Protein AF-0000000072192484 (afdb_homodimer)

Sequence (710 aa):
MPENSPIAKDARSARRRCCCVLLAVLWCASLPLACLPGPVPVAVADVWQALGAVAGLCPPADGSVQLVVGQIRLARVLLGLLCGGALAVAGVALQGVLRNPLADPFTLGISAGAACGASMAIALGGTLGIWAGGLAVGLSAAATVSLSALLGSLLALGGALWLGSGQGSFRRETVILAGIAVAAFLGAVVALVKALNEESVTSIVFWIMGSLQGRGWDSVPLLLATLLPGLLVVLPGWRKLDMLALGDEQAAHLGLAVGRTRFWLLAGASCMTAGCVAVAGVIGFVGLVVPHVLRMLLGGAHGPLLYGAFLGGGILLVWADVLARCVLSGGQELPVGVVTALLGGPFFAFLVRRRMPENSPIAKDARSARRRCCCVLLAVLWCASLPLACLPGPVPVAVADVWQALGAVAGLCPPADGSVQLVVGQIRLARVLLGLLCGGALAVAGVALQGVLRNPLADPFTLGISAGAACGASMAIALGGTLGIWAGGLAVGLSAAATVSLSALLGSLLALGGALWLGSGQGSFRRETVILAGIAVAAFLGAVVALVKALNEESVTSIVFWIMGSLQGRGWDSVPLLLATLLPGLLVVLPGWRKLDMLALGDEQAAHLGLAVGRTRFWLLAGASCMTAGCVAVAGVIGFVGLVVPHVLRMLLGGAHGPLLYGAFLGGGILLVWADVLARCVLSGGQELPVGVVTALLGGPFFAFLVRRR

Foldseek 3Di:
DPCPDVVNVVVLVVLLVVLLVVLVVLLVVLLLVLLQDFLDHDDNVLSVQLVCVLVVNHPHDPPVSVCSRVWFSNFLLVLLLQLQLLQQLLLLLLCLLLVHLQDGLCLQQLQLQLLLQLLVLLLVCVVVVPPVPDVPPVDDSLLSSLVSSLVRSVVSNVQLVVQCCPPNDNHSVSSSVSSVVSSVVSVVSSVVSCVVRVPSVVVSVQLQLWASPPATPVLVVLLCVQRVQLCVQRQVCLVVSVLCNVDDVSSVVVVDPSRVNSVSSSSSSSSNNSSSCSRTHDQDQSNNVQLVVVCVSSNDRRNSSSSSSSSSRSSVRSVLNSCQRPVDPDRDGHGSSVSSCVVRVVVVVVVVVVD/DPCPDVVNVVVLVVLLVVLLVVLVVLLVVLLLVLLQDFLDHDDNVLSVQLVCVLVVNHPHDDPVSVCSRVWFSNFLLVLLLQLQLLQQLLLLLLCLLLVHLQDGLCLQQLQLQLLLQLLVLLLVCVVVVPPVPDVPPVDDSLLSSLVSSLVRSVVSNVQLVVQCCPVNDNHSVSSSVSSVVSSVVSVVSSVVSCVVRVPSVVVSVQLQLWASHPATPVLVVLLCVQRVQLCVQRQVCLVVSVLCNVDDVSSVVVVDPSRVNSVSSSVSSSSNNSSSCSRTHDQDQSNNVQLVVVCVSSNDRRNSSSSSSSSSRSSVRSVLNSCQRRVDPDRDGHGSSVSSCVVRVVVVVVVVVVD

Organism: NCBI:txid901

Solvent-accessible surface area (backbone atoms only — not comparable to full-atom values): 33692 Å² total; per-residue (Å²): 128,69,87,80,39,71,64,56,54,49,52,55,50,52,52,38,49,52,51,46,50,50,37,48,50,49,37,58,49,42,53,66,58,58,44,55,66,55,68,66,87,59,56,68,68,55,48,54,36,19,52,30,24,75,72,68,75,36,71,77,50,59,69,67,53,31,43,48,42,54,47,38,36,40,29,30,40,51,48,26,30,51,38,19,9,40,32,5,32,16,4,45,48,45,16,37,69,52,70,31,85,81,36,39,56,50,50,40,11,29,51,30,16,20,43,30,23,26,38,52,38,49,46,38,50,71,58,30,60,65,66,56,57,74,86,55,68,90,62,51,74,67,52,50,28,24,50,31,9,30,51,23,9,52,50,28,36,50,48,10,53,55,47,14,36,52,94,73,49,74,41,54,68,42,33,45,50,22,2,48,24,47,23,45,29,34,44,18,51,39,46,44,52,36,69,76,31,65,87,37,32,56,61,41,52,55,45,46,39,3,35,60,78,92,41,35,67,83,48,48,62,58,34,48,67,22,35,51,61,13,46,66,46,41,62,78,35,22,62,57,37,51,36,44,68,68,30,70,69,56,20,39,72,75,66,42,58,59,63,62,51,46,49,49,39,49,49,16,28,42,37,18,36,28,23,36,31,25,67,28,23,45,61,47,45,43,14,38,51,37,36,54,57,44,36,74,70,64,38,85,55,38,57,66,43,44,58,43,14,28,32,48,11,9,45,50,39,32,54,37,38,49,44,20,37,56,70,45,84,86,62,48,61,50,45,26,17,35,47,35,22,57,54,32,15,57,50,46,39,52,56,55,51,73,98,128,71,87,77,39,70,63,54,54,47,54,53,48,52,52,37,50,52,50,46,49,50,38,48,52,50,38,59,50,42,53,67,60,59,43,56,67,54,67,66,86,58,57,69,67,55,47,54,36,20,52,29,24,75,73,68,75,36,70,75,51,59,67,68,53,31,44,49,41,53,47,38,36,41,30,30,39,51,49,25,30,50,40,19,8,39,31,5,32,15,4,44,47,45,15,36,68,52,71,32,86,82,36,38,56,50,51,40,11,29,51,31,17,19,44,31,22,25,39,51,38,50,47,38,48,71,60,30,60,62,68,58,57,73,84,53,69,90,62,51,73,65,51,49,26,23,50,31,9,30,52,23,9,51,50,27,37,50,49,8,52,55,45,14,36,53,94,73,47,73,41,55,69,44,34,45,51,21,2,47,24,48,22,45,31,34,45,19,51,37,46,45,52,38,70,76,32,65,86,38,32,56,61,42,52,56,44,46,37,4,36,57,80,92,43,36,65,83,48,47,61,59,34,47,66,22,35,50,60,12,47,67,46,39,60,76,35,23,62,58,38,53,37,44,68,67,29,70,68,56,19,39,72,75,67,41,59,58,62,62,50,46,48,49,39,50,50,16,28,42,37,18,35,28,23,35,32,25,68,28,23,43,62,47,44,44,14,38,52,38,36,54,56,42,36,74,70,63,38,83,57,40,58,66,41,42,56,42,14,29,32,46,12,8,46,51,40,32,52,37,38,50,47,20,35,56,70,44,78,91,62,46,61,51,46,26,16,35,47,35,22,56,54,31,15,58,50,45,38,50,56,55,51,73,97

InterPro domains:
  IPR000522 ABC transporter, permease protein, BtuC-like [PF01032] (26-354)
  IPR000522 ABC transporter, permease protein, BtuC-like [PTHR30472] (13-354)
  IPR037294 ABC transporter, BtuC-like [G3DSA:1.10.3470.10] (13-355)
  IPR037294 ABC transporter, BtuC-like [SSF81345] (13-355)

Structure (mmCIF, N/CA/C/O backbone):
data_AF-0000000072192484-model_v1
#
loop_
_entity.id
_entity.type
_entity.pdbx_description
1 polymer 'Vitamin B12 ABC transporter, permease component BtuC'
#
loop_
_atom_site.group_PDB
_atom_site.id
_atom_site.type_symbol
_atom_site.label_atom_id
_atom_site.label_alt_id
_atom_site.label_comp_id
_atom_site.label_asym_id
_atom_site.label_entity_id
_atom_site.label_seq_id
_atom_site.pdbx_PDB_ins_code
_atom_site.Cartn_x
_atom_site.Cartn_y
_atom_site.Cartn_z
_atom_site.occupancy
_atom_site.B_iso_or_equiv
_atom_site.auth_seq_id
_atom_site.auth_comp_id
_atom_site.auth_asym_id
_atom_site.auth_atom_id
_atom_site.pdbx_PDB_model_num
ATOM 1 N N . MET A 1 1 ? 37.906 -29.453 0.463 1 37.88 1 MET A N 1
ATOM 2 C CA . MET A 1 1 ? 37.719 -29.953 -0.893 1 37.88 1 MET A CA 1
ATOM 3 C C . MET A 1 1 ? 37.188 -28.859 -1.815 1 37.88 1 MET A C 1
ATOM 5 O O . MET A 1 1 ? 36.25 -28.156 -1.471 1 37.88 1 MET A O 1
ATOM 9 N N . PRO A 1 2 ? 37.875 -28.5 -2.807 1 48.31 2 PRO A N 1
ATOM 10 C CA . PRO A 1 2 ? 37.594 -27.312 -3.602 1 48.31 2 PRO A CA 1
ATOM 11 C C . PRO A 1 2 ? 36.188 -27.344 -4.199 1 48.31 2 PRO A C 1
ATOM 13 O O . PRO A 1 2 ? 35.688 -28.406 -4.594 1 48.31 2 PRO A O 1
ATOM 16 N N . GLU A 1 3 ? 35.281 -26.516 -3.787 1 55.44 3 GLU A N 1
ATOM 17 C CA . GLU A 1 3 ? 33.906 -26.266 -4.238 1 55.44 3 GLU A CA 1
ATOM 18 C C . GLU A 1 3 ? 33.781 -26.406 -5.75 1 55.44 3 GLU A C 1
ATOM 20 O O . GLU A 1 3 ? 32.688 -26.469 -6.293 1 55.44 3 GLU A O 1
ATOM 25 N N . ASN A 1 4 ? 35.062 -26.391 -6.426 1 55.97 4 ASN A N 1
ATOM 26 C CA . ASN A 1 4 ? 35.156 -26.453 -7.883 1 55.97 4 ASN A CA 1
ATOM 27 C C . ASN A 1 4 ? 35.406 -27.891 -8.359 1 55.97 4 ASN A C 1
ATOM 29 O O . ASN A 1 4 ? 35.938 -28.094 -9.453 1 55.97 4 ASN A O 1
ATOM 33 N N . SER A 1 5 ? 35.281 -28.891 -7.641 1 57.28 5 SER A N 1
ATOM 34 C CA . SER A 1 5 ? 35.562 -30.234 -8.125 1 57.28 5 SER A CA 1
ATOM 35 C C . SER A 1 5 ? 34.406 -30.75 -8.977 1 57.28 5 SER A C 1
ATOM 37 O O . SER A 1 5 ? 33.25 -30.375 -8.766 1 57.28 5 SER A O 1
ATOM 39 N N . PRO A 1 6 ? 34.594 -31.375 -10.242 1 64.81 6 PRO A N 1
ATOM 40 C CA . PRO A 1 6 ? 33.594 -31.953 -11.156 1 64.81 6 PRO A CA 1
ATOM 41 C C . PRO A 1 6 ? 32.531 -32.781 -10.43 1 64.81 6 PRO A C 1
ATOM 43 O O . PRO A 1 6 ? 31.375 -32.812 -10.82 1 64.81 6 PRO A O 1
ATOM 46 N N . ILE A 1 7 ? 32.906 -33.438 -9.438 1 63.66 7 ILE A N 1
ATOM 47 C CA . ILE A 1 7 ? 32 -34.281 -8.688 1 63.66 7 ILE A CA 1
ATOM 48 C C . ILE A 1 7 ? 30.969 -33.406 -7.977 1 63.66 7 ILE A C 1
ATOM 50 O O . ILE A 1 7 ? 29.781 -33.75 -7.941 1 63.66 7 ILE A O 1
ATOM 54 N N . ALA A 1 8 ? 31.594 -32.281 -7.395 1 63.66 8 ALA A N 1
ATOM 55 C CA . ALA A 1 8 ? 30.703 -31.375 -6.695 1 63.66 8 ALA A CA 1
ATOM 56 C C . ALA A 1 8 ? 29.703 -30.75 -7.656 1 63.66 8 ALA A C 1
ATOM 58 O O . ALA A 1 8 ? 28.531 -30.562 -7.305 1 63.66 8 ALA A O 1
ATOM 59 N N . LYS A 1 9 ? 30.156 -30.531 -8.805 1 68.88 9 LYS A N 1
ATOM 60 C CA . LYS A 1 9 ? 29.312 -29.969 -9.859 1 68.88 9 LYS A CA 1
ATOM 61 C C . LYS A 1 9 ? 28.25 -30.984 -10.297 1 68.88 9 LYS A C 1
ATOM 63 O O . LYS A 1 9 ? 27.109 -30.609 -10.57 1 68.88 9 LYS A O 1
ATOM 68 N N . ASP A 1 10 ? 28.516 -32.188 -10.352 1 65.56 10 ASP A N 1
ATOM 69 C CA . ASP A 1 10 ? 27.594 -33.25 -10.734 1 65.56 10 ASP A CA 1
ATOM 70 C C . ASP A 1 10 ? 26.547 -33.5 -9.656 1 65.56 10 ASP A C 1
ATOM 72 O O . ASP A 1 10 ? 25.375 -33.719 -9.953 1 65.56 10 ASP A O 1
ATOM 76 N N . ALA A 1 11 ? 26.922 -33.531 -8.43 1 72.75 11 ALA A N 1
ATOM 77 C CA . ALA A 1 11 ? 26 -33.75 -7.32 1 72.75 11 ALA A CA 1
ATOM 78 C C . ALA A 1 11 ? 24.984 -32.625 -7.219 1 72.75 11 ALA A C 1
ATOM 80 O O . ALA A 1 11 ? 23.812 -32.844 -6.914 1 72.75 11 ALA A O 1
ATOM 81 N N . ARG A 1 12 ? 25.375 -31.391 -7.414 1 75.94 12 ARG A N 1
ATOM 82 C CA . ARG A 1 12 ? 24.469 -30.234 -7.398 1 75.94 12 ARG A CA 1
ATOM 83 C C . ARG A 1 12 ? 23.453 -30.328 -8.531 1 75.94 12 ARG A C 1
ATOM 85 O O . ARG A 1 12 ? 22.281 -29.969 -8.344 1 75.94 12 ARG A O 1
ATOM 92 N N . SER A 1 13 ? 23.984 -30.891 -9.602 1 82.31 13 SER A N 1
ATOM 93 C CA . SER A 1 13 ? 23.094 -31.031 -10.758 1 82.31 13 SER A CA 1
ATOM 94 C C . SER A 1 13 ? 22.062 -32.125 -10.523 1 82.31 13 SER A C 1
ATOM 96 O O . SER A 1 13 ? 20.891 -31.969 -10.906 1 82.31 13 SER A O 1
ATOM 98 N N . ALA A 1 14 ? 22.469 -33.219 -9.945 1 84.75 14 ALA A N 1
ATOM 99 C CA . ALA A 1 14 ? 21.547 -34.281 -9.641 1 84.75 14 ALA A CA 1
ATOM 100 C C . ALA A 1 14 ? 20.5 -33.844 -8.617 1 84.75 14 ALA A C 1
ATOM 102 O O . ALA A 1 14 ? 19.328 -34.188 -8.734 1 84.75 14 ALA A O 1
ATOM 103 N N . ARG A 1 15 ? 20.875 -33.156 -7.656 1 85.31 15 ARG A N 1
ATOM 104 C CA . ARG A 1 15 ? 19.969 -32.656 -6.629 1 85.31 15 ARG A CA 1
ATOM 105 C C . ARG A 1 15 ? 18.953 -31.688 -7.23 1 85.31 15 ARG A C 1
ATOM 107 O O . ARG A 1 15 ? 17.766 -31.719 -6.883 1 85.31 15 ARG A O 1
ATOM 114 N N . ARG A 1 16 ? 19.375 -30.922 -8.117 1 89.69 16 ARG A N 1
ATOM 115 C CA . ARG A 1 16 ? 18.5 -29.984 -8.789 1 89.69 16 ARG A CA 1
ATOM 116 C C . ARG A 1 16 ? 17.453 -30.703 -9.641 1 89.69 16 ARG A C 1
ATOM 118 O O . ARG A 1 16 ? 16.281 -30.344 -9.633 1 89.69 16 ARG A O 1
ATOM 125 N N . ARG A 1 17 ? 17.938 -31.703 -10.289 1 89.94 17 ARG A N 1
ATOM 126 C CA . ARG A 1 17 ? 17.031 -32.469 -11.125 1 89.94 17 ARG A CA 1
ATOM 127 C C . ARG A 1 17 ? 15.992 -33.219 -10.281 1 89.94 17 ARG A C 1
ATOM 129 O O . ARG A 1 17 ? 14.812 -33.25 -10.633 1 89.94 17 ARG A O 1
ATOM 136 N N . CYS A 1 18 ? 16.453 -33.781 -9.227 1 92.19 18 CYS A N 1
ATOM 137 C CA . CYS A 1 18 ? 15.555 -34.5 -8.328 1 92.19 18 CYS A CA 1
ATOM 138 C C . CYS A 1 18 ? 14.508 -33.531 -7.746 1 92.19 18 CYS A C 1
ATOM 140 O O . CYS A 1 18 ? 13.328 -33.906 -7.664 1 92.19 18 CYS A O 1
ATOM 142 N N . CYS A 1 19 ? 14.875 -32.375 -7.379 1 93.69 19 CYS A N 1
ATOM 143 C CA . CYS A 1 19 ? 13.961 -31.375 -6.816 1 93.69 19 CYS A CA 1
ATOM 144 C C . CYS A 1 19 ? 12.93 -30.938 -7.848 1 93.69 19 CYS A C 1
ATOM 146 O O . CYS A 1 19 ? 11.75 -30.797 -7.531 1 93.69 19 CYS A O 1
ATOM 148 N N . CYS A 1 20 ? 13.344 -30.812 -9.031 1 93.25 20 CYS A N 1
ATOM 149 C CA . CYS A 1 20 ? 12.438 -30.391 -10.094 1 93.25 20 CYS A CA 1
ATOM 150 C C . CYS A 1 20 ? 11.43 -31.484 -10.414 1 93.25 20 CYS A C 1
ATOM 152 O O . CYS A 1 20 ? 10.25 -31.203 -10.648 1 93.25 20 CYS A O 1
ATOM 154 N N . VAL A 1 21 ? 11.93 -32.688 -10.391 1 94.56 21 VAL A N 1
ATOM 155 C CA . VAL A 1 21 ? 11.039 -33.812 -10.656 1 94.56 21 VAL A CA 1
ATOM 156 C C . VAL A 1 21 ? 10.023 -33.969 -9.523 1 94.56 21 VAL A C 1
ATOM 158 O O . VAL A 1 21 ? 8.836 -34.188 -9.766 1 94.56 21 VAL A O 1
ATOM 161 N N . LEU A 1 22 ? 10.492 -33.812 -8.352 1 96.19 22 LEU A N 1
ATOM 162 C CA . LEU A 1 22 ? 9.594 -33.875 -7.203 1 96.19 22 LEU A CA 1
ATOM 163 C C . LEU A 1 22 ? 8.539 -32.781 -7.277 1 96.19 22 LEU A C 1
ATOM 165 O O . LEU A 1 22 ? 7.367 -33 -6.996 1 96.19 22 LEU A O 1
ATOM 169 N N . LEU A 1 23 ? 8.961 -31.578 -7.605 1 97.31 23 LEU A N 1
ATOM 170 C CA . LEU A 1 23 ? 8.031 -30.469 -7.738 1 97.31 23 LEU A CA 1
ATOM 171 C C . LEU A 1 23 ? 7.008 -30.734 -8.836 1 97.31 23 LEU A C 1
ATOM 173 O O . LEU A 1 23 ? 5.832 -30.406 -8.695 1 97.31 23 LEU A O 1
ATOM 177 N N . ALA A 1 24 ? 7.492 -31.328 -9.883 1 97.62 24 ALA A N 1
ATOM 178 C CA . ALA A 1 24 ? 6.598 -31.656 -10.992 1 97.62 24 ALA A CA 1
ATOM 179 C C . ALA A 1 24 ? 5.551 -32.688 -10.562 1 97.62 24 ALA A C 1
ATOM 181 O O . ALA A 1 24 ? 4.371 -32.531 -10.891 1 97.62 24 ALA A O 1
ATOM 182 N N . VAL A 1 25 ? 5.977 -33.656 -9.867 1 97.62 25 VAL A N 1
ATOM 183 C CA . VAL A 1 25 ? 5.078 -34.688 -9.383 1 97.62 25 VAL A CA 1
ATOM 184 C C . VAL A 1 25 ? 4.062 -34.062 -8.414 1 97.62 25 VAL A C 1
ATOM 186 O O . VAL A 1 25 ? 2.865 -34.375 -8.5 1 97.62 25 VAL A O 1
ATOM 189 N N . LEU A 1 26 ? 4.539 -33.25 -7.559 1 97.81 26 LEU A N 1
ATOM 190 C CA . LEU A 1 26 ? 3.666 -32.594 -6.586 1 97.81 26 LEU A CA 1
ATOM 191 C C . LEU A 1 26 ? 2.67 -31.672 -7.281 1 97.81 26 LEU A C 1
ATOM 193 O O . LEU A 1 26 ? 1.515 -31.562 -6.867 1 97.81 26 LEU A O 1
ATOM 197 N N . TRP A 1 27 ? 3.176 -30.969 -8.273 1 98.06 27 TRP A N 1
ATOM 198 C CA . TRP A 1 27 ? 2.318 -30.078 -9.055 1 98.06 27 TRP A CA 1
ATOM 199 C C . TRP A 1 27 ? 1.203 -30.859 -9.734 1 98.06 27 TRP A C 1
ATOM 201 O O . TRP A 1 27 ? 0.029 -30.5 -9.641 1 98.06 27 TRP A O 1
ATOM 211 N N . CYS A 1 28 ? 1.555 -32.031 -10.344 1 97.38 28 CYS A N 1
ATOM 212 C CA . CYS A 1 28 ? 0.57 -32.875 -11.008 1 97.38 28 CYS A CA 1
ATOM 213 C C . CYS A 1 28 ? -0.376 -33.5 -10 1 97.38 28 CYS A C 1
ATOM 215 O O . CYS A 1 28 ? -1.58 -33.594 -10.242 1 97.38 28 CYS A O 1
ATOM 217 N N . ALA A 1 29 ? 0.157 -33.906 -8.906 1 97.25 29 ALA A N 1
ATOM 218 C CA . ALA A 1 29 ? -0.644 -34.562 -7.863 1 97.25 29 ALA A CA 1
ATOM 219 C C . ALA A 1 29 ? -1.615 -33.562 -7.234 1 97.25 29 ALA A C 1
ATOM 221 O O . ALA A 1 29 ? -2.668 -33.938 -6.723 1 97.25 29 ALA A O 1
ATOM 222 N N . SER A 1 30 ? -1.254 -32.281 -7.227 1 97.75 30 SER A N 1
ATOM 223 C CA . SER A 1 30 ? -2.096 -31.25 -6.625 1 97.75 30 SER A CA 1
ATOM 224 C C . SER A 1 30 ? -3.4 -31.078 -7.395 1 97.75 30 SER A C 1
ATOM 226 O O . SER A 1 30 ? -4.418 -30.672 -6.828 1 97.75 30 SER A O 1
ATOM 228 N N . LEU A 1 31 ? -3.385 -31.391 -8.703 1 95.38 31 LEU A N 1
ATOM 229 C CA . LEU A 1 31 ? -4.57 -31.234 -9.539 1 95.38 31 LEU A CA 1
ATOM 230 C C . LEU A 1 31 ? -5.727 -32.094 -9.016 1 95.38 31 LEU A C 1
ATOM 232 O O . LEU A 1 31 ? -6.785 -31.547 -8.672 1 95.38 31 LEU A O 1
ATOM 236 N N . PRO A 1 32 ? -5.57 -33.406 -8.867 1 94.12 32 PRO A N 1
ATOM 237 C CA . PRO A 1 32 ? -6.68 -34.188 -8.336 1 94.12 32 PRO A CA 1
ATOM 238 C C . PRO A 1 32 ? -6.84 -34.062 -6.828 1 94.12 32 PRO A C 1
ATOM 240 O O . PRO A 1 32 ? -7.965 -34.062 -6.32 1 94.12 32 PRO A O 1
ATOM 243 N N . LEU A 1 33 ? -5.785 -33.875 -6.039 1 95.88 33 LEU A N 1
ATOM 244 C CA . LEU A 1 33 ? -5.852 -33.875 -4.582 1 95.88 33 LEU A CA 1
ATOM 245 C C . LEU A 1 33 ? -6.543 -32.594 -4.082 1 95.88 33 LEU A C 1
ATOM 247 O O . LEU A 1 33 ? -7.234 -32.625 -3.061 1 95.88 33 LEU A O 1
ATOM 251 N N . ALA A 1 34 ? -6.34 -31.5 -4.77 1 96.31 34 ALA A N 1
ATOM 252 C CA . ALA A 1 34 ? -6.93 -30.234 -4.34 1 96.31 34 ALA A CA 1
ATOM 253 C C . ALA A 1 34 ? -8.414 -30.172 -4.684 1 96.31 34 ALA A C 1
ATOM 255 O O . ALA A 1 34 ? -9.133 -29.281 -4.227 1 96.31 34 ALA A O 1
ATOM 256 N N . CYS A 1 35 ? -8.891 -31.125 -5.469 1 94.81 35 CYS A N 1
ATOM 257 C CA . CYS A 1 35 ? -10.305 -31.188 -5.809 1 94.81 35 CYS A CA 1
ATOM 258 C C . CYS A 1 35 ? -11.094 -31.922 -4.73 1 94.81 35 CYS A C 1
ATOM 260 O O . CYS A 1 35 ? -12.32 -31.891 -4.715 1 94.81 35 CYS A O 1
ATOM 262 N N . LEU A 1 36 ? -10.43 -32.531 -3.805 1 92.69 36 LEU A N 1
ATOM 263 C CA . LEU A 1 36 ? -11.086 -33.344 -2.785 1 92.69 36 LEU A CA 1
ATOM 264 C C . LEU A 1 36 ? -11.742 -32.469 -1.727 1 92.69 36 LEU A C 1
ATOM 266 O O . LEU A 1 36 ? -12.938 -32.594 -1.473 1 92.69 36 LEU A O 1
ATOM 270 N N . PRO A 1 37 ? -10.945 -31.5 -1.195 1 88.25 37 PRO A N 1
ATOM 271 C CA . PRO A 1 37 ? -11.594 -30.672 -0.185 1 88.25 37 PRO A CA 1
ATOM 272 C C . PRO A 1 37 ? -12.445 -29.562 -0.798 1 88.25 37 PRO A C 1
ATOM 274 O O . PRO A 1 37 ? -12.102 -29.031 -1.861 1 88.25 37 PRO A O 1
ATOM 277 N N . GLY A 1 38 ? -13.578 -29.234 -0.11 1 82.06 38 GLY A N 1
ATOM 278 C CA . GLY A 1 38 ? -14.438 -28.156 -0.529 1 82.06 38 GLY A CA 1
ATOM 279 C C . GLY A 1 38 ? -15.594 -27.906 0.423 1 82.06 38 GLY A C 1
ATOM 280 O O . GLY A 1 38 ? -15.812 -28.672 1.358 1 82.06 38 GLY A O 1
ATOM 281 N N . PRO A 1 39 ? -16.188 -26.828 0.199 1 79.5 39 PRO A N 1
ATOM 282 C CA . PRO A 1 39 ? -17.312 -26.5 1.083 1 79.5 39 PRO A CA 1
ATOM 283 C C . PRO A 1 39 ? -18.438 -27.516 1.005 1 79.5 39 PRO A C 1
ATOM 285 O O . PRO A 1 39 ? -19.109 -27.781 2.008 1 79.5 39 PRO A O 1
ATOM 288 N N . VAL A 1 40 ? -18.672 -28.094 -0.21 1 79.12 40 VAL A N 1
ATOM 289 C CA . VAL A 1 40 ? -19.672 -29.141 -0.38 1 79.12 40 VAL A CA 1
ATOM 290 C C . VAL A 1 40 ? -19.016 -30.516 -0.224 1 79.12 40 VAL A C 1
ATOM 292 O O . VAL A 1 40 ? -18.078 -30.844 -0.958 1 79.12 40 VAL A O 1
ATOM 295 N N . PRO A 1 41 ? -19.531 -31.156 0.691 1 84.06 41 PRO A N 1
ATOM 296 C CA . PRO A 1 41 ? -18.906 -32.469 0.912 1 84.06 41 PRO A CA 1
ATOM 297 C C . PRO A 1 41 ? -19.219 -33.469 -0.212 1 84.06 41 PRO A C 1
ATOM 299 O O . PRO A 1 41 ? -20.375 -33.625 -0.607 1 84.06 41 PRO A O 1
ATOM 302 N N . VAL A 1 42 ? -18.234 -33.938 -0.842 1 86.19 42 VAL A N 1
ATOM 303 C CA . VAL A 1 42 ? -18.312 -34.969 -1.859 1 86.19 42 VAL A CA 1
ATOM 304 C C . VAL A 1 42 ? -17.438 -36.156 -1.463 1 86.19 42 VAL A C 1
ATOM 306 O O . VAL A 1 42 ? -16.328 -35.969 -0.984 1 86.19 42 VAL A O 1
ATOM 309 N N . ALA A 1 43 ? -18 -37.312 -1.626 1 89.81 43 ALA A N 1
ATOM 310 C CA . ALA A 1 43 ? -17.25 -38.5 -1.291 1 89.81 43 ALA A CA 1
ATOM 311 C C . ALA A 1 43 ? -15.984 -38.594 -2.146 1 89.81 43 ALA A C 1
ATOM 313 O O . ALA A 1 43 ? -16 -38.25 -3.328 1 89.81 43 ALA A O 1
ATOM 314 N N . VAL A 1 44 ? -14.977 -39.125 -1.541 1 91.75 44 VAL A N 1
ATOM 315 C CA . VAL A 1 44 ? -13.672 -39.25 -2.182 1 91.75 44 VAL A CA 1
ATOM 316 C C . VAL A 1 44 ? -13.789 -40.062 -3.459 1 91.75 44 VAL A C 1
ATOM 318 O O . VAL A 1 44 ? -13.234 -39.719 -4.496 1 91.75 44 VAL A O 1
ATOM 321 N N . ALA A 1 45 ? -14.562 -41.062 -3.395 1 90.25 45 ALA A N 1
ATOM 322 C CA . ALA A 1 45 ? -14.734 -41.938 -4.543 1 90.25 45 ALA A CA 1
ATOM 323 C C . ALA A 1 45 ? -15.422 -41.219 -5.695 1 90.25 45 ALA A C 1
ATOM 325 O O . ALA A 1 45 ? -15.094 -41.438 -6.863 1 90.25 45 ALA A O 1
ATOM 326 N N . ASP A 1 46 ? -16.328 -40.406 -5.309 1 89.62 46 ASP A N 1
ATOM 327 C CA . ASP A 1 46 ? -17.062 -39.656 -6.324 1 89.62 46 ASP A CA 1
ATOM 328 C C . ASP A 1 46 ? -16.172 -38.625 -7.004 1 89.62 46 ASP A C 1
ATOM 330 O O . ASP A 1 46 ? -16.328 -38.344 -8.195 1 89.62 46 ASP A O 1
ATOM 334 N N . VAL A 1 47 ? -15.297 -38.062 -6.266 1 91 47 VAL A N 1
ATOM 335 C CA . VAL A 1 47 ? -14.367 -37.094 -6.832 1 91 47 VAL A CA 1
ATOM 336 C C . VAL A 1 47 ? -13.461 -37.781 -7.852 1 91 47 VAL A C 1
ATOM 338 O O . VAL A 1 47 ? -13.266 -37.25 -8.961 1 91 47 VAL A O 1
ATOM 341 N N . TRP A 1 48 ? -13 -38.969 -7.508 1 90.88 48 TRP A N 1
ATOM 342 C CA . TRP A 1 48 ? -12.125 -39.688 -8.414 1 90.88 48 TRP A CA 1
ATOM 343 C C . TRP A 1 48 ? -12.867 -40.125 -9.664 1 90.88 48 TRP A C 1
ATOM 345 O O . TRP A 1 48 ? -12.32 -40.094 -10.773 1 90.88 48 TRP A O 1
ATOM 355 N N . GLN A 1 49 ? -14.086 -40.5 -9.484 1 89.69 49 GLN A N 1
ATOM 356 C CA . GLN A 1 49 ? -14.898 -40.875 -10.625 1 89.69 49 GLN A CA 1
ATOM 357 C C . GLN A 1 49 ? -15.148 -39.688 -11.555 1 89.69 49 GLN A C 1
ATOM 359 O O . GLN A 1 49 ? -15.086 -39.812 -12.773 1 89.69 49 GLN A O 1
ATOM 364 N N . ALA A 1 50 ? -15.461 -38.625 -10.938 1 90 50 ALA A N 1
ATOM 365 C CA . ALA A 1 50 ? -15.727 -37.406 -11.727 1 90 50 ALA A CA 1
ATOM 366 C C . ALA A 1 50 ? -14.484 -37 -12.508 1 90 50 ALA A C 1
ATOM 368 O O . ALA A 1 50 ? -14.578 -36.625 -13.68 1 90 50 ALA A O 1
ATOM 369 N N . LEU A 1 51 ? -13.367 -37.031 -11.883 1 91.62 51 LEU A N 1
ATOM 370 C CA . LEU A 1 51 ? -12.117 -36.688 -12.547 1 91.62 51 LEU A CA 1
ATOM 371 C C . LEU A 1 51 ? -11.773 -37.656 -13.648 1 91.62 51 LEU A C 1
ATOM 373 O O . LEU A 1 51 ? -11.289 -37.281 -14.711 1 91.62 51 LEU A O 1
ATOM 377 N N . GLY A 1 52 ? -12.016 -38.906 -13.344 1 90.69 52 GLY A N 1
ATOM 378 C CA . GLY A 1 52 ? -11.82 -39.938 -14.359 1 90.69 52 GLY A CA 1
ATOM 379 C C . GLY A 1 52 ? -12.719 -39.75 -15.57 1 90.69 52 GLY A C 1
ATOM 380 O O . GLY A 1 52 ? -12.305 -40 -16.703 1 90.69 52 GLY A O 1
ATOM 381 N N . ALA A 1 53 ? -13.906 -39.312 -15.281 1 88.31 53 ALA A N 1
ATOM 382 C CA . ALA A 1 53 ? -14.852 -39.062 -16.359 1 88.31 53 ALA A CA 1
ATOM 383 C C . ALA A 1 53 ? -14.391 -37.906 -17.234 1 88.31 53 ALA A C 1
ATOM 385 O O . ALA A 1 53 ? -14.531 -37.938 -18.469 1 88.31 53 ALA A O 1
ATOM 386 N N . VAL A 1 54 ? -13.891 -36.906 -16.609 1 86.44 54 VAL A N 1
ATOM 387 C CA . VAL A 1 54 ? -13.391 -35.781 -17.359 1 86.44 54 VAL A CA 1
ATOM 388 C C . VAL A 1 54 ? -12.203 -36.188 -18.219 1 86.44 54 VAL A C 1
ATOM 390 O O . VAL A 1 54 ? -12.055 -35.719 -19.359 1 86.44 54 VAL A O 1
ATOM 393 N N . ALA A 1 55 ? -11.43 -37.125 -17.703 1 88.69 55 ALA A N 1
ATOM 394 C CA . ALA A 1 55 ? -10.266 -37.625 -18.422 1 88.69 55 ALA A CA 1
ATOM 395 C C . ALA A 1 55 ? -10.68 -38.656 -19.469 1 88.69 55 ALA A C 1
ATOM 397 O O . ALA A 1 55 ? -9.844 -39.125 -20.25 1 88.69 55 ALA A O 1
ATOM 398 N N . GLY A 1 56 ? -11.922 -39 -19.484 1 85.06 56 GLY A N 1
ATOM 399 C CA . GLY A 1 56 ? -12.438 -40 -20.422 1 85.06 56 GLY A CA 1
ATOM 400 C C . GLY A 1 56 ? -12.164 -41.438 -19.984 1 85.06 56 GLY A C 1
ATOM 401 O O . GLY A 1 56 ? -12.227 -42.344 -20.797 1 85.06 56 GLY A O 1
ATOM 402 N N . LEU A 1 57 ? -11.867 -41.625 -18.734 1 86.62 57 LEU A N 1
ATOM 403 C CA . LEU A 1 57 ? -11.445 -42.938 -18.266 1 86.62 57 LEU A CA 1
ATOM 404 C C . LEU A 1 57 ? -12.602 -43.688 -17.609 1 86.62 57 LEU A C 1
ATOM 406 O O . LEU A 1 57 ? -12.586 -44.906 -17.516 1 86.62 57 LEU A O 1
ATOM 410 N N . CYS A 1 58 ? -13.586 -42.844 -17.047 1 83.12 58 CYS A N 1
ATOM 411 C CA . CYS A 1 58 ? -14.727 -43.406 -16.344 1 83.12 58 CYS A CA 1
ATOM 412 C C . CYS A 1 58 ? -16.031 -42.844 -16.859 1 83.12 58 CYS A C 1
ATOM 414 O O . CYS A 1 58 ? -16.047 -41.75 -17.453 1 83.12 58 CYS A O 1
ATOM 416 N N . PRO A 1 59 ? -17.109 -43.594 -16.797 1 82.81 59 PRO A N 1
ATOM 417 C CA . PRO A 1 59 ? -18.406 -43 -17.125 1 82.81 59 PRO A CA 1
ATOM 418 C C . PRO A 1 59 ? -18.766 -41.812 -16.219 1 82.81 59 PRO A C 1
ATOM 420 O O . PRO A 1 59 ? -18.266 -41.75 -15.094 1 82.81 59 PRO A O 1
ATOM 423 N N . PRO A 1 60 ? -19.531 -40.969 -16.781 1 78.38 60 PRO A N 1
ATOM 424 C CA . PRO A 1 60 ? -19.875 -39.781 -15.992 1 78.38 60 PRO A CA 1
ATOM 425 C C . PRO A 1 60 ? -20.609 -40.125 -14.695 1 78.38 60 PRO A C 1
ATOM 427 O O . PRO A 1 60 ? -21.375 -41.094 -14.656 1 78.38 60 PRO A O 1
ATOM 430 N N . ALA A 1 61 ? -20.125 -39.469 -13.656 1 75.19 61 ALA A N 1
ATOM 431 C CA . ALA A 1 61 ? -20.797 -39.562 -12.359 1 75.19 61 ALA A CA 1
ATOM 432 C C . ALA A 1 61 ? -22.109 -38.812 -12.359 1 75.19 61 ALA A C 1
ATOM 434 O O . ALA A 1 61 ? -22.625 -38.438 -13.414 1 75.19 61 ALA A O 1
ATOM 435 N N . ASP A 1 62 ? -22.828 -38.812 -11.156 1 83.94 62 ASP A N 1
ATOM 436 C CA . ASP A 1 62 ? -24.016 -38 -10.961 1 83.94 62 ASP A CA 1
ATOM 437 C C . ASP A 1 62 ? -23.812 -36.562 -11.461 1 83.94 62 ASP A C 1
ATOM 439 O O . ASP A 1 62 ? -22.719 -36.031 -11.359 1 83.94 62 ASP A O 1
ATOM 443 N N . GLY A 1 63 ? -24.781 -36.031 -12.086 1 84.56 63 GLY A N 1
ATOM 444 C CA . GLY A 1 63 ? -24.734 -34.719 -12.711 1 84.56 63 GLY A CA 1
ATOM 445 C C . GLY A 1 63 ? -24.25 -33.625 -11.766 1 84.56 63 GLY A C 1
ATOM 446 O O . GLY A 1 63 ? -23.422 -32.812 -12.148 1 84.56 63 GLY A O 1
ATOM 447 N N . SER A 1 64 ? -24.719 -33.75 -10.547 1 86.75 64 SER A N 1
ATOM 448 C CA . SER A 1 64 ? -24.359 -32.719 -9.57 1 86.75 64 SER A CA 1
ATOM 449 C C . SER A 1 64 ? -22.891 -32.812 -9.195 1 86.75 64 SER A C 1
ATOM 451 O O . SER A 1 64 ? -22.219 -31.781 -9.055 1 86.75 64 SER A O 1
ATOM 453 N N . VAL A 1 65 ? -22.406 -34 -9.109 1 87.88 65 VAL A N 1
ATOM 454 C CA . VAL A 1 65 ? -21.016 -34.219 -8.742 1 87.88 65 VAL A CA 1
ATOM 455 C C . VAL A 1 65 ? -20.094 -33.781 -9.891 1 87.88 65 VAL A C 1
ATOM 457 O O . VAL A 1 65 ? -19.062 -33.156 -9.664 1 87.88 65 VAL A O 1
ATOM 460 N N . GLN A 1 66 ? -20.547 -34.094 -11.047 1 87.81 66 GLN A N 1
ATOM 461 C CA . GLN A 1 66 ? -19.766 -33.719 -12.219 1 87.81 66 GLN A CA 1
ATOM 462 C C . GLN A 1 66 ? -19.688 -32.219 -12.367 1 87.81 66 GLN A C 1
ATOM 464 O O . GLN A 1 66 ? -18.656 -31.688 -12.789 1 87.81 66 GLN A O 1
ATOM 469 N N . LEU A 1 67 ? -20.766 -31.656 -12.031 1 87.38 67 LEU A N 1
ATOM 470 C CA . LEU A 1 67 ? -20.781 -30.203 -12.094 1 87.38 67 LEU A CA 1
ATOM 471 C C . LEU A 1 67 ? -19.859 -29.609 -11.039 1 87.38 67 LEU A C 1
ATOM 473 O O . LEU A 1 67 ? -19.016 -28.75 -11.352 1 87.38 67 LEU A O 1
ATOM 477 N N . VAL A 1 68 ? -19.938 -30.047 -9.867 1 89.31 68 VAL A N 1
ATOM 478 C CA . VAL A 1 68 ? -19.172 -29.5 -8.75 1 89.31 68 VAL A CA 1
ATOM 479 C C . VAL A 1 68 ? -17.688 -29.797 -8.961 1 89.31 68 VAL A C 1
ATOM 481 O O . VAL A 1 68 ? -16.859 -28.875 -8.891 1 89.31 68 VAL A O 1
ATOM 484 N N . VAL A 1 69 ? -17.344 -31.016 -9.273 1 90.75 69 VAL A N 1
ATOM 485 C CA . VAL A 1 69 ? -15.938 -31.422 -9.336 1 90.75 69 VAL A CA 1
ATOM 486 C C . VAL A 1 69 ? -15.352 -31.047 -10.703 1 90.75 69 VAL A C 1
ATOM 488 O O . VAL A 1 69 ? -14.258 -30.484 -10.781 1 90.75 69 VAL A O 1
ATOM 491 N N . GLY A 1 70 ? -16.016 -31.328 -11.773 1 87.31 70 GLY A N 1
ATOM 492 C CA . GLY A 1 70 ? -15.516 -31.141 -13.125 1 87.31 70 GLY A CA 1
ATOM 493 C C . GLY A 1 70 ? -15.562 -29.688 -13.578 1 87.31 70 GLY A C 1
ATOM 494 O O . GLY A 1 70 ? -14.617 -29.203 -14.211 1 87.31 70 GLY A O 1
ATOM 495 N N . GLN A 1 71 ? -16.594 -29 -13.188 1 87.69 71 GLN A N 1
ATOM 496 C CA . GLN A 1 71 ? -16.797 -27.656 -13.734 1 87.69 71 GLN A CA 1
ATOM 497 C C . GLN A 1 71 ? -16.328 -26.594 -12.75 1 87.69 71 GLN A C 1
ATOM 499 O O . GLN A 1 71 ? -15.883 -25.516 -13.156 1 87.69 71 GLN A O 1
ATOM 504 N N . ILE A 1 72 ? -16.375 -26.859 -11.539 1 90.81 72 ILE A N 1
ATOM 505 C CA . ILE A 1 72 ? -16.094 -25.797 -10.562 1 90.81 72 ILE A CA 1
ATOM 506 C C . ILE A 1 72 ? -14.727 -26.047 -9.922 1 90.81 72 ILE A C 1
ATOM 508 O O . ILE A 1 72 ? -13.789 -25.281 -10.125 1 90.81 72 ILE A O 1
ATOM 512 N N . ARG A 1 73 ? -14.57 -27.219 -9.281 1 94.25 73 ARG A N 1
ATOM 513 C CA . ARG A 1 73 ? -13.359 -27.469 -8.5 1 94.25 73 ARG A CA 1
ATOM 514 C C . ARG A 1 73 ? -12.148 -27.625 -9.414 1 94.25 73 ARG A C 1
ATOM 516 O O . ARG A 1 73 ? -11.086 -27.047 -9.156 1 94.25 73 ARG A O 1
ATOM 523 N N . LEU A 1 74 ? -12.367 -28.391 -10.438 1 95 74 LEU A N 1
ATOM 524 C CA . LEU A 1 74 ? -11.234 -28.672 -11.328 1 95 74 LEU A CA 1
ATOM 525 C C . LEU A 1 74 ? -10.742 -27.391 -11.992 1 95 74 LEU A C 1
ATOM 527 O O . LEU A 1 74 ? -9.531 -27.141 -12.062 1 95 74 LEU A O 1
ATOM 531 N N . ALA A 1 75 ? -11.656 -26.594 -12.516 1 95.12 75 ALA A N 1
ATOM 532 C CA . ALA A 1 75 ? -11.289 -25.328 -13.156 1 95.12 75 ALA A CA 1
ATOM 533 C C . ALA A 1 75 ? -10.57 -24.422 -12.172 1 95.12 75 ALA A C 1
ATOM 535 O O . ALA A 1 75 ? -9.555 -23.812 -12.508 1 95.12 75 ALA A O 1
ATOM 536 N N . ARG A 1 76 ? -11.078 -24.328 -10.969 1 96.19 76 ARG A N 1
ATOM 537 C CA . ARG A 1 76 ? -10.508 -23.5 -9.922 1 96.19 76 ARG A CA 1
ATOM 538 C C . ARG A 1 76 ? -9.086 -23.938 -9.578 1 96.19 76 ARG A C 1
ATOM 540 O O . ARG A 1 76 ? -8.188 -23.109 -9.445 1 96.19 76 ARG A O 1
ATOM 547 N N . VAL A 1 77 ? -8.914 -25.219 -9.484 1 97.5 77 VAL A N 1
ATOM 548 C CA . VAL A 1 77 ? -7.598 -25.766 -9.148 1 97.5 77 VAL A CA 1
ATOM 549 C C . VAL A 1 77 ? -6.617 -25.484 -10.281 1 97.5 77 VAL A C 1
ATOM 551 O O . VAL A 1 77 ? -5.473 -25.094 -10.039 1 97.5 77 VAL A O 1
ATOM 554 N N . LEU A 1 78 ? -7.047 -25.719 -11.453 1 97.44 78 LEU A N 1
ATOM 555 C CA . LEU A 1 78 ? -6.191 -25.469 -12.602 1 97.44 78 LEU A CA 1
ATOM 556 C C . LEU A 1 78 ? -5.785 -24 -12.664 1 97.44 78 LEU A C 1
ATOM 558 O O . LEU A 1 78 ? -4.617 -23.672 -12.898 1 97.44 78 LEU A O 1
ATOM 562 N N . LEU A 1 79 ? -6.738 -23.141 -12.453 1 97.75 79 LEU A N 1
ATOM 563 C CA . LEU A 1 79 ? -6.457 -21.719 -12.445 1 97.75 79 LEU A CA 1
ATOM 564 C C . LEU A 1 79 ? -5.469 -21.359 -11.344 1 97.75 79 LEU A C 1
ATOM 566 O O . LEU A 1 79 ? -4.578 -20.531 -11.547 1 97.75 79 LEU A O 1
ATOM 570 N N . GLY A 1 80 ? -5.629 -21.938 -10.188 1 98.31 80 GLY A N 1
ATOM 571 C CA . GLY A 1 80 ? -4.695 -21.719 -9.094 1 98.31 80 GLY A CA 1
ATOM 572 C C . GLY A 1 80 ? -3.277 -22.141 -9.422 1 98.31 80 GLY A C 1
ATOM 573 O O . GLY A 1 80 ? -2.324 -21.422 -9.117 1 98.31 80 GLY A O 1
ATOM 574 N N . LEU A 1 81 ? -3.145 -23.281 -10.055 1 98.5 81 LEU A N 1
ATOM 575 C CA . LEU A 1 81 ? -1.834 -23.781 -10.445 1 98.5 81 LEU A CA 1
ATOM 576 C C . LEU A 1 81 ? -1.165 -22.859 -11.453 1 98.5 81 LEU A C 1
ATOM 578 O O . LEU A 1 81 ? 0.02 -22.547 -11.32 1 98.5 81 LEU A O 1
ATOM 582 N N . LEU A 1 82 ? -1.936 -22.406 -12.375 1 98.5 82 LEU A N 1
ATOM 583 C CA . LEU A 1 82 ? -1.392 -21.578 -13.445 1 98.5 82 LEU A CA 1
ATOM 584 C C . LEU A 1 82 ? -1.081 -20.172 -12.93 1 98.5 82 LEU A C 1
ATOM 586 O O . LEU A 1 82 ? -0.002 -19.641 -13.188 1 98.5 82 LEU A O 1
ATOM 590 N N . CYS A 1 83 ? -1.98 -19.578 -12.164 1 98.38 83 CYS A N 1
ATOM 591 C CA . CYS A 1 83 ? -1.769 -18.25 -11.609 1 98.38 83 CYS A CA 1
ATOM 592 C C . CYS A 1 83 ? -0.588 -18.234 -10.648 1 98.38 83 CYS A C 1
ATOM 594 O O . CYS A 1 83 ? 0.271 -17.359 -10.719 1 98.38 83 CYS A O 1
ATOM 596 N N . GLY A 1 84 ? -0.587 -19.234 -9.797 1 98.62 84 GLY A N 1
ATOM 597 C CA . GLY A 1 84 ? 0.532 -19.328 -8.867 1 98.62 84 GLY A CA 1
ATOM 598 C C . GLY A 1 84 ? 1.872 -19.453 -9.57 1 98.62 84 GLY A C 1
ATOM 599 O O . GLY A 1 84 ? 2.84 -18.781 -9.195 1 98.62 84 GLY A O 1
ATOM 600 N N . GLY A 1 85 ? 1.876 -20.312 -10.492 1 98.62 85 GLY A N 1
ATOM 601 C CA . GLY A 1 85 ? 3.09 -20.469 -11.281 1 98.62 85 GLY A CA 1
ATOM 602 C C . GLY A 1 85 ? 3.508 -19.188 -11.984 1 98.62 85 GLY A C 1
ATOM 603 O O . GLY A 1 85 ? 4.684 -18.812 -11.961 1 98.62 85 GLY A O 1
ATOM 604 N N . ALA A 1 86 ? 2.564 -18.562 -12.625 1 98.5 86 ALA A N 1
ATOM 605 C CA . ALA A 1 86 ? 2.83 -17.328 -13.352 1 98.5 86 ALA A CA 1
ATOM 606 C C . ALA A 1 86 ? 3.387 -16.266 -12.414 1 98.5 86 ALA A C 1
ATOM 608 O O . ALA A 1 86 ? 4.371 -15.594 -12.742 1 98.5 86 ALA A O 1
ATOM 609 N N . LEU A 1 87 ? 2.775 -16.109 -11.266 1 98.31 87 LEU A N 1
ATOM 610 C CA . LEU A 1 87 ? 3.199 -15.086 -10.312 1 98.31 87 LEU A CA 1
ATOM 611 C C . LEU A 1 87 ? 4.605 -15.383 -9.797 1 98.31 87 LEU A C 1
ATOM 613 O O . LEU A 1 87 ? 5.414 -14.461 -9.633 1 98.31 87 LEU A O 1
ATOM 617 N N . ALA A 1 88 ? 4.887 -16.609 -9.562 1 98.62 88 ALA A N 1
ATOM 618 C CA . ALA A 1 88 ? 6.211 -16.984 -9.07 1 98.62 88 ALA A CA 1
ATOM 619 C C . ALA A 1 88 ? 7.273 -16.766 -10.148 1 98.62 88 ALA A C 1
ATOM 621 O O . ALA A 1 88 ? 8.367 -16.266 -9.852 1 98.62 88 ALA A O 1
ATOM 622 N N . VAL A 1 89 ? 6.965 -17.156 -11.328 1 98.56 89 VAL A N 1
ATOM 623 C CA . VAL A 1 89 ? 7.891 -16.938 -12.43 1 98.56 89 VAL A CA 1
ATOM 624 C C . VAL A 1 89 ? 8.117 -15.43 -12.617 1 98.56 89 VAL A C 1
ATOM 626 O O . VAL A 1 89 ? 9.258 -14.992 -12.812 1 98.56 89 VAL A O 1
ATOM 629 N N . ALA A 1 90 ? 7.059 -14.664 -12.57 1 98.25 90 ALA A N 1
ATOM 630 C CA . ALA A 1 90 ? 7.18 -13.211 -12.664 1 98.25 90 ALA A CA 1
ATOM 631 C C . ALA A 1 90 ? 8.055 -12.664 -11.539 1 98.25 90 ALA A C 1
ATOM 633 O O . ALA A 1 90 ? 8.844 -11.742 -11.758 1 98.25 90 ALA A O 1
ATOM 634 N N . GLY A 1 91 ? 7.871 -13.219 -10.391 1 97.38 91 GLY A N 1
ATOM 635 C CA . GLY A 1 91 ? 8.703 -12.82 -9.266 1 97.38 91 GLY A CA 1
ATOM 636 C C . GLY A 1 91 ? 10.188 -13.039 -9.516 1 97.38 91 GLY A C 1
ATOM 637 O O . GLY A 1 91 ? 11 -12.148 -9.281 1 97.38 91 GLY A O 1
ATOM 638 N N . VAL A 1 92 ? 10.555 -14.195 -9.992 1 97.94 92 VAL A N 1
ATOM 639 C CA . VAL A 1 92 ? 11.945 -14.508 -10.297 1 97.94 92 VAL A CA 1
ATOM 640 C C . VAL A 1 92 ? 12.484 -13.523 -11.328 1 97.94 92 VAL A C 1
ATOM 642 O O . VAL A 1 92 ? 13.594 -13 -11.18 1 97.94 92 VAL A O 1
ATOM 645 N N . ALA A 1 93 ? 11.711 -13.32 -12.336 1 97.56 93 ALA A N 1
ATOM 646 C CA . ALA A 1 93 ? 12.141 -12.43 -13.414 1 97.56 93 ALA A CA 1
ATOM 647 C C . ALA A 1 93 ? 12.359 -11.008 -12.898 1 97.56 93 ALA A C 1
ATOM 649 O O . ALA A 1 93 ? 13.391 -10.391 -13.188 1 97.56 93 ALA A O 1
ATOM 650 N N . LEU A 1 94 ? 11.438 -10.555 -12.133 1 95.62 94 LEU A N 1
ATOM 651 C CA . LEU A 1 94 ? 11.539 -9.188 -11.633 1 95.62 94 LEU A CA 1
ATOM 652 C C . LEU A 1 94 ? 12.711 -9.055 -10.664 1 95.62 94 LEU A C 1
ATOM 654 O O . LEU A 1 94 ? 13.438 -8.055 -10.695 1 95.62 94 LEU A O 1
ATOM 658 N N . GLN A 1 95 ? 12.82 -9.984 -9.789 1 95.06 95 GLN A N 1
ATOM 659 C CA . GLN A 1 95 ? 13.945 -9.969 -8.859 1 95.06 95 GLN A CA 1
ATOM 660 C C . GLN A 1 95 ? 15.281 -9.969 -9.609 1 95.06 95 GLN A C 1
ATOM 662 O O . GLN A 1 95 ? 16.219 -9.281 -9.211 1 95.06 95 GLN A O 1
ATOM 667 N N . GLY A 1 96 ? 15.367 -10.742 -10.625 1 95.38 96 GLY A N 1
ATOM 668 C CA . GLY A 1 96 ? 16.578 -10.82 -11.422 1 95.38 96 GLY A CA 1
ATOM 669 C C . GLY A 1 96 ? 16.859 -9.547 -12.203 1 95.38 96 GLY A C 1
ATOM 670 O O . GLY A 1 96 ? 18 -9.055 -12.219 1 95.38 96 GLY A O 1
ATOM 671 N N . VAL A 1 97 ? 15.875 -9.031 -12.812 1 94.56 97 VAL A N 1
ATOM 672 C CA . VAL A 1 97 ? 16.016 -7.844 -13.641 1 94.56 97 VAL A CA 1
ATOM 673 C C . VAL A 1 97 ? 16.391 -6.645 -12.773 1 94.56 97 VAL A C 1
ATOM 675 O O . VAL A 1 97 ? 17.219 -5.82 -13.156 1 94.56 97 VAL A O 1
ATOM 678 N N . LEU A 1 98 ? 15.812 -6.562 -11.633 1 91.25 98 LEU A N 1
ATOM 679 C CA . LEU A 1 98 ? 16.016 -5.414 -10.758 1 91.25 98 LEU A CA 1
ATOM 680 C C . LEU A 1 98 ? 17.141 -5.684 -9.766 1 91.25 98 LEU A C 1
ATOM 682 O O . LEU A 1 98 ? 17.547 -4.785 -9.023 1 91.25 98 LEU A O 1
ATOM 686 N N . ARG A 1 99 ? 17.641 -6.844 -9.781 1 92.5 99 ARG A N 1
ATOM 687 C CA . ARG A 1 99 ? 18.672 -7.254 -8.844 1 92.5 99 ARG A CA 1
ATOM 688 C C . ARG A 1 99 ? 18.312 -6.887 -7.414 1 92.5 99 ARG A C 1
ATOM 690 O O . ARG A 1 99 ? 19.109 -6.289 -6.695 1 92.5 99 ARG A O 1
ATOM 697 N N . ASN A 1 100 ? 17.094 -7.215 -7.09 1 89.06 100 ASN A N 1
ATOM 698 C CA . ASN A 1 100 ? 16.484 -6.984 -5.785 1 89.06 100 ASN A CA 1
ATOM 699 C C . ASN A 1 100 ? 15.664 -8.188 -5.324 1 89.06 100 ASN A C 1
ATOM 701 O O . ASN A 1 100 ? 14.578 -8.445 -5.84 1 89.06 100 ASN A O 1
ATOM 705 N N . PRO A 1 101 ? 16.172 -8.875 -4.379 1 88.56 101 PRO A N 1
ATOM 706 C CA . PRO A 1 101 ? 15.484 -10.094 -3.955 1 88.56 101 PRO A CA 1
ATOM 707 C C . PRO A 1 101 ? 14.125 -9.82 -3.324 1 88.56 101 PRO A C 1
ATOM 709 O O . PRO A 1 101 ? 13.328 -10.742 -3.133 1 88.56 101 PRO A O 1
ATOM 712 N N . LEU A 1 102 ? 13.828 -8.562 -3.049 1 85.12 102 LEU A N 1
ATOM 713 C CA . LEU A 1 102 ? 12.57 -8.227 -2.402 1 85.12 102 LEU A CA 1
ATOM 714 C C . LEU A 1 102 ? 11.555 -7.723 -3.422 1 85.12 102 LEU A C 1
ATOM 716 O O . LEU A 1 102 ? 10.43 -7.363 -3.062 1 85.12 102 LEU A O 1
ATOM 720 N N . ALA A 1 103 ? 11.984 -7.723 -4.672 1 89.5 103 ALA A N 1
ATOM 721 C CA . ALA A 1 103 ? 11.055 -7.301 -5.715 1 89.5 103 ALA A CA 1
ATOM 722 C C . ALA A 1 103 ? 9.922 -8.305 -5.875 1 89.5 103 ALA A C 1
ATOM 724 O O . ALA A 1 103 ? 10.133 -9.516 -5.754 1 89.5 103 ALA A O 1
ATOM 725 N N . ASP A 1 104 ? 8.688 -7.785 -6.078 1 90.81 104 ASP A N 1
ATOM 726 C CA . ASP A 1 104 ? 7.527 -8.641 -6.309 1 90.81 104 ASP A CA 1
ATOM 727 C C . ASP A 1 104 ? 6.809 -8.258 -7.598 1 90.81 104 ASP A C 1
ATOM 729 O O . ASP A 1 104 ? 7.047 -7.184 -8.156 1 90.81 104 ASP A O 1
ATOM 733 N N . PRO A 1 105 ? 5.945 -9.125 -8.039 1 92.5 105 PRO A N 1
ATOM 734 C CA . PRO A 1 105 ? 5.301 -8.914 -9.336 1 92.5 105 PRO A CA 1
ATOM 735 C C . PRO A 1 105 ? 4.461 -7.645 -9.375 1 92.5 105 PRO A C 1
ATOM 737 O O . PRO A 1 105 ? 4.109 -7.168 -10.461 1 92.5 105 PRO A O 1
ATOM 740 N N . PHE A 1 106 ? 4.211 -7.078 -8.266 1 90.31 106 PHE A N 1
ATOM 741 C CA . PHE A 1 106 ? 3.289 -5.945 -8.227 1 90.31 106 PHE A CA 1
ATOM 742 C C . PHE A 1 106 ? 4.047 -4.641 -8.023 1 90.31 106 PHE A C 1
ATOM 744 O O . PHE A 1 106 ? 3.438 -3.58 -7.871 1 90.31 106 PHE A O 1
ATOM 751 N N . THR A 1 107 ? 5.352 -4.684 -8.07 1 82.31 107 THR A N 1
ATOM 752 C CA . THR A 1 107 ? 6.219 -3.557 -7.758 1 82.31 107 THR A CA 1
ATOM 753 C C . THR A 1 107 ? 6.02 -2.422 -8.758 1 82.31 107 THR A C 1
ATOM 755 O O . THR A 1 107 ? 6.184 -1.249 -8.414 1 82.31 107 THR A O 1
ATOM 758 N N . LEU A 1 108 ? 5.613 -2.678 -9.945 1 87.81 108 LEU A N 1
ATOM 759 C CA . LEU A 1 108 ? 5.574 -1.672 -11 1 87.81 108 LEU A CA 1
ATOM 760 C C . LEU A 1 108 ? 4.176 -1.078 -11.141 1 87.81 108 LEU A C 1
ATOM 762 O O . LEU A 1 108 ? 3.83 -0.525 -12.188 1 87.81 108 LEU A O 1
ATOM 766 N N . GLY A 1 109 ? 3.346 -1.263 -10.102 1 91.25 109 GLY A N 1
ATOM 767 C CA . GLY A 1 109 ? 2.045 -0.612 -10.078 1 91.25 109 GLY A CA 1
ATOM 768 C C . GLY A 1 109 ? 0.962 -1.417 -10.773 1 91.25 109 GLY A C 1
ATOM 769 O O . GLY A 1 109 ? -0.145 -0.92 -10.992 1 91.25 109 GLY A O 1
ATOM 770 N N . ILE A 1 110 ? 1.232 -2.582 -11.117 1 93.31 110 ILE A N 1
ATOM 771 C CA . ILE A 1 110 ? 0.307 -3.443 -11.844 1 93.31 110 ILE A CA 1
ATOM 772 C C . ILE A 1 110 ? -0.955 -3.664 -11.008 1 93.31 110 ILE A C 1
ATOM 774 O O . ILE A 1 110 ? -2.07 -3.553 -11.523 1 93.31 110 ILE A O 1
ATOM 778 N N . SER A 1 111 ? -0.757 -3.934 -9.75 1 93.88 111 SER A N 1
ATOM 779 C CA . SER A 1 111 ? -1.905 -4.188 -8.891 1 93.88 111 SER A CA 1
ATOM 780 C C . SER A 1 111 ? -2.775 -2.945 -8.742 1 93.88 111 SER A C 1
ATOM 782 O O . SER A 1 111 ? -4.004 -3.039 -8.734 1 93.88 111 SER A O 1
ATOM 784 N N . ALA A 1 112 ? -2.123 -1.785 -8.617 1 95.94 112 ALA A N 1
ATOM 785 C CA . ALA A 1 112 ? -2.875 -0.538 -8.508 1 95.94 112 ALA A CA 1
ATOM 786 C C . ALA A 1 112 ? -3.652 -0.253 -9.789 1 95.94 112 ALA A C 1
ATOM 788 O O . ALA A 1 112 ? -4.793 0.215 -9.742 1 95.94 112 ALA A O 1
ATOM 789 N N . GLY A 1 113 ? -3.027 -0.499 -10.898 1 96.88 113 GLY A N 1
ATOM 790 C CA . GLY A 1 113 ? -3.715 -0.347 -12.172 1 96.88 113 GLY A CA 1
ATOM 791 C C . GLY A 1 113 ? -4.918 -1.263 -12.312 1 96.88 113 GLY A C 1
ATOM 792 O O . GLY A 1 113 ? -5.98 -0.833 -12.766 1 96.88 113 GLY A O 1
ATOM 793 N N . ALA A 1 114 ? -4.715 -2.455 -11.969 1 96.31 114 ALA A N 1
ATOM 794 C CA . ALA A 1 114 ? -5.805 -3.43 -12.023 1 96.31 114 ALA A CA 1
ATOM 795 C C . ALA A 1 114 ? -6.953 -3.02 -11.102 1 96.31 114 ALA A C 1
ATOM 797 O O . ALA A 1 114 ? -8.117 -3.088 -11.492 1 96.31 114 ALA A O 1
ATOM 798 N N . ALA A 1 115 ? -6.59 -2.639 -9.938 1 96.5 115 ALA A N 1
ATOM 799 C CA . ALA A 1 115 ? -7.594 -2.209 -8.961 1 96.5 115 ALA A CA 1
ATOM 800 C C . ALA A 1 115 ? -8.391 -1.015 -9.492 1 96.5 115 ALA A C 1
ATOM 802 O O . ALA A 1 115 ? -9.609 -0.947 -9.32 1 96.5 115 ALA A O 1
ATOM 803 N N . CYS A 1 116 ? -7.707 -0.124 -10.055 1 97 116 CYS A N 1
ATOM 804 C CA . CYS A 1 116 ? -8.367 1.053 -10.609 1 97 116 CYS A CA 1
ATOM 805 C C . CYS A 1 116 ? -9.336 0.662 -11.719 1 97 116 CYS A C 1
ATOM 807 O O . CYS A 1 116 ? -10.5 1.073 -11.703 1 97 116 CYS A O 1
ATOM 809 N N . GLY A 1 117 ? -8.859 -0.119 -12.625 1 96.12 117 GLY A N 1
ATOM 810 C CA . GLY A 1 117 ? -9.727 -0.593 -13.688 1 96.12 117 GLY A CA 1
ATOM 811 C C . GLY A 1 117 ? -10.938 -1.357 -13.18 1 96.12 117 GLY A C 1
ATOM 812 O O . GLY A 1 117 ? -12.062 -1.114 -13.617 1 96.12 117 GLY A O 1
ATOM 813 N N . ALA A 1 118 ? -10.734 -2.252 -12.273 1 95.25 118 ALA A N 1
ATOM 814 C CA . ALA A 1 118 ? -11.805 -3.062 -11.711 1 95.25 118 ALA A CA 1
ATOM 815 C C . ALA A 1 118 ? -12.805 -2.193 -10.945 1 95.25 118 ALA A C 1
ATOM 817 O O . ALA A 1 118 ? -14.016 -2.379 -11.062 1 95.25 118 ALA A O 1
ATOM 818 N N . SER A 1 119 ? -12.258 -1.274 -10.133 1 96.19 119 SER A N 1
ATOM 819 C CA . SER A 1 119 ? -13.125 -0.409 -9.344 1 96.19 119 SER A CA 1
ATOM 820 C C . SER A 1 119 ? -14.031 0.428 -10.234 1 96.19 119 SER A C 1
ATOM 822 O O . SER A 1 119 ? -15.211 0.606 -9.93 1 96.19 119 SER A O 1
ATOM 824 N N . MET A 1 120 ? -13.5 0.939 -11.32 1 94.94 120 MET A N 1
ATOM 825 C CA . MET A 1 120 ? -14.289 1.734 -12.258 1 94.94 120 MET A CA 1
ATOM 826 C C . MET A 1 120 ? -15.391 0.89 -12.891 1 94.94 120 MET A C 1
ATOM 828 O O . MET A 1 120 ? -16.531 1.335 -13.008 1 94.94 120 MET A O 1
ATOM 832 N N . ALA A 1 121 ? -15.047 -0.309 -13.281 1 93.75 121 ALA A N 1
ATOM 833 C CA . ALA A 1 121 ? -16.016 -1.209 -13.898 1 93.75 121 ALA A CA 1
ATOM 834 C C . ALA A 1 121 ? -17.109 -1.592 -12.914 1 93.75 121 ALA A C 1
ATOM 836 O O . ALA A 1 121 ? -18.297 -1.613 -13.266 1 93.75 121 ALA A O 1
ATOM 837 N N . ILE A 1 122 ? -16.734 -1.885 -11.68 1 92 122 ILE A N 1
ATOM 838 C CA . ILE A 1 122 ? -17.688 -2.283 -10.648 1 92 122 ILE A CA 1
ATOM 839 C C . ILE A 1 122 ? -18.625 -1.116 -10.328 1 92 122 ILE A C 1
ATOM 841 O O . ILE A 1 122 ? -19.844 -1.294 -10.234 1 92 122 ILE A O 1
ATOM 845 N N . ALA A 1 123 ? -18.016 0.066 -10.172 1 90.75 123 ALA A N 1
ATOM 846 C CA . ALA A 1 123 ? -18.797 1.251 -9.828 1 90.75 123 ALA A CA 1
ATOM 847 C C . ALA A 1 123 ? -19.734 1.634 -10.961 1 90.75 123 ALA A C 1
ATOM 849 O O . ALA A 1 123 ? -20.875 2.039 -10.719 1 90.75 123 ALA A O 1
ATOM 850 N N . LEU A 1 124 ? -19.203 1.564 -12.203 1 83.81 124 LEU A N 1
ATOM 851 C CA . LEU A 1 124 ? -20.031 1.927 -13.352 1 83.81 124 LEU A CA 1
ATOM 852 C C . LEU A 1 124 ? -21.078 0.86 -13.625 1 83.81 124 LEU A C 1
ATOM 854 O O . LEU A 1 124 ? -22.141 1.155 -14.188 1 83.81 124 LEU A O 1
ATOM 858 N N . GLY A 1 125 ? -20.625 -0.44 -13.617 1 71.69 125 GLY A N 1
ATOM 859 C CA . GLY A 1 125 ? -21.594 -1.511 -13.789 1 71.69 125 GLY A CA 1
ATOM 860 C C . GLY A 1 125 ? -22.734 -1.453 -12.789 1 71.69 125 GLY A C 1
ATOM 861 O O . GLY A 1 125 ? -23.875 -1.828 -13.109 1 71.69 125 GLY A O 1
ATOM 862 N N . GLY A 1 126 ? -22.391 -1.12 -11.578 1 53.91 126 GLY A N 1
ATOM 863 C CA . GLY A 1 126 ? -23.469 -0.818 -10.648 1 53.91 126 GLY A CA 1
ATOM 864 C C . GLY A 1 126 ? -24.344 0.325 -11.117 1 53.91 126 GLY A C 1
ATOM 865 O O . GLY A 1 126 ? -25.562 0.306 -10.898 1 53.91 126 GLY A O 1
ATOM 866 N N . THR A 1 127 ? -23.594 1.385 -11.695 1 47.59 127 THR A N 1
ATOM 867 C CA . THR A 1 127 ? -24.359 2.516 -12.219 1 47.59 127 THR A CA 1
ATOM 868 C C . THR A 1 127 ? -24.906 2.207 -13.617 1 47.59 127 THR A C 1
ATOM 870 O O . THR A 1 127 ? -26 2.646 -13.969 1 47.59 127 THR A O 1
ATOM 873 N N . LEU A 1 128 ? -23.891 1.696 -14.43 1 43.28 128 LEU A N 1
ATOM 874 C CA . LEU A 1 128 ? -24.266 1.44 -15.812 1 43.28 128 LEU A CA 1
ATOM 875 C C . LEU A 1 128 ? -25.156 0.205 -15.922 1 43.28 128 LEU A C 1
ATOM 877 O O . LEU A 1 128 ? -25.516 -0.216 -17.016 1 43.28 128 LEU A O 1
ATOM 881 N N . GLY A 1 129 ? -25.391 -0.537 -15 1 40 129 GLY A N 1
ATOM 882 C CA . GLY A 1 129 ? -26.516 -1.394 -15.375 1 40 129 GLY A CA 1
ATOM 883 C C . GLY A 1 129 ? -27.5 -0.717 -16.297 1 40 129 GLY A C 1
ATOM 884 O O . GLY A 1 129 ? -28.141 -1.377 -17.125 1 40 129 GLY A O 1
ATOM 885 N N . ILE A 1 130 ? -27.797 0.578 -16.062 1 35.84 130 ILE A N 1
ATOM 886 C CA . ILE A 1 130 ? -28.828 1.236 -16.875 1 35.84 130 ILE A CA 1
ATOM 887 C C . ILE A 1 130 ? -28.219 1.662 -18.219 1 35.84 130 ILE A C 1
ATOM 889 O O . ILE A 1 130 ? -28.875 1.545 -19.25 1 35.84 130 ILE A O 1
ATOM 893 N N . TRP A 1 131 ? -27.062 2.434 -18.25 1 33.47 131 TRP A N 1
ATOM 894 C CA . TRP A 1 131 ? -26.812 3.074 -19.531 1 33.47 131 TRP A CA 1
ATOM 895 C C . TRP A 1 131 ? -26.203 2.086 -20.531 1 33.47 131 TRP A C 1
ATOM 897 O O . TRP A 1 131 ? -26.203 2.328 -21.734 1 33.47 131 TRP A O 1
ATOM 907 N N . ALA A 1 132 ? -25.141 1.332 -20.234 1 35.66 132 ALA A N 1
ATOM 908 C CA . ALA A 1 132 ? -24.781 0.399 -21.312 1 35.66 132 ALA A CA 1
ATOM 909 C C . ALA A 1 132 ? -25.922 -0.571 -21.594 1 35.66 132 ALA A C 1
ATOM 911 O O . ALA A 1 132 ? -25.875 -1.733 -21.188 1 35.66 132 ALA A O 1
ATOM 912 N N . GLY A 1 133 ? -27.062 -0.41 -21.453 1 35.44 133 GLY A N 1
ATOM 913 C CA . GLY A 1 133 ? -28.062 -1.031 -22.297 1 35.44 133 GLY A CA 1
ATOM 914 C C . GLY A 1 133 ? -27.578 -1.241 -23.734 1 35.44 133 GLY A C 1
ATOM 915 O O . GLY A 1 133 ? -27.922 -2.25 -24.359 1 35.44 133 GLY A O 1
ATOM 916 N N . GLY A 1 134 ? -27.234 -0.131 -24.594 1 33.09 134 GLY A N 1
ATOM 917 C CA . GLY A 1 134 ? -27.094 -0.373 -26.016 1 33.09 134 GLY A CA 1
ATOM 918 C C . GLY A 1 134 ? -25.828 -1.141 -26.375 1 33.09 134 GLY A C 1
ATOM 919 O O . GLY A 1 134 ? -25.859 -2.053 -27.203 1 33.09 134 GLY A O 1
ATOM 920 N N . LEU A 1 135 ? -24.547 -0.501 -26.328 1 34 135 LEU A N 1
ATOM 921 C CA . LEU A 1 135 ? -23.484 -1.35 -26.859 1 34 135 LEU A CA 1
ATOM 922 C C . LEU A 1 135 ? -23.156 -2.49 -25.906 1 34 135 LEU A C 1
ATOM 924 O O . LEU A 1 135 ? -22.297 -2.352 -25.047 1 34 135 LEU A O 1
ATOM 928 N N . ALA A 1 136 ? -23.953 -3.201 -25.109 1 39.66 136 ALA A N 1
ATOM 929 C CA . ALA A 1 136 ? -24.047 -4.523 -24.484 1 39.66 136 ALA A CA 1
ATOM 930 C C . ALA A 1 136 ? -23.172 -5.531 -25.219 1 39.66 136 ALA A C 1
ATOM 932 O O . ALA A 1 136 ? -23.609 -6.176 -26.172 1 39.66 136 ALA A O 1
ATOM 933 N N . VAL A 1 137 ? -21.953 -5.34 -25.703 1 39.91 137 VAL A N 1
ATOM 934 C CA . VAL A 1 137 ? -21.328 -6.602 -26.062 1 39.91 137 VAL A CA 1
ATOM 935 C C . VAL A 1 137 ? -21.547 -7.629 -24.953 1 39.91 137 VAL A C 1
ATOM 937 O O . VAL A 1 137 ? -21.625 -7.277 -23.781 1 39.91 137 VAL A O 1
ATOM 940 N N . GLY A 1 138 ? -22.156 -8.82 -25.156 1 50.09 138 GLY A N 1
ATOM 941 C CA . GLY A 1 138 ? -22.5 -10.07 -24.5 1 50.09 138 GLY A CA 1
ATOM 942 C C . GLY A 1 138 ? -21.547 -10.438 -23.375 1 50.09 138 GLY A C 1
ATOM 943 O O . GLY A 1 138 ? -21.5 -11.586 -22.938 1 50.09 138 GLY A O 1
ATOM 944 N N . LEU A 1 139 ? -20.625 -9.469 -22.969 1 60.19 139 LEU A N 1
ATOM 945 C CA . LEU A 1 139 ? -19.719 -9.992 -21.953 1 60.19 139 LEU A CA 1
ATOM 946 C C . LEU A 1 139 ? -20.359 -9.969 -20.578 1 60.19 139 LEU A C 1
ATOM 948 O O . LEU A 1 139 ? -21.141 -9.062 -20.266 1 60.19 139 LEU A O 1
ATOM 952 N N . SER A 1 140 ? -20.266 -11.023 -19.906 1 73 140 SER A N 1
ATOM 953 C CA . SER A 1 140 ? -20.734 -11.141 -18.531 1 73 140 SER A CA 1
ATOM 954 C C . SER A 1 140 ? -20.094 -10.078 -17.641 1 73 140 SER A C 1
ATOM 956 O O . SER A 1 140 ? -19.078 -9.477 -18 1 73 140 SER A O 1
ATOM 958 N N . ALA A 1 141 ? -20.781 -9.477 -16.672 1 76.62 141 ALA A N 1
ATOM 959 C CA . ALA A 1 141 ? -20.281 -8.523 -15.688 1 76.62 141 ALA A CA 1
ATOM 960 C C . ALA A 1 141 ? -18.875 -8.906 -15.211 1 76.62 141 ALA A C 1
ATOM 962 O O . ALA A 1 141 ? -18 -8.055 -15.094 1 76.62 141 ALA A O 1
ATOM 963 N N . ALA A 1 142 ? -18.703 -10.148 -15.078 1 79.31 142 ALA A N 1
ATOM 964 C CA . ALA A 1 142 ? -17.406 -10.641 -14.602 1 79.31 142 ALA A CA 1
ATOM 965 C C . ALA A 1 142 ? -16.328 -10.445 -15.648 1 79.31 142 ALA A C 1
ATOM 967 O O . ALA A 1 142 ? -15.195 -10.062 -15.312 1 79.31 142 ALA A O 1
ATOM 968 N N . ALA A 1 143 ? -16.656 -10.648 -16.844 1 84.25 143 ALA A N 1
ATOM 969 C CA . ALA A 1 143 ? -15.703 -10.477 -17.938 1 84.25 143 ALA A CA 1
ATOM 970 C C . ALA A 1 143 ? -15.312 -9.008 -18.094 1 84.25 143 ALA A C 1
ATOM 972 O O . ALA A 1 143 ? -14.148 -8.695 -18.375 1 84.25 143 ALA A O 1
ATOM 973 N N . THR A 1 144 ? -16.266 -8.125 -17.906 1 87.06 144 THR A N 1
ATOM 974 C CA . THR A 1 144 ? -16.016 -6.699 -18.016 1 87.06 144 THR A CA 1
ATOM 975 C C . THR A 1 144 ? -15.031 -6.238 -16.938 1 87.06 144 THR A C 1
ATOM 977 O O . THR A 1 144 ? -14.109 -5.473 -17.219 1 87.06 144 THR A O 1
ATOM 980 N N . VAL A 1 145 ? -15.266 -6.715 -15.781 1 91.69 145 VAL A N 1
ATOM 981 C CA . VAL A 1 145 ? -14.391 -6.344 -14.672 1 91.69 145 VAL A CA 1
ATOM 982 C C . VAL A 1 145 ? -12.977 -6.863 -14.938 1 91.69 145 VAL A C 1
ATOM 984 O O . VAL A 1 145 ? -12 -6.133 -14.766 1 91.69 145 VAL A O 1
ATOM 987 N N . SER A 1 146 ? -12.898 -8.086 -15.414 1 92.69 146 SER A N 1
ATOM 988 C CA . SER A 1 146 ? -11.602 -8.703 -15.68 1 92.69 146 SER A CA 1
ATOM 989 C C . SER A 1 146 ? -10.859 -7.965 -16.781 1 92.69 146 SER A C 1
ATOM 991 O O . SER A 1 146 ? -9.664 -7.703 -16.672 1 92.69 146 SER A O 1
ATOM 993 N N . LEU A 1 147 ? -11.508 -7.625 -17.766 1 91.75 147 LEU A N 1
ATOM 994 C CA . LEU A 1 147 ? -10.891 -6.93 -18.891 1 91.75 147 LEU A CA 1
ATOM 995 C C . LEU A 1 147 ? -10.469 -5.52 -18.5 1 91.75 147 LEU A C 1
ATOM 997 O O . LEU A 1 147 ? -9.414 -5.039 -18.922 1 91.75 147 LEU A O 1
ATOM 1001 N N . SER A 1 148 ? -11.305 -4.883 -17.75 1 94.75 148 SER A N 1
ATOM 1002 C CA . SER A 1 148 ? -10.953 -3.555 -17.25 1 94.75 148 SER A CA 1
ATOM 1003 C C . SER A 1 148 ? -9.734 -3.609 -16.344 1 94.75 148 SER A C 1
ATOM 1005 O O . SER A 1 148 ? -8.875 -2.725 -16.391 1 94.75 148 SER A O 1
ATOM 1007 N N . ALA A 1 149 ? -9.695 -4.613 -15.523 1 95.31 149 ALA A N 1
ATOM 1008 C CA . ALA A 1 149 ? -8.539 -4.809 -14.656 1 95.31 149 ALA A CA 1
ATOM 1009 C C . ALA A 1 149 ? -7.273 -5.031 -15.477 1 95.31 149 ALA A C 1
ATOM 1011 O O . ALA A 1 149 ? -6.211 -4.492 -15.156 1 95.31 149 ALA A O 1
ATOM 1012 N N . LEU A 1 150 ? -7.41 -5.824 -16.531 1 95.31 150 LEU A N 1
ATOM 1013 C CA . LEU A 1 150 ? -6.273 -6.086 -17.406 1 95.31 150 LEU A CA 1
ATOM 1014 C C . LEU A 1 150 ? -5.789 -4.801 -18.078 1 95.31 150 LEU A C 1
ATOM 1016 O O . LEU A 1 150 ? -4.594 -4.492 -18.047 1 95.31 150 LEU A O 1
ATOM 1020 N N . LEU A 1 151 ? -6.68 -4.074 -18.578 1 95.25 151 LEU A N 1
ATOM 1021 C CA . LEU A 1 151 ? -6.336 -2.82 -19.25 1 95.25 151 LEU A CA 1
ATOM 1022 C C . LEU A 1 151 ? -5.707 -1.842 -18.266 1 95.25 151 LEU A C 1
ATOM 1024 O O . LEU A 1 151 ? -4.711 -1.188 -18.578 1 95.25 151 LEU A O 1
ATOM 1028 N N . GLY A 1 152 ? -6.309 -1.732 -17.109 1 96.44 152 GLY A N 1
ATOM 1029 C CA . GLY A 1 152 ? -5.738 -0.882 -16.078 1 96.44 152 GLY A CA 1
ATOM 1030 C C . GLY A 1 152 ? -4.32 -1.27 -15.711 1 96.44 152 GLY A C 1
ATOM 1031 O O . GLY A 1 152 ? -3.459 -0.404 -15.531 1 96.44 152 GLY A O 1
ATOM 1032 N N . SER A 1 153 ? -4.09 -2.566 -15.578 1 95.94 153 SER A N 1
ATOM 1033 C CA . SER A 1 153 ? -2.76 -3.066 -15.258 1 95.94 153 SER A CA 1
ATOM 1034 C C . SER A 1 153 ? -1.752 -2.701 -16.344 1 95.94 153 SER A C 1
ATOM 1036 O O . SER A 1 153 ? -0.637 -2.27 -16.047 1 95.94 153 SER A O 1
ATOM 1038 N N . LEU A 1 154 ? -2.129 -2.885 -17.531 1 93.62 154 LEU A N 1
ATOM 1039 C CA . LEU A 1 154 ? -1.235 -2.619 -18.641 1 93.62 154 LEU A CA 1
ATOM 1040 C C . LEU A 1 154 ? -0.956 -1.127 -18.781 1 93.62 154 LEU A C 1
ATOM 1042 O O . LEU A 1 154 ? 0.168 -0.726 -19.094 1 93.62 154 LEU A O 1
ATOM 1046 N N . LEU A 1 155 ? -1.909 -0.341 -18.547 1 95.06 155 LEU A N 1
ATOM 1047 C CA . LEU A 1 155 ? -1.724 1.106 -18.578 1 95.06 155 LEU A CA 1
ATOM 1048 C C . LEU A 1 155 ? -0.789 1.556 -17.453 1 95.06 155 LEU A C 1
ATOM 1050 O O . LEU A 1 155 ? 0.067 2.418 -17.656 1 95.06 155 LEU A O 1
ATOM 1054 N N . ALA A 1 156 ? -1 0.984 -16.312 1 95.62 156 ALA A N 1
ATOM 1055 C CA . ALA A 1 156 ? -0.121 1.298 -15.18 1 95.62 156 ALA A CA 1
ATOM 1056 C C . ALA A 1 156 ? 1.322 0.907 -15.492 1 95.62 156 ALA A C 1
ATOM 1058 O O . ALA A 1 156 ? 2.252 1.664 -15.195 1 95.62 156 ALA A O 1
ATOM 1059 N N . LEU A 1 157 ? 1.489 -0.236 -16.062 1 91.81 157 LEU A N 1
ATOM 1060 C CA . LEU A 1 157 ? 2.816 -0.676 -16.484 1 91.81 157 LEU A CA 1
ATOM 1061 C C . LEU A 1 157 ? 3.414 0.288 -17.5 1 91.81 157 LEU A C 1
ATOM 1063 O O . LEU A 1 157 ? 4.57 0.697 -17.375 1 91.81 157 LEU A O 1
ATOM 1067 N N . GLY A 1 158 ? 2.633 0.583 -18.484 1 92.19 158 GLY A N 1
ATOM 1068 C CA . GLY A 1 158 ? 3.082 1.554 -19.469 1 92.19 158 GLY A CA 1
ATOM 1069 C C . GLY A 1 158 ? 3.486 2.883 -18.859 1 92.19 158 GLY A C 1
ATOM 1070 O O . GLY A 1 158 ? 4.512 3.455 -19.234 1 92.19 158 GLY A O 1
ATOM 1071 N N . GLY A 1 159 ? 2.721 3.373 -17.938 1 91.06 159 GLY A N 1
ATOM 1072 C CA . GLY A 1 159 ? 3.051 4.602 -17.234 1 91.06 159 GLY A CA 1
ATOM 1073 C C . GLY A 1 159 ? 4.34 4.508 -16.438 1 91.06 159 GLY A C 1
ATOM 1074 O O . GLY A 1 159 ? 5.164 5.426 -16.469 1 91.06 159 GLY A O 1
ATOM 1075 N N . ALA A 1 160 ? 4.5 3.404 -15.719 1 90.69 160 ALA A N 1
ATOM 1076 C CA . ALA A 1 160 ? 5.703 3.197 -14.914 1 90.69 160 ALA A CA 1
ATOM 1077 C C . ALA A 1 160 ? 6.945 3.145 -15.797 1 90.69 160 ALA A C 1
ATOM 1079 O O . ALA A 1 160 ? 7.973 3.746 -15.469 1 90.69 160 ALA A O 1
ATOM 1080 N N . LEU A 1 161 ? 6.84 2.436 -16.938 1 86.62 161 LEU A N 1
ATOM 1081 C CA . LEU A 1 161 ? 7.977 2.322 -17.844 1 86.62 161 LEU A CA 1
ATOM 1082 C C . LEU A 1 161 ? 8.266 3.656 -18.516 1 86.62 161 LEU A C 1
ATOM 1084 O O . LEU A 1 161 ? 9.43 4.02 -18.719 1 86.62 161 LEU A O 1
ATOM 1088 N N . TRP A 1 162 ? 7.203 4.328 -18.828 1 86.81 162 TRP A N 1
ATOM 1089 C CA . TRP A 1 162 ? 7.363 5.645 -19.438 1 86.81 162 TRP A CA 1
ATOM 1090 C C . TRP A 1 162 ? 8.031 6.613 -18.453 1 86.81 162 TRP A C 1
ATOM 1092 O O . TRP A 1 162 ? 8.984 7.301 -18.812 1 86.81 162 TRP A O 1
ATOM 1102 N N . LEU A 1 163 ? 7.57 6.672 -17.281 1 85.81 163 LEU A N 1
ATOM 1103 C CA . LEU A 1 163 ? 8.109 7.555 -16.25 1 85.81 163 LEU A CA 1
ATOM 1104 C C . LEU A 1 163 ? 9.539 7.164 -15.891 1 85.81 163 LEU A C 1
ATOM 1106 O O . LEU A 1 163 ? 10.367 8.023 -15.594 1 85.81 163 LEU A O 1
ATOM 1110 N N . GLY A 1 164 ? 9.75 5.895 -15.859 1 82.88 164 GLY A N 1
ATOM 1111 C CA . GLY A 1 164 ? 11.062 5.383 -15.5 1 82.88 164 GLY A CA 1
ATOM 1112 C C . GLY A 1 164 ? 12.094 5.547 -16.609 1 82.88 164 GLY A C 1
ATOM 1113 O O . GLY A 1 164 ? 13.297 5.457 -16.359 1 82.88 164 GLY A O 1
ATOM 1114 N N . SER A 1 165 ? 11.719 5.727 -17.875 1 77.75 165 SER A N 1
ATOM 1115 C CA . SER A 1 165 ? 12.633 5.855 -19.016 1 77.75 165 SER A CA 1
ATOM 1116 C C . SER A 1 165 ? 13.18 7.273 -19.125 1 77.75 165 SER A C 1
ATOM 1118 O O . SER A 1 165 ? 13.922 7.586 -20.062 1 77.75 165 SER A O 1
ATOM 1120 N N . GLY A 1 166 ? 12.805 8.133 -18.344 1 66.5 166 GLY A N 1
ATOM 1121 C CA . GLY A 1 166 ? 13.227 9.516 -18.516 1 66.5 166 GLY A CA 1
ATOM 1122 C C . GLY A 1 166 ? 14.664 9.648 -18.984 1 66.5 166 GLY A C 1
ATOM 1123 O O . GLY A 1 166 ? 14.969 9.469 -20.156 1 66.5 166 GLY A O 1
ATOM 1124 N N . GLN A 1 167 ? 15.688 9.875 -18.391 1 59.88 167 GLN A N 1
ATOM 1125 C CA . GLN A 1 167 ? 17 10.297 -18.875 1 59.88 167 GLN A CA 1
ATOM 1126 C C . GLN A 1 167 ? 17.656 9.195 -19.703 1 59.88 167 GLN A C 1
ATOM 1128 O O . GLN A 1 167 ? 18.891 9.156 -19.812 1 59.88 167 GLN A O 1
ATOM 1133 N N . GLY A 1 168 ? 16.922 8.469 -20.406 1 59.12 168 GLY A N 1
ATOM 1134 C CA . GLY A 1 168 ? 17.453 7.523 -21.375 1 59.12 168 GLY A CA 1
ATOM 1135 C C . GLY A 1 168 ? 17.906 6.219 -20.75 1 59.12 168 GLY A C 1
ATOM 1136 O O . GLY A 1 168 ? 18.266 5.277 -21.453 1 59.12 168 GLY A O 1
ATOM 1137 N N . SER A 1 169 ? 18.016 6.148 -19.422 1 63.03 169 SER A N 1
ATOM 1138 C CA . SER A 1 169 ? 18.562 4.914 -18.859 1 63.03 169 SER A CA 1
ATOM 1139 C C . SER A 1 169 ? 17.547 4.219 -17.953 1 63.03 169 SER A C 1
ATOM 1141 O O . SER A 1 169 ? 16.891 4.859 -17.125 1 63.03 169 SER A O 1
ATOM 1143 N N . PHE A 1 170 ? 17.094 3.006 -18.391 1 73.38 170 PHE A N 1
ATOM 1144 C CA . PHE A 1 170 ? 16.25 2.18 -17.531 1 73.38 170 PHE A CA 1
ATOM 1145 C C . PHE A 1 170 ? 17.031 1.7 -16.312 1 73.38 170 PHE A C 1
ATOM 1147 O O . PHE A 1 170 ? 17.406 0.527 -16.234 1 73.38 170 PHE A O 1
ATOM 1154 N N . ARG A 1 171 ? 17.297 2.705 -15.555 1 78.75 171 ARG A N 1
ATOM 1155 C CA . ARG A 1 171 ? 17.938 2.297 -14.312 1 78.75 171 ARG A CA 1
ATOM 1156 C C . ARG A 1 171 ? 16.953 1.599 -13.383 1 78.75 171 ARG A C 1
ATOM 1158 O O . ARG A 1 171 ? 15.773 1.967 -13.328 1 78.75 171 ARG A O 1
ATOM 1165 N N . ARG A 1 172 ? 17.375 0.549 -12.711 1 84.44 172 ARG A N 1
ATOM 1166 C CA . ARG A 1 172 ? 16.562 -0.281 -11.828 1 84.44 172 ARG A CA 1
ATOM 1167 C C . ARG A 1 172 ? 15.836 0.571 -10.797 1 84.44 172 ARG A C 1
ATOM 1169 O O . ARG A 1 172 ? 14.633 0.396 -10.586 1 84.44 172 ARG A O 1
ATOM 1176 N N . GLU A 1 173 ? 16.516 1.548 -10.188 1 81.88 173 GLU A N 1
ATOM 1177 C CA . GLU A 1 173 ? 15.953 2.371 -9.125 1 81.88 173 GLU A CA 1
ATOM 1178 C C . GLU A 1 173 ? 14.852 3.291 -9.648 1 81.88 173 GLU A C 1
ATOM 1180 O O . GLU A 1 173 ? 13.836 3.488 -8.984 1 81.88 173 GLU A O 1
ATOM 1185 N N . THR A 1 174 ? 15.055 3.785 -10.836 1 83.56 174 THR A N 1
ATOM 1186 C CA . THR A 1 174 ? 14.102 4.734 -11.406 1 83.56 174 THR A CA 1
ATOM 1187 C C . THR A 1 174 ? 12.805 4.039 -11.789 1 83.56 174 THR A C 1
ATOM 1189 O O . THR A 1 174 ? 11.719 4.598 -11.617 1 83.56 174 THR A O 1
ATOM 1192 N N . VAL A 1 175 ? 12.984 2.857 -12.227 1 85.25 175 VAL A N 1
ATOM 1193 C CA . VAL A 1 175 ? 11.805 2.107 -12.641 1 85.25 175 VAL A CA 1
ATOM 1194 C C . VAL A 1 175 ? 10.961 1.755 -11.414 1 85.25 175 VAL A C 1
ATOM 1196 O O . VAL A 1 175 ? 9.734 1.834 -11.453 1 85.25 175 VAL A O 1
ATOM 1199 N N . ILE A 1 176 ? 11.609 1.404 -10.359 1 86.56 176 ILE A N 1
ATOM 1200 C CA . ILE A 1 176 ? 10.906 1.07 -9.125 1 86.56 176 ILE A CA 1
ATOM 1201 C C . ILE A 1 176 ? 10.188 2.305 -8.594 1 86.56 176 ILE A C 1
ATOM 1203 O O . ILE A 1 176 ? 9.008 2.234 -8.234 1 86.56 176 ILE A O 1
ATOM 1207 N N . LEU A 1 177 ? 10.875 3.418 -8.594 1 85.62 177 LEU A N 1
ATOM 1208 C CA . LEU A 1 177 ? 10.297 4.664 -8.102 1 85.62 177 LEU A CA 1
ATOM 1209 C C . LEU A 1 177 ? 9.117 5.094 -8.961 1 85.62 177 LEU A C 1
ATOM 1211 O O . LEU A 1 177 ? 8.109 5.582 -8.445 1 85.62 177 LEU A O 1
ATOM 1215 N N . ALA A 1 178 ? 9.25 4.883 -10.203 1 89.31 178 ALA A N 1
ATOM 1216 C CA . ALA A 1 178 ? 8.164 5.188 -11.141 1 89.31 178 ALA A CA 1
ATOM 1217 C C . ALA A 1 178 ? 6.934 4.332 -10.852 1 89.31 178 ALA A C 1
ATOM 1219 O O . ALA A 1 178 ? 5.805 4.832 -10.867 1 89.31 178 ALA A O 1
ATOM 1220 N N . GLY A 1 179 ? 7.137 3.107 -10.641 1 90.56 179 GLY A N 1
ATOM 1221 C CA . GLY A 1 179 ? 6.043 2.221 -10.281 1 90.56 179 GLY A CA 1
ATOM 1222 C C . GLY A 1 179 ? 5.309 2.654 -9.031 1 90.56 179 GLY A C 1
ATOM 1223 O O . GLY A 1 179 ? 4.078 2.635 -8.984 1 90.56 179 GLY A O 1
ATOM 1224 N N . ILE A 1 180 ? 6.059 3.059 -8.062 1 89.56 180 ILE A N 1
ATOM 1225 C CA . ILE A 1 180 ? 5.488 3.521 -6.797 1 89.56 180 ILE A CA 1
ATOM 1226 C C . ILE A 1 180 ? 4.652 4.777 -7.043 1 89.56 180 ILE A C 1
ATOM 1228 O O . ILE A 1 180 ? 3.559 4.918 -6.488 1 89.56 180 ILE A O 1
ATOM 1232 N N . ALA A 1 181 ? 5.184 5.633 -7.824 1 91.31 181 ALA A N 1
ATOM 1233 C CA . ALA A 1 181 ? 4.477 6.871 -8.141 1 91.31 181 ALA A CA 1
ATOM 1234 C C . ALA A 1 181 ? 3.148 6.586 -8.828 1 91.31 181 ALA A C 1
ATOM 1236 O O . ALA A 1 181 ? 2.115 7.152 -8.461 1 91.31 181 ALA A O 1
ATOM 1237 N N . VAL A 1 182 ? 3.199 5.742 -9.75 1 93.5 182 VAL A N 1
ATOM 1238 C CA . VAL A 1 182 ? 1.993 5.371 -10.484 1 93.5 182 VAL A CA 1
ATOM 123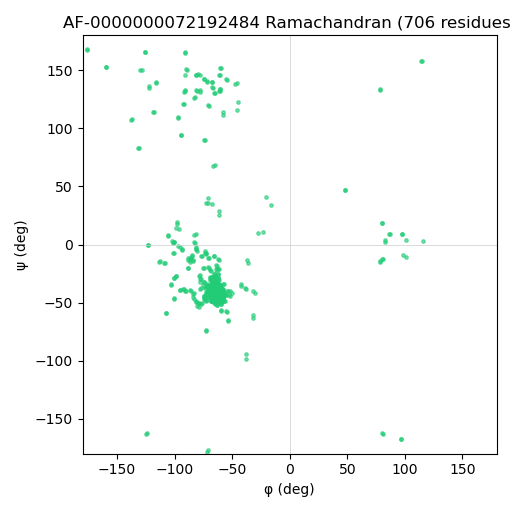9 C C . VAL A 1 182 ? 0.996 4.711 -9.539 1 93.5 182 VAL A C 1
ATOM 1241 O O . VAL A 1 182 ? -0.199 5.012 -9.57 1 93.5 182 VAL A O 1
ATOM 1244 N N . ALA A 1 183 ? 1.453 3.871 -8.719 1 94.5 183 ALA A N 1
ATOM 1245 C CA . ALA A 1 183 ? 0.601 3.166 -7.766 1 94.5 183 ALA A CA 1
ATOM 1246 C C . ALA A 1 183 ? -0.075 4.145 -6.809 1 94.5 183 ALA A C 1
ATOM 1248 O O . ALA A 1 183 ? -1.253 3.986 -6.48 1 94.5 183 ALA A O 1
ATOM 1249 N N . ALA A 1 184 ? 0.678 5.086 -6.391 1 91.81 184 ALA A N 1
ATOM 1250 C CA . ALA A 1 184 ? 0.14 6.082 -5.465 1 91.81 184 ALA A CA 1
ATOM 1251 C C . ALA A 1 184 ? -1.002 6.863 -6.105 1 91.81 184 ALA A C 1
ATOM 1253 O O . ALA A 1 184 ? -2.053 7.059 -5.488 1 91.81 184 ALA A O 1
ATOM 1254 N N . PHE A 1 185 ? -0.808 7.289 -7.301 1 93.44 185 PHE A N 1
ATOM 1255 C CA . PHE A 1 185 ? -1.826 8.062 -8 1 93.44 185 PHE A CA 1
ATOM 1256 C C . PHE A 1 185 ? -3.066 7.219 -8.258 1 93.44 185 PHE A C 1
ATOM 1258 O O . PHE A 1 185 ? -4.188 7.648 -7.977 1 93.44 185 PHE A O 1
ATOM 1265 N N . LEU A 1 186 ? -2.846 6.098 -8.797 1 96.19 186 LEU A N 1
ATOM 1266 C CA . LEU A 1 186 ? -3.975 5.23 -9.109 1 96.19 186 LEU A CA 1
ATOM 1267 C C . LEU A 1 186 ? -4.691 4.797 -7.832 1 96.19 186 LEU A C 1
ATOM 1269 O O . LEU A 1 186 ? -5.91 4.609 -7.836 1 96.19 186 LEU A O 1
ATOM 1273 N N . GLY A 1 187 ? -3.939 4.609 -6.762 1 95.19 187 GLY A N 1
ATOM 1274 C CA . GLY A 1 187 ? -4.559 4.359 -5.473 1 95.19 187 GLY A CA 1
ATOM 1275 C C . GLY A 1 187 ? -5.504 5.465 -5.035 1 95.19 187 GLY A C 1
ATOM 1276 O O . GLY A 1 187 ? -6.562 5.195 -4.469 1 95.19 187 GLY A O 1
ATOM 1277 N N . ALA A 1 188 ? -5.121 6.656 -5.305 1 95.5 188 ALA A N 1
ATOM 1278 C CA . ALA A 1 188 ? -5.965 7.805 -4.988 1 95.5 188 ALA A CA 1
ATOM 1279 C C . ALA A 1 188 ? -7.242 7.797 -5.824 1 95.5 188 ALA A C 1
ATOM 1281 O O . ALA A 1 188 ? -8.32 8.141 -5.332 1 95.5 188 ALA A O 1
ATOM 1282 N N . VAL A 1 189 ? -7.102 7.441 -7.023 1 96 189 VAL A N 1
ATOM 1283 C CA . VAL A 1 189 ? -8.258 7.355 -7.906 1 96 189 VAL A CA 1
ATOM 1284 C C . VAL A 1 189 ? -9.227 6.293 -7.391 1 96 189 VAL A C 1
ATOM 1286 O O . VAL A 1 189 ? -10.438 6.512 -7.352 1 96 189 VAL A O 1
ATOM 1289 N N . VAL A 1 190 ? -8.68 5.172 -7.004 1 96.5 190 VAL A N 1
ATOM 1290 C CA . VAL A 1 190 ? -9.508 4.102 -6.457 1 96.5 190 VAL A CA 1
ATOM 1291 C C . VAL A 1 190 ? -10.227 4.59 -5.199 1 96.5 190 VAL A C 1
ATOM 1293 O O . VAL A 1 190 ? -11.414 4.316 -5.008 1 96.5 190 VAL A O 1
ATOM 1296 N N . ALA A 1 191 ? -9.516 5.316 -4.383 1 95.62 191 ALA A N 1
ATOM 1297 C CA . ALA A 1 191 ? -10.117 5.891 -3.184 1 95.62 191 ALA A CA 1
ATOM 1298 C C . ALA A 1 191 ? -11.258 6.84 -3.543 1 95.62 191 ALA A C 1
ATOM 1300 O O . ALA A 1 191 ? -12.297 6.848 -2.879 1 95.62 191 ALA A O 1
ATOM 1301 N N . LEU A 1 192 ? -11.094 7.602 -4.52 1 95.44 192 LEU A N 1
ATOM 1302 C CA . LEU A 1 192 ? -12.125 8.523 -4.984 1 95.44 192 LEU A CA 1
ATOM 1303 C C . LEU A 1 192 ? -13.359 7.758 -5.465 1 95.44 192 LEU A C 1
ATOM 1305 O O . LEU A 1 192 ? -14.484 8.117 -5.133 1 95.44 192 LEU A O 1
ATOM 1309 N N . VAL A 1 193 ? -13.125 6.695 -6.238 1 95.19 193 VAL A N 1
ATOM 1310 C CA . VAL A 1 193 ? -14.227 5.883 -6.746 1 95.19 193 VAL A CA 1
ATOM 1311 C C . VAL A 1 193 ? -15.016 5.297 -5.578 1 95.19 193 VAL A C 1
ATOM 1313 O O . VAL A 1 193 ? -16.25 5.316 -5.582 1 95.19 193 VAL A O 1
ATOM 1316 N N . LYS A 1 194 ? -14.328 4.789 -4.621 1 94.94 194 LYS A N 1
ATOM 1317 C CA . LYS A 1 194 ? -14.984 4.234 -3.439 1 94.94 194 LYS A CA 1
ATOM 1318 C C . LYS A 1 194 ? -15.773 5.309 -2.697 1 94.94 194 LYS A C 1
ATOM 1320 O O . LYS A 1 194 ? -16.906 5.062 -2.252 1 94.94 194 LYS A O 1
ATOM 1325 N N . ALA A 1 195 ? -15.219 6.5 -2.605 1 92.75 195 ALA A N 1
ATOM 1326 C CA . ALA A 1 195 ? -15.852 7.598 -1.875 1 92.75 195 ALA A CA 1
ATOM 1327 C C . ALA A 1 195 ? -17.125 8.062 -2.574 1 92.75 195 ALA A C 1
ATOM 1329 O O . ALA A 1 195 ? -18.094 8.461 -1.918 1 92.75 195 ALA A O 1
ATOM 1330 N N . LEU A 1 196 ? -17.141 7.965 -3.85 1 92.88 196 LEU A N 1
ATOM 1331 C CA . LEU A 1 196 ? -18.266 8.453 -4.633 1 92.88 196 LEU A CA 1
ATOM 1332 C C . LEU A 1 196 ? -19.328 7.379 -4.785 1 92.88 196 LEU A C 1
ATOM 1334 O O . LEU A 1 196 ? -20.484 7.676 -5.141 1 92.88 196 LEU A O 1
ATOM 1338 N N . ASN A 1 197 ? -18.922 6.141 -4.578 1 91.62 197 ASN A N 1
ATOM 1339 C CA . ASN A 1 197 ? -19.844 5.012 -4.742 1 91.62 197 ASN A CA 1
ATOM 1340 C C . ASN A 1 197 ? -19.781 4.07 -3.541 1 91.62 197 ASN A C 1
ATOM 1342 O O . ASN A 1 197 ? -19.25 2.965 -3.635 1 91.62 197 ASN A O 1
ATOM 1346 N N . GLU A 1 198 ? -20.484 4.418 -2.537 1 90.31 198 GLU A N 1
ATOM 1347 C CA . GLU A 1 198 ? -20.438 3.691 -1.272 1 90.31 198 GLU A CA 1
ATOM 1348 C C . GLU A 1 198 ? -20.953 2.264 -1.437 1 90.31 198 GLU A C 1
ATOM 1350 O O . GLU A 1 198 ? -20.438 1.341 -0.794 1 90.31 198 GLU A O 1
ATOM 1355 N N . GLU A 1 199 ? -21.891 2.057 -2.301 1 90.62 199 GLU A N 1
ATOM 1356 C CA . GLU A 1 199 ? -22.516 0.749 -2.475 1 90.62 199 GLU A CA 1
ATOM 1357 C C . GLU A 1 199 ? -21.547 -0.252 -3.09 1 90.62 199 GLU A C 1
ATOM 1359 O O . GLU A 1 199 ? -21.703 -1.463 -2.936 1 90.62 199 GLU A O 1
ATOM 1364 N N . SER A 1 200 ? -20.531 0.261 -3.756 1 93.19 200 SER A N 1
ATOM 1365 C CA . SER A 1 200 ? -19.625 -0.615 -4.477 1 93.19 200 SER A CA 1
ATOM 1366 C C . SER A 1 200 ? -18.375 -0.913 -3.643 1 93.19 200 SER A C 1
ATOM 1368 O O . SER A 1 200 ? -17.516 -1.693 -4.059 1 93.19 200 SER A O 1
ATOM 1370 N N . VAL A 1 201 ? -18.297 -0.337 -2.465 1 94.81 201 VAL A N 1
ATOM 1371 C CA . VAL A 1 201 ? -17.062 -0.398 -1.68 1 94.81 201 VAL A CA 1
ATOM 1372 C C . VAL A 1 201 ? -16.766 -1.848 -1.312 1 94.81 201 VAL A C 1
ATOM 1374 O O . VAL A 1 201 ? -15.641 -2.318 -1.504 1 94.81 201 VAL A O 1
ATOM 1377 N N . THR A 1 202 ? -17.719 -2.557 -0.842 1 94.12 202 THR A N 1
ATOM 1378 C CA . THR A 1 202 ? -17.5 -3.932 -0.407 1 94.12 202 THR A CA 1
ATOM 1379 C C . THR A 1 202 ? -17.031 -4.801 -1.574 1 94.12 202 THR A C 1
ATOM 1381 O O . THR A 1 202 ? -16.047 -5.535 -1.457 1 94.12 202 THR A O 1
ATOM 1384 N N . SER A 1 203 ? -17.703 -4.625 -2.729 1 93.44 203 SER A N 1
ATOM 1385 C CA . SER A 1 203 ? -17.359 -5.402 -3.91 1 93.44 203 SER A CA 1
ATOM 1386 C C . SER A 1 203 ? -15.945 -5.07 -4.391 1 93.44 203 SER A C 1
ATOM 1388 O O . SER A 1 203 ? -15.188 -5.965 -4.777 1 93.44 203 SER A O 1
ATOM 1390 N N . ILE A 1 204 ? -15.594 -3.832 -4.328 1 94.38 204 ILE A N 1
ATOM 1391 C CA . ILE A 1 204 ? -14.273 -3.391 -4.766 1 94.38 204 ILE A CA 1
ATOM 1392 C C . ILE A 1 204 ? -13.203 -3.975 -3.852 1 94.38 204 ILE A C 1
ATOM 1394 O O . ILE A 1 204 ? -12.195 -4.516 -4.324 1 94.38 204 ILE A O 1
ATOM 1398 N N . VAL A 1 205 ? -13.445 -3.924 -2.598 1 95.5 205 VAL A N 1
ATOM 1399 C CA . VAL A 1 205 ? -12.469 -4.371 -1.604 1 95.5 205 VAL A CA 1
ATOM 1400 C C . VAL A 1 205 ? -12.258 -5.875 -1.728 1 95.5 205 VAL A C 1
ATOM 1402 O O . VAL A 1 205 ? -11.125 -6.352 -1.736 1 95.5 205 VAL A O 1
ATOM 1405 N N . PHE A 1 206 ? -13.242 -6.602 -1.873 1 93.88 206 PHE A N 1
ATOM 1406 C CA . PHE A 1 206 ? -13.117 -8.055 -1.969 1 93.88 206 PHE A CA 1
ATOM 1407 C C . PHE A 1 206 ? -12.469 -8.453 -3.287 1 93.88 206 PHE A C 1
ATOM 1409 O O . PHE A 1 206 ? -11.734 -9.445 -3.35 1 93.88 206 PHE A O 1
ATOM 1416 N N . TRP A 1 207 ? -12.773 -7.727 -4.289 1 92.69 207 TRP A N 1
ATOM 1417 C CA . TRP A 1 207 ? -12.094 -8 -5.551 1 92.69 207 TRP A CA 1
ATOM 1418 C C . TRP A 1 207 ? -10.586 -7.797 -5.414 1 92.69 207 TRP A C 1
ATOM 1420 O O . TRP A 1 207 ? -9.797 -8.617 -5.891 1 92.69 207 TRP A O 1
ATOM 1430 N N . ILE A 1 208 ? -10.195 -6.754 -4.777 1 93.94 208 ILE A N 1
ATOM 1431 C CA . ILE A 1 208 ? -8.789 -6.41 -4.633 1 93.94 208 ILE A CA 1
ATOM 1432 C C . ILE A 1 208 ? -8.078 -7.477 -3.805 1 93.94 208 ILE A C 1
ATOM 1434 O O . ILE A 1 208 ? -6.914 -7.797 -4.059 1 93.94 208 ILE A O 1
ATOM 1438 N N . MET A 1 209 ? -8.711 -8.062 -2.836 1 95.25 209 MET A N 1
ATOM 1439 C CA . MET A 1 209 ? -8.094 -9.07 -1.979 1 95.25 209 MET A CA 1
ATOM 1440 C C . MET A 1 209 ? -7.707 -10.305 -2.787 1 95.25 209 MET A C 1
ATOM 1442 O O . MET A 1 209 ? -6.836 -11.07 -2.375 1 95.25 209 MET A O 1
ATOM 1446 N N . GLY A 1 210 ? -8.297 -10.523 -3.939 1 94.88 210 GLY A N 1
ATOM 1447 C CA . GLY A 1 210 ? -7.98 -11.648 -4.805 1 94.88 210 GLY A CA 1
ATOM 1448 C C . GLY A 1 210 ? -8.609 -12.945 -4.344 1 94.88 210 GLY A C 1
ATOM 1449 O O . GLY A 1 210 ? -8.594 -13.266 -3.15 1 94.88 210 GLY A O 1
ATOM 1450 N N . SER A 1 211 ? -9.188 -13.656 -5.23 1 95.44 211 SER A N 1
ATOM 1451 C CA . SER A 1 211 ? -9.844 -14.93 -4.945 1 95.44 211 SER A CA 1
ATOM 1452 C C . SER A 1 211 ? -10 -15.758 -6.215 1 95.44 211 SER A C 1
ATOM 1454 O O . SER A 1 211 ? -10.023 -15.219 -7.32 1 95.44 211 SER A O 1
ATOM 1456 N N . LEU A 1 212 ? -10.039 -17.047 -6.008 1 94.81 212 LEU A N 1
ATOM 1457 C CA . LEU A 1 212 ? -10.336 -17.938 -7.113 1 94.81 212 LEU A CA 1
ATOM 1458 C C . LEU A 1 212 ? -11.789 -18.422 -7.051 1 94.81 212 LEU A C 1
ATOM 1460 O O . LEU A 1 212 ? -12.227 -19.188 -7.902 1 94.81 212 LEU A O 1
ATOM 1464 N N . GLN A 1 213 ? -12.477 -17.906 -6.082 1 90.62 213 GLN A N 1
ATOM 1465 C CA 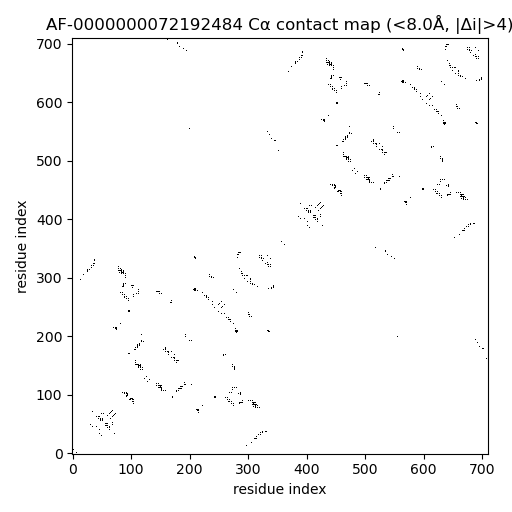. GLN A 1 213 ? -13.875 -18.281 -5.906 1 90.62 213 GLN A CA 1
ATOM 1466 C C . GLN A 1 213 ? -14.727 -17.797 -7.082 1 90.62 213 GLN A C 1
ATOM 1468 O O . GLN A 1 213 ? -14.617 -16.656 -7.504 1 90.62 213 GLN A O 1
ATOM 1473 N N . GLY A 1 214 ? -15.492 -18.688 -7.617 1 86.19 214 GLY A N 1
ATOM 1474 C CA . GLY A 1 214 ? -16.438 -18.344 -8.664 1 86.19 214 GLY A CA 1
ATOM 1475 C C . GLY A 1 214 ? -15.797 -18.281 -10.047 1 86.19 214 GLY A C 1
ATOM 1476 O O . GLY A 1 214 ? -16.469 -17.969 -11.031 1 86.19 214 GLY A O 1
ATOM 1477 N N . ARG A 1 215 ? -14.508 -18.625 -10.07 1 89.19 215 ARG A N 1
ATOM 1478 C CA . ARG A 1 215 ? -13.844 -18.641 -11.367 1 89.19 215 ARG A CA 1
ATOM 1479 C C . ARG A 1 215 ? -13.938 -20.016 -12.016 1 89.19 215 ARG A C 1
ATOM 1481 O O . ARG A 1 215 ? -13.758 -21.031 -11.352 1 89.19 215 ARG A O 1
ATOM 1488 N N . GLY A 1 216 ? -14.297 -19.969 -13.281 1 90.62 216 GLY A N 1
ATOM 1489 C CA . GLY A 1 216 ? -14.477 -21.219 -14 1 90.62 216 GLY A CA 1
ATOM 1490 C C . GLY A 1 216 ? -13.641 -21.297 -15.266 1 90.62 216 GLY A C 1
ATOM 1491 O O . GLY A 1 216 ? -12.633 -20.609 -15.391 1 90.62 216 GLY A O 1
ATOM 1492 N N . TRP A 1 217 ? -14.078 -22.25 -16.062 1 92.5 217 TRP A N 1
ATOM 1493 C CA . TRP A 1 217 ? -13.352 -22.531 -17.297 1 92.5 217 TRP A CA 1
ATOM 1494 C C . TRP A 1 217 ? -13.344 -21.312 -18.219 1 92.5 217 TRP A C 1
ATOM 1496 O O . TRP A 1 217 ? -12.453 -21.172 -19.062 1 92.5 217 TRP A O 1
ATOM 1506 N N . ASP A 1 218 ? -14.227 -20.406 -18.078 1 89.94 218 ASP A N 1
ATOM 1507 C CA . ASP A 1 218 ? -14.344 -19.219 -18.906 1 89.94 218 ASP A CA 1
ATOM 1508 C C . ASP A 1 218 ? -13.195 -18.25 -18.656 1 89.94 218 ASP A C 1
ATOM 1510 O O . ASP A 1 218 ? -12.938 -17.359 -19.469 1 89.94 218 ASP A O 1
ATOM 1514 N N . SER A 1 219 ? -12.539 -18.375 -17.547 1 93.12 219 SER A N 1
ATOM 1515 C CA . SER A 1 219 ? -11.438 -17.484 -17.203 1 93.12 219 SER A CA 1
ATOM 1516 C C . SER A 1 219 ? -10.117 -18 -17.75 1 93.12 219 SER A C 1
ATOM 1518 O O . SER A 1 219 ? -9.125 -17.266 -17.797 1 93.12 219 SER A O 1
ATOM 1520 N N . VAL A 1 220 ? -10.055 -19.234 -18.203 1 95 220 VAL A N 1
ATOM 1521 C CA . VAL A 1 220 ? -8.82 -19.906 -18.594 1 95 220 VAL A CA 1
ATOM 1522 C C . VAL A 1 220 ? -8.258 -19.266 -19.875 1 95 220 VAL A C 1
ATOM 1524 O O . VAL A 1 220 ? -7.066 -18.969 -19.938 1 95 220 VAL A O 1
ATOM 1527 N N . PRO A 1 221 ? -9.125 -18.953 -20.859 1 94.19 221 PRO A N 1
ATOM 1528 C CA . PRO A 1 221 ? -8.562 -18.359 -22.078 1 94.19 221 PRO A CA 1
ATOM 1529 C C . PRO A 1 221 ? -7.898 -17.016 -21.828 1 94.19 221 PRO A C 1
ATOM 1531 O O . PRO A 1 221 ? -6.836 -16.734 -22.391 1 94.19 221 PRO A O 1
ATOM 1534 N N . LEU A 1 222 ? -8.484 -16.203 -21.016 1 93.06 222 LEU A N 1
ATOM 1535 C CA . LEU A 1 222 ? -7.891 -14.914 -20.703 1 93.06 222 LEU A CA 1
ATOM 1536 C C . LEU A 1 222 ? -6.543 -15.078 -20.016 1 93.06 222 LEU A C 1
ATOM 1538 O O . LEU A 1 222 ? -5.582 -14.383 -20.344 1 93.06 222 LEU A O 1
ATOM 1542 N N . LEU A 1 223 ? -6.496 -15.945 -19.078 1 96.56 223 LEU A N 1
ATOM 1543 C CA . LEU A 1 223 ? -5.25 -16.219 -18.359 1 96.56 223 LEU A CA 1
ATOM 1544 C C . LEU A 1 223 ? -4.176 -16.719 -19.328 1 96.56 223 LEU A C 1
ATOM 1546 O O . LEU A 1 223 ? -3.043 -16.234 -19.312 1 96.56 223 LEU A O 1
ATOM 1550 N N . LEU A 1 224 ? -4.547 -17.625 -20.188 1 97.62 224 LEU A N 1
ATOM 1551 C CA . LEU A 1 224 ? -3.58 -18.219 -21.109 1 97.62 224 LEU A CA 1
ATOM 1552 C C . LEU A 1 224 ? -3.086 -17.188 -22.109 1 97.62 224 LEU A C 1
ATOM 1554 O O . LEU A 1 224 ? -1.924 -17.219 -22.516 1 97.62 224 LEU A O 1
ATOM 1558 N N . ALA A 1 225 ? -3.982 -16.281 -22.484 1 96.19 225 ALA A N 1
ATOM 1559 C CA . ALA A 1 225 ? -3.646 -15.25 -23.469 1 96.19 225 ALA A CA 1
ATOM 1560 C C . ALA A 1 225 ? -2.531 -14.344 -22.953 1 96.19 225 ALA A C 1
ATOM 1562 O O . ALA A 1 225 ? -1.784 -13.758 -23.734 1 96.19 225 ALA A O 1
ATOM 1563 N N . THR A 1 226 ? -2.371 -14.219 -21.672 1 96.62 226 THR A N 1
ATOM 1564 C CA . THR A 1 226 ? -1.327 -13.383 -21.094 1 96.62 226 THR A CA 1
ATOM 1565 C C . THR A 1 226 ? -0.17 -14.242 -20.578 1 96.62 226 THR A C 1
ATOM 1567 O O . THR A 1 226 ? 0.993 -13.852 -20.688 1 96.62 226 THR A O 1
ATOM 1570 N N . LEU A 1 227 ? -0.45 -15.383 -20.094 1 97.94 227 LEU A N 1
ATOM 1571 C CA . LEU A 1 227 ? 0.542 -16.266 -19.516 1 97.94 227 LEU A CA 1
ATOM 1572 C C . LEU A 1 227 ? 1.501 -16.797 -20.578 1 97.94 227 LEU A C 1
ATOM 1574 O O . LEU A 1 227 ? 2.719 -16.781 -20.375 1 97.94 227 LEU A O 1
ATOM 1578 N N . LEU A 1 228 ? 0.967 -17.266 -21.641 1 98.06 228 LEU A N 1
ATOM 1579 C CA . LEU A 1 228 ? 1.778 -17.938 -22.656 1 98.06 228 LEU A CA 1
ATOM 1580 C C . LEU A 1 228 ? 2.793 -16.969 -23.266 1 98.06 228 LEU A C 1
ATOM 1582 O O . LEU A 1 228 ? 3.992 -17.266 -23.297 1 98.06 228 LEU A O 1
ATOM 1586 N N . PRO A 1 229 ? 2.344 -15.781 -23.75 1 97.06 229 PRO A N 1
ATOM 1587 C CA . PRO A 1 229 ? 3.354 -14.844 -24.25 1 97.06 229 PRO A CA 1
ATOM 1588 C C . PRO A 1 229 ? 4.379 -14.461 -23.188 1 97.06 229 PRO A C 1
ATOM 1590 O O . PRO A 1 229 ? 5.559 -14.281 -23.5 1 97.06 229 PRO A O 1
ATOM 1593 N N . GLY A 1 230 ? 3.918 -14.258 -21.953 1 97.69 230 GLY A N 1
ATOM 1594 C CA . GLY A 1 230 ? 4.848 -13.953 -20.875 1 97.69 230 GLY A CA 1
ATOM 1595 C C . GLY A 1 230 ? 5.883 -15.039 -20.656 1 97.69 230 GLY A C 1
ATOM 1596 O O . GLY A 1 230 ? 7.074 -14.75 -20.516 1 97.69 230 GLY A O 1
ATOM 1597 N N . LEU A 1 231 ? 5.445 -16.281 -20.656 1 97.94 231 LEU A N 1
ATOM 1598 C CA . LEU A 1 231 ? 6.355 -17.406 -20.484 1 97.94 231 LEU A CA 1
ATOM 1599 C C . LEU A 1 231 ? 7.332 -17.5 -21.656 1 97.94 231 LEU A C 1
ATOM 1601 O O . LEU A 1 231 ? 8.508 -17.812 -21.469 1 97.94 231 LEU A O 1
ATOM 1605 N N . LEU A 1 232 ? 6.828 -17.234 -22.812 1 97.31 232 LEU A N 1
ATOM 1606 C CA . LEU A 1 232 ? 7.645 -17.328 -24.016 1 97.31 232 LEU A CA 1
ATOM 1607 C C . LEU A 1 232 ? 8.75 -16.281 -24 1 97.31 232 LEU A C 1
ATOM 1609 O O . LEU A 1 232 ? 9.797 -16.469 -24.625 1 97.31 232 LEU A O 1
ATOM 1613 N N . VAL A 1 233 ? 8.539 -15.242 -23.312 1 96.75 233 VAL A N 1
ATOM 1614 C CA . VAL A 1 233 ? 9.547 -14.188 -23.234 1 96.75 233 VAL A CA 1
ATOM 1615 C C . VAL A 1 233 ? 10.492 -14.453 -22.062 1 96.75 233 VAL A C 1
ATOM 1617 O O . VAL A 1 233 ? 11.711 -14.32 -22.203 1 96.75 233 VAL A O 1
ATOM 1620 N N . VAL A 1 234 ? 9.969 -14.898 -20.969 1 98 234 VAL A N 1
ATOM 1621 C CA . VAL A 1 234 ? 10.719 -14.93 -19.719 1 98 234 VAL A CA 1
ATOM 1622 C C . VAL A 1 234 ? 11.531 -16.219 -19.641 1 98 234 VAL A C 1
ATOM 1624 O O . VAL A 1 234 ? 12.695 -16.203 -19.234 1 98 234 VAL A O 1
ATOM 1627 N N . LEU A 1 235 ? 11.008 -17.344 -20.062 1 96.69 235 LEU A N 1
ATOM 1628 C CA . LEU A 1 235 ? 11.664 -18.625 -19.859 1 96.69 235 LEU A CA 1
ATOM 1629 C C . LEU A 1 235 ? 12.969 -18.688 -20.656 1 96.69 235 LEU A C 1
ATOM 1631 O O . LEU A 1 235 ? 14.023 -19.016 -20.094 1 96.69 235 LEU A O 1
ATOM 1635 N N . PRO A 1 236 ? 12.93 -18.312 -21.922 1 95.75 236 PRO A N 1
ATOM 1636 C CA . PRO A 1 236 ? 14.203 -18.359 -22.641 1 95.75 236 PRO A CA 1
ATOM 1637 C C . PRO A 1 236 ? 15.188 -17.281 -22.188 1 95.75 236 PRO A C 1
ATOM 1639 O O . PRO A 1 236 ? 16.375 -17.344 -22.516 1 95.75 236 PRO A O 1
ATOM 1642 N N . GLY A 1 237 ? 14.711 -16.328 -21.422 1 96.44 237 GLY A N 1
ATOM 1643 C CA . GLY A 1 237 ? 15.539 -15.242 -20.938 1 96.44 237 GLY A CA 1
ATOM 1644 C C . GLY A 1 237 ? 16.359 -15.594 -19.719 1 96.44 237 GLY A C 1
ATOM 1645 O O . GLY A 1 237 ? 17.016 -14.734 -19.125 1 96.44 237 GLY A O 1
ATOM 1646 N N . TRP A 1 238 ? 16.359 -16.859 -19.375 1 96.5 238 TRP A N 1
ATOM 1647 C CA . TRP A 1 238 ? 17.031 -17.234 -18.141 1 96.5 238 TRP A CA 1
ATOM 1648 C C . TRP A 1 238 ? 18.531 -16.953 -18.234 1 96.5 238 TRP A C 1
ATOM 1650 O O . TRP A 1 238 ? 19.156 -16.547 -17.25 1 96.5 238 TRP A O 1
ATOM 1660 N N . ARG A 1 239 ? 19.141 -17.125 -19.375 1 96.5 239 ARG A N 1
ATOM 1661 C CA . ARG A 1 239 ? 20.562 -16.828 -19.547 1 96.5 239 ARG A CA 1
ATOM 1662 C C . ARG A 1 239 ? 20.828 -15.328 -19.422 1 96.5 239 ARG A C 1
ATOM 1664 O O . ARG A 1 239 ? 21.828 -14.922 -18.844 1 96.5 239 ARG A O 1
ATOM 1671 N N . LYS A 1 240 ? 19.922 -14.625 -20.031 1 97.5 240 LYS A N 1
ATOM 1672 C CA . LYS A 1 240 ? 20.062 -13.172 -19.938 1 97.5 240 LYS A CA 1
ATOM 1673 C C . LYS A 1 240 ? 19.938 -12.703 -18.5 1 97.5 240 LYS A C 1
ATOM 1675 O O . LYS A 1 240 ? 20.625 -11.766 -18.094 1 97.5 240 LYS A O 1
ATOM 1680 N N . LEU A 1 241 ? 19.078 -13.328 -17.766 1 97.62 241 LEU A N 1
ATOM 1681 C CA . LEU A 1 241 ? 18.953 -13.016 -16.344 1 97.62 241 LEU A CA 1
ATOM 1682 C C . LEU A 1 241 ? 20.25 -13.328 -15.602 1 97.62 241 LEU A C 1
ATOM 1684 O O . LEU A 1 241 ? 20.672 -12.555 -14.742 1 97.62 241 LEU A O 1
ATOM 1688 N N . ASP A 1 242 ? 20.844 -14.43 -15.961 1 97.12 242 ASP A N 1
ATOM 1689 C CA . ASP A 1 242 ? 22.125 -14.781 -15.344 1 97.12 242 ASP A CA 1
ATOM 1690 C C . ASP A 1 242 ? 23.203 -13.758 -15.695 1 97.12 242 ASP A C 1
ATOM 1692 O O . ASP A 1 242 ? 24.047 -13.445 -14.867 1 97.12 242 ASP A O 1
ATOM 1696 N N . MET A 1 243 ? 23.156 -13.273 -16.891 1 96.81 243 MET A N 1
ATOM 1697 C CA . MET A 1 243 ? 24.109 -12.242 -17.297 1 96.81 243 MET A CA 1
ATOM 1698 C C . MET A 1 243 ? 23.859 -10.945 -16.531 1 96.81 243 MET A C 1
ATOM 1700 O O . MET A 1 243 ? 24.812 -10.281 -16.109 1 96.81 243 MET A O 1
ATOM 1704 N N . LEU A 1 244 ? 22.625 -10.633 -16.359 1 94.94 244 LEU A N 1
ATOM 1705 C CA . LEU A 1 244 ? 22.281 -9.422 -15.633 1 94.94 244 LEU A CA 1
ATOM 1706 C C . LEU A 1 244 ? 22.75 -9.5 -14.188 1 94.94 244 LEU A C 1
ATOM 1708 O O . LEU A 1 244 ? 23.094 -8.484 -13.578 1 94.94 244 LEU A O 1
ATOM 1712 N N . ALA A 1 245 ? 22.781 -10.695 -13.656 1 94.69 245 ALA A N 1
ATOM 1713 C CA . ALA A 1 245 ? 23.188 -10.906 -12.273 1 94.69 245 ALA A CA 1
ATOM 1714 C C . ALA A 1 245 ? 24.641 -10.516 -12.062 1 94.69 245 ALA A C 1
ATOM 1716 O O . ALA A 1 245 ? 25.062 -10.234 -10.938 1 94.69 245 ALA A O 1
ATOM 1717 N N . LEU A 1 246 ? 25.391 -10.414 -13.125 1 94 246 LEU A N 1
ATOM 1718 C CA . LEU A 1 246 ? 26.812 -10.078 -13.055 1 94 246 LEU A CA 1
ATOM 1719 C C . LEU A 1 246 ? 27 -8.562 -12.977 1 94 246 LEU A C 1
ATOM 1721 O O . LEU A 1 246 ? 28.094 -8.094 -12.625 1 94 246 LEU A O 1
ATOM 1725 N N . GLY A 1 247 ? 26 -7.891 -13.266 1 93.75 247 GLY A N 1
ATOM 1726 C CA . GLY A 1 247 ? 26.094 -6.441 -13.328 1 93.75 247 GLY A CA 1
ATOM 1727 C C . GLY A 1 247 ? 25.859 -5.891 -14.727 1 93.75 247 GLY A C 1
ATOM 1728 O O . GLY A 1 247 ? 26.062 -6.586 -15.719 1 93.75 247 GLY A O 1
ATOM 1729 N N . ASP A 1 248 ? 25.484 -4.656 -14.742 1 92.12 248 ASP A N 1
ATOM 1730 C CA . ASP A 1 248 ? 25.109 -4.043 -16.016 1 92.12 248 ASP A CA 1
ATOM 1731 C C . ASP A 1 248 ? 26.328 -3.922 -16.938 1 92.12 248 ASP A C 1
ATOM 1733 O O . ASP A 1 248 ? 26.234 -4.211 -18.141 1 92.12 248 ASP A O 1
ATOM 1737 N N . GLU A 1 249 ? 27.406 -3.504 -16.312 1 94.25 249 GLU A N 1
ATOM 1738 C CA . GLU A 1 249 ? 28.625 -3.322 -17.109 1 94.25 249 GLU A CA 1
ATOM 1739 C C . GLU A 1 249 ? 29.125 -4.656 -17.641 1 94.25 249 GLU A C 1
ATOM 1741 O O . GLU A 1 249 ? 29.453 -4.773 -18.828 1 94.25 249 GLU A O 1
ATOM 1746 N N . GLN A 1 250 ? 29.188 -5.609 -16.797 1 95.88 250 GLN A N 1
ATOM 1747 C CA . GLN A 1 250 ? 29.656 -6.93 -17.203 1 95.88 250 GLN A CA 1
ATOM 1748 C C . GLN A 1 250 ? 28.719 -7.562 -18.219 1 95.88 250 GLN A C 1
ATOM 1750 O O . GLN A 1 250 ? 29.172 -8.188 -19.172 1 95.88 250 GLN A O 1
ATOM 1755 N N . ALA A 1 251 ? 27.469 -7.383 -18.016 1 95.62 251 ALA A N 1
ATOM 1756 C CA . ALA A 1 251 ? 26.484 -7.922 -18.953 1 95.62 251 ALA A CA 1
ATOM 1757 C C . ALA A 1 251 ? 26.641 -7.285 -20.328 1 95.62 251 ALA A C 1
ATOM 1759 O O . ALA A 1 251 ? 26.562 -7.973 -21.344 1 95.62 251 ALA A O 1
ATOM 1760 N N . ALA A 1 252 ? 26.828 -5.992 -20.297 1 94.69 252 ALA A N 1
ATOM 1761 C CA . ALA A 1 252 ? 27.031 -5.281 -21.547 1 94.69 252 ALA A CA 1
ATOM 1762 C C . ALA A 1 252 ? 28.281 -5.77 -22.266 1 94.69 252 ALA A C 1
ATOM 1764 O O . ALA A 1 252 ? 28.312 -5.883 -23.484 1 94.69 252 ALA A O 1
ATOM 1765 N N . HIS A 1 253 ? 29.281 -6.039 -21.531 1 95.44 253 HIS A N 1
ATOM 1766 C CA . HIS A 1 253 ? 30.531 -6.535 -22.078 1 95.44 253 HIS A CA 1
ATOM 1767 C C . HIS A 1 253 ? 30.359 -7.906 -22.719 1 95.44 253 HIS A C 1
ATOM 1769 O O . HIS A 1 253 ? 31.047 -8.242 -23.688 1 95.44 253 HIS A O 1
ATOM 1775 N N . LEU A 1 254 ? 29.469 -8.641 -22.219 1 95.94 254 LEU A N 1
ATOM 1776 C CA . LEU A 1 254 ? 29.172 -9.961 -22.75 1 95.94 254 LEU A CA 1
ATOM 1777 C C . LEU A 1 254 ? 28.234 -9.875 -23.953 1 95.94 254 LEU A C 1
ATOM 1779 O O . LEU A 1 254 ? 27.797 -10.898 -24.484 1 95.94 254 LEU A O 1
ATOM 1783 N N . GLY A 1 255 ? 27.875 -8.578 -24.328 1 94.62 255 GLY A N 1
ATOM 1784 C CA . GLY A 1 255 ? 27.125 -8.359 -25.547 1 94.62 255 GLY A CA 1
ATOM 1785 C C . GLY A 1 255 ? 25.625 -8.219 -25.297 1 94.62 255 GLY A C 1
ATOM 1786 O O . GLY A 1 255 ? 24.844 -8.219 -26.25 1 94.62 255 GLY A O 1
ATOM 1787 N N . LEU A 1 256 ? 25.297 -8.141 -24.094 1 95.25 256 LEU A N 1
ATOM 1788 C CA . LEU A 1 256 ? 23.875 -8.039 -23.781 1 95.25 256 LEU A CA 1
ATOM 1789 C C . LEU A 1 256 ? 23.391 -6.602 -23.906 1 95.25 256 LEU A C 1
ATOM 1791 O O . LEU A 1 256 ? 24.031 -5.68 -23.391 1 95.25 256 LEU A O 1
ATOM 1795 N N . ALA A 1 257 ? 22.328 -6.449 -24.719 1 94.62 257 ALA A N 1
ATOM 1796 C CA . ALA A 1 257 ? 21.656 -5.152 -24.703 1 94.62 257 ALA A CA 1
ATOM 1797 C C . ALA A 1 257 ? 20.828 -4.977 -23.422 1 94.62 257 ALA A C 1
ATOM 1799 O O . ALA A 1 257 ? 19.625 -5.25 -23.406 1 94.62 257 ALA A O 1
ATOM 1800 N N . VAL A 1 258 ? 21.438 -4.469 -22.484 1 92.81 258 VAL A N 1
ATOM 1801 C CA . VAL A 1 258 ? 20.922 -4.457 -21.125 1 92.81 258 VAL A CA 1
ATOM 1802 C C . VAL A 1 258 ? 19.547 -3.789 -21.109 1 92.81 258 VAL A C 1
ATOM 1804 O O . VAL A 1 258 ? 18.578 -4.355 -20.594 1 92.81 258 VAL A O 1
ATOM 1807 N N . GLY A 1 259 ? 19.375 -2.619 -21.719 1 89.31 259 GLY A N 1
ATOM 1808 C CA . GLY A 1 259 ? 18.125 -1.886 -21.719 1 89.31 259 GLY A CA 1
ATOM 1809 C C . GLY A 1 259 ? 16.984 -2.645 -22.375 1 89.31 259 GLY A C 1
ATOM 1810 O O . GLY A 1 259 ? 15.891 -2.725 -21.828 1 89.31 259 GLY A O 1
ATOM 1811 N N . ARG A 1 260 ? 17.234 -3.148 -23.484 1 91.44 260 ARG A N 1
ATOM 1812 C CA . ARG A 1 260 ? 16.234 -3.885 -24.234 1 91.44 260 ARG A CA 1
ATOM 1813 C C . ARG A 1 260 ? 15.836 -5.172 -23.516 1 91.44 260 ARG A C 1
ATOM 1815 O O . ARG A 1 260 ? 14.664 -5.539 -23.484 1 91.44 260 ARG A O 1
ATOM 1822 N N . THR A 1 261 ? 16.859 -5.832 -23.016 1 94.19 261 THR A N 1
ATOM 1823 C CA . THR A 1 261 ? 16.609 -7.066 -22.281 1 94.19 261 THR A CA 1
ATOM 1824 C C . THR A 1 261 ? 15.734 -6.797 -21.047 1 94.19 261 THR A C 1
ATOM 1826 O O . THR A 1 261 ? 14.773 -7.52 -20.797 1 94.19 261 THR A O 1
ATOM 1829 N N . ARG A 1 262 ? 16.078 -5.805 -20.328 1 92.62 262 ARG A N 1
ATOM 1830 C CA . ARG A 1 262 ? 15.289 -5.414 -19.156 1 92.62 262 ARG A CA 1
ATOM 1831 C C . ARG A 1 262 ? 13.852 -5.102 -19.547 1 92.62 262 ARG A C 1
ATOM 1833 O O . ARG A 1 262 ? 12.914 -5.559 -18.891 1 92.62 262 ARG A O 1
ATOM 1840 N N . PHE A 1 263 ? 13.734 -4.438 -20.578 1 89.81 263 PHE A N 1
ATOM 1841 C CA . PHE A 1 263 ? 12.398 -4.051 -21.047 1 89.81 263 PHE A CA 1
ATOM 1842 C C . PHE A 1 263 ? 11.547 -5.277 -21.328 1 89.81 263 PHE A C 1
ATOM 1844 O O . PHE A 1 263 ? 10.43 -5.391 -20.828 1 89.81 263 PHE A O 1
ATOM 1851 N N . TRP A 1 264 ? 12.016 -6.141 -22.031 1 93.12 264 TRP A N 1
ATOM 1852 C CA . TRP A 1 264 ? 11.242 -7.297 -22.469 1 93.12 264 TRP A CA 1
ATOM 1853 C C . TRP A 1 264 ? 10.953 -8.234 -21.297 1 93.12 264 TRP A C 1
ATOM 1855 O O . TRP A 1 264 ? 9.859 -8.797 -21.188 1 93.12 264 TRP A O 1
ATOM 1865 N N . LEU A 1 265 ? 11.891 -8.398 -20.453 1 95.5 265 LEU A N 1
ATOM 1866 C CA . LEU A 1 265 ? 11.68 -9.266 -19.297 1 95.5 265 LEU A CA 1
ATOM 1867 C C . LEU A 1 265 ? 10.648 -8.656 -18.344 1 95.5 265 LEU A C 1
ATOM 1869 O O . LEU A 1 265 ? 9.789 -9.367 -17.812 1 95.5 265 LEU A O 1
ATOM 1873 N N . LEU A 1 266 ? 10.727 -7.367 -18.172 1 93 266 LEU A N 1
ATOM 1874 C CA . LEU A 1 266 ? 9.734 -6.684 -17.344 1 93 266 LEU A CA 1
ATOM 1875 C C . LEU A 1 266 ? 8.352 -6.762 -17.984 1 93 266 LEU A C 1
ATOM 1877 O O . LEU A 1 266 ? 7.359 -7.027 -17.297 1 93 266 LEU A O 1
ATOM 1881 N N . ALA A 1 267 ? 8.344 -6.559 -19.266 1 91.81 267 ALA A N 1
ATOM 1882 C CA . ALA A 1 267 ? 7.074 -6.602 -19.984 1 91.81 267 ALA A CA 1
ATOM 1883 C C . ALA A 1 267 ? 6.445 -7.992 -19.922 1 91.81 267 ALA A C 1
ATOM 1885 O O . ALA A 1 267 ? 5.246 -8.125 -19.672 1 91.81 267 ALA A O 1
ATOM 1886 N N . GLY A 1 268 ? 7.254 -9.008 -20.141 1 95.5 268 GLY A N 1
ATOM 1887 C CA . GLY A 1 268 ? 6.758 -10.375 -20.062 1 95.5 268 GLY A CA 1
ATOM 1888 C C . GLY A 1 268 ? 6.246 -10.75 -18.688 1 95.5 268 GLY A C 1
ATOM 1889 O O . GLY A 1 268 ? 5.148 -11.297 -18.562 1 95.5 268 GLY A O 1
ATOM 1890 N N . ALA A 1 269 ? 7.035 -10.445 -17.672 1 96.56 269 ALA A N 1
ATOM 1891 C CA . ALA A 1 269 ? 6.648 -10.727 -16.297 1 96.56 269 ALA A CA 1
ATOM 1892 C C . ALA A 1 269 ? 5.371 -9.977 -15.922 1 96.56 269 ALA A C 1
ATOM 1894 O O . ALA A 1 269 ? 4.473 -10.547 -15.297 1 96.56 269 ALA A O 1
ATOM 1895 N N . SER A 1 270 ? 5.289 -8.781 -16.359 1 94.31 270 SER A N 1
ATOM 1896 C CA . SER A 1 270 ? 4.141 -7.945 -16.031 1 94.31 270 SER A CA 1
ATOM 1897 C C . SER A 1 270 ? 2.887 -8.406 -16.75 1 94.31 270 SER A C 1
ATOM 1899 O O . SER A 1 270 ? 1.778 -8.305 -16.219 1 94.31 270 SER A O 1
ATOM 1901 N N . CYS A 1 271 ? 3.111 -8.852 -17.938 1 94.38 271 CYS A N 1
ATOM 1902 C CA . CYS A 1 271 ? 1.988 -9.383 -18.703 1 94.38 271 CYS A CA 1
ATOM 1903 C C . CYS A 1 271 ? 1.373 -10.586 -18 1 94.38 271 CYS A C 1
ATOM 1905 O O . CYS A 1 271 ? 0.151 -10.688 -17.891 1 94.38 271 CYS A O 1
ATOM 1907 N N . MET A 1 272 ? 2.178 -11.453 -17.562 1 97.69 272 MET A N 1
ATOM 1908 C CA . MET A 1 272 ? 1.69 -12.609 -16.828 1 97.69 272 MET A CA 1
ATOM 1909 C C . MET A 1 272 ? 0.96 -12.18 -15.555 1 97.69 272 MET A C 1
ATOM 1911 O O . MET A 1 272 ? -0.122 -12.68 -15.25 1 97.69 272 MET A O 1
ATOM 1915 N N . THR A 1 273 ? 1.542 -11.219 -14.891 1 97.5 273 THR A N 1
ATOM 1916 C CA . THR A 1 273 ? 0.957 -10.727 -13.648 1 97.5 273 THR A CA 1
ATOM 1917 C C . THR A 1 273 ? -0.394 -10.07 -13.914 1 97.5 273 THR A C 1
ATOM 1919 O O . THR A 1 273 ? -1.356 -10.297 -13.172 1 97.5 273 THR A O 1
ATOM 1922 N N . ALA A 1 274 ? -0.428 -9.32 -14.969 1 96.44 274 ALA A N 1
ATOM 1923 C CA . ALA A 1 274 ? -1.664 -8.625 -15.328 1 96.44 274 ALA A CA 1
ATOM 1924 C C . ALA A 1 274 ? -2.791 -9.625 -15.602 1 96.44 274 ALA A C 1
ATOM 1926 O O . ALA A 1 274 ? -3.932 -9.398 -15.188 1 96.44 274 ALA A O 1
ATOM 1927 N N . GLY A 1 275 ? -2.463 -10.664 -16.266 1 96.69 275 GLY A N 1
ATOM 1928 C CA . GLY A 1 275 ? -3.455 -11.695 -16.516 1 96.69 275 GLY A CA 1
ATOM 1929 C C . GLY A 1 275 ? -3.953 -12.367 -15.25 1 96.69 275 GLY A C 1
ATOM 1930 O O . GLY A 1 275 ? -5.152 -12.602 -15.102 1 96.69 275 GLY A O 1
ATOM 1931 N N . CYS A 1 276 ? -3.037 -12.68 -14.352 1 97.69 276 CYS A N 1
ATOM 1932 C CA . CYS A 1 276 ? -3.402 -13.297 -13.078 1 97.69 276 CYS A CA 1
ATOM 1933 C C . CYS A 1 276 ? -4.328 -12.383 -12.281 1 97.69 276 CYS A C 1
ATOM 1935 O O . CYS A 1 276 ? -5.34 -12.836 -11.742 1 97.69 276 CYS A O 1
ATOM 1937 N N . VAL A 1 277 ? -3.977 -11.133 -12.273 1 96.44 277 VAL A N 1
ATOM 1938 C CA . VAL A 1 277 ? -4.75 -10.18 -11.484 1 96.44 277 VAL A CA 1
ATOM 1939 C C . VAL A 1 277 ? -6.125 -9.984 -12.117 1 96.44 277 VAL A C 1
ATOM 1941 O O . VAL A 1 277 ? -7.125 -9.836 -11.406 1 96.44 277 VAL A O 1
ATOM 1944 N N . ALA A 1 278 ? -6.18 -9.977 -13.375 1 94.69 278 ALA A N 1
ATOM 1945 C CA . ALA A 1 278 ? -7.453 -9.812 -14.07 1 94.69 278 ALA A CA 1
ATOM 1946 C C . ALA A 1 278 ? -8.406 -10.953 -13.75 1 94.69 278 ALA A C 1
ATOM 1948 O O . ALA A 1 278 ? -9.617 -10.742 -13.633 1 94.69 278 ALA A O 1
ATOM 1949 N N . VAL A 1 279 ? -7.855 -12.086 -13.555 1 94.69 279 VAL A N 1
ATOM 1950 C CA . VAL A 1 279 ? -8.688 -13.273 -13.375 1 94.69 279 VAL A CA 1
ATOM 1951 C C . VAL A 1 279 ? -8.953 -13.492 -11.891 1 94.69 279 VAL A C 1
ATOM 1953 O O . VAL A 1 279 ? -10.078 -13.82 -11.492 1 94.69 279 VAL A O 1
ATOM 1956 N N . ALA A 1 280 ? -7.965 -13.25 -11.047 1 96.44 280 ALA A N 1
ATOM 1957 C CA . ALA A 1 280 ? -8.078 -13.727 -9.672 1 96.44 280 ALA A CA 1
ATOM 1958 C C . ALA A 1 280 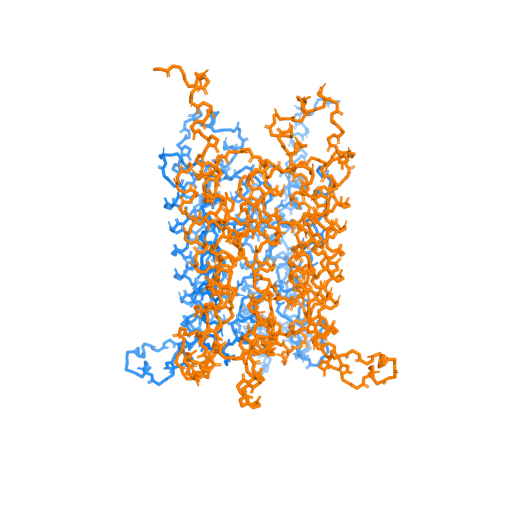? -7.945 -12.578 -8.68 1 96.44 280 ALA A C 1
ATOM 1960 O O . ALA A 1 280 ? -8.031 -12.781 -7.465 1 96.44 280 ALA A O 1
ATOM 1961 N N . GLY A 1 281 ? -7.75 -11.336 -9.195 1 95.25 281 GLY A N 1
ATOM 1962 C CA . GLY A 1 281 ? -7.473 -10.227 -8.289 1 95.25 281 GLY A CA 1
ATOM 1963 C C . GLY A 1 281 ? -6.023 -10.172 -7.844 1 95.25 281 GLY A C 1
ATOM 1964 O O . GLY A 1 281 ? -5.148 -10.766 -8.477 1 95.25 281 GLY A O 1
ATOM 1965 N N . VAL A 1 282 ? -5.773 -9.438 -6.785 1 95.56 282 VAL A N 1
ATOM 1966 C CA . VAL A 1 282 ? -4.398 -9.164 -6.375 1 95.56 282 VAL A CA 1
ATOM 1967 C C . VAL A 1 282 ? -3.959 -10.188 -5.332 1 95.56 282 VAL A C 1
ATOM 1969 O O . VAL A 1 282 ? -4.203 -10.008 -4.133 1 95.56 282 VAL A O 1
ATOM 1972 N N . ILE A 1 283 ? -3.32 -11.242 -5.777 1 97.38 283 ILE A N 1
ATOM 1973 C CA . ILE A 1 283 ? -2.785 -12.258 -4.879 1 97.38 283 ILE A CA 1
ATOM 1974 C C . ILE A 1 283 ? -1.303 -11.992 -4.625 1 97.38 283 ILE A C 1
ATOM 1976 O O . ILE A 1 283 ? -0.464 -12.25 -5.492 1 97.38 283 ILE A O 1
ATOM 1980 N N . GLY A 1 284 ? -1.043 -11.594 -3.467 1 94.31 284 GLY A N 1
ATOM 1981 C CA . GLY A 1 284 ? 0.299 -11.141 -3.129 1 94.31 284 GLY A CA 1
ATOM 1982 C C . GLY A 1 284 ? 1.183 -12.258 -2.6 1 94.31 284 GLY A C 1
ATOM 1983 O O . GLY A 1 284 ? 0.706 -13.359 -2.332 1 94.31 284 GLY A O 1
ATOM 1984 N N . PHE A 1 285 ? 2.514 -12.016 -2.549 1 95.62 285 PHE A N 1
ATOM 1985 C CA . PHE A 1 285 ? 3.564 -12.688 -1.791 1 95.62 285 PHE A CA 1
ATOM 1986 C C . PHE A 1 285 ? 3.959 -14 -2.455 1 95.62 285 PHE A C 1
ATOM 1988 O O . PHE A 1 285 ? 4.996 -14.578 -2.129 1 95.62 285 PHE A O 1
ATOM 1995 N N . VAL A 1 286 ? 3.125 -14.531 -3.424 1 97.5 286 VAL A N 1
ATOM 1996 C CA . VAL A 1 286 ? 3.506 -15.758 -4.109 1 97.5 286 VAL A CA 1
ATOM 1997 C C . VAL A 1 286 ? 4.824 -15.555 -4.852 1 97.5 286 VAL A C 1
ATOM 1999 O O . VAL A 1 286 ? 5.746 -16.359 -4.723 1 97.5 286 VAL A O 1
ATOM 2002 N N . GLY A 1 287 ? 4.91 -14.484 -5.535 1 96.44 287 GLY A N 1
ATOM 2003 C CA . GLY A 1 287 ? 6.094 -14.156 -6.316 1 96.44 287 GLY A CA 1
ATOM 2004 C C . GLY A 1 287 ? 7.277 -13.742 -5.465 1 96.44 287 GLY A C 1
ATOM 2005 O O . GLY A 1 287 ? 8.383 -13.562 -5.977 1 96.44 287 GLY A O 1
ATOM 2006 N N . LEU A 1 288 ? 7.105 -13.578 -4.223 1 93.75 288 LEU A N 1
ATOM 2007 C CA . LEU A 1 288 ? 8.18 -13.227 -3.301 1 93.75 288 LEU A CA 1
ATOM 2008 C C . LEU A 1 288 ? 8.664 -14.453 -2.537 1 93.75 288 LEU A C 1
ATOM 2010 O O . LEU A 1 288 ? 9.867 -14.719 -2.482 1 93.75 288 LEU A O 1
ATOM 2014 N N . VAL A 1 289 ? 7.781 -15.234 -2.025 1 95.88 289 VAL A N 1
ATOM 2015 C CA . VAL A 1 289 ? 8.078 -16.344 -1.121 1 95.88 289 VAL A CA 1
ATOM 2016 C C . VAL A 1 289 ? 8.68 -17.5 -1.907 1 95.88 289 VAL A C 1
ATOM 2018 O O . VAL A 1 289 ? 9.719 -18.047 -1.527 1 95.88 289 VAL A O 1
ATOM 2021 N N . VAL A 1 290 ? 8.078 -17.844 -3.018 1 97.56 290 VAL A N 1
ATOM 2022 C CA . VAL A 1 290 ? 8.43 -19.047 -3.748 1 97.56 290 VAL A CA 1
ATOM 2023 C C . VAL A 1 290 ? 9.844 -18.938 -4.309 1 97.56 290 VAL A C 1
ATOM 2025 O O . VAL A 1 290 ? 10.672 -19.828 -4.109 1 97.56 290 VAL A O 1
ATOM 2028 N N . PRO A 1 291 ? 10.148 -17.812 -4.977 1 96.5 291 PRO A N 1
ATOM 2029 C CA . PRO A 1 291 ? 11.523 -17.703 -5.473 1 96.5 291 PRO A CA 1
ATOM 2030 C C . PRO A 1 291 ? 12.562 -17.797 -4.355 1 96.5 291 PRO A C 1
ATOM 2032 O O . PRO A 1 291 ? 13.609 -18.438 -4.539 1 96.5 291 PRO A O 1
ATOM 2035 N N . HIS A 1 292 ? 12.266 -17.219 -3.24 1 94.12 292 HIS A N 1
ATOM 2036 C CA . HIS A 1 292 ? 13.211 -17.25 -2.129 1 94.12 292 HIS A CA 1
ATOM 2037 C C . HIS A 1 292 ? 13.438 -18.672 -1.626 1 94.12 292 HIS A C 1
ATOM 2039 O O . HIS A 1 292 ? 14.578 -19.094 -1.447 1 94.12 292 HIS A O 1
ATOM 2045 N N . VAL A 1 293 ? 12.438 -19.359 -1.4 1 94.88 293 VAL A N 1
ATOM 2046 C CA . VAL A 1 293 ? 12.516 -20.734 -0.908 1 94.88 293 VAL A CA 1
ATOM 2047 C C . VAL A 1 293 ? 13.234 -21.609 -1.931 1 94.88 293 VAL A C 1
ATOM 2049 O O . VAL A 1 293 ? 14.086 -22.422 -1.57 1 94.88 293 VAL A O 1
ATOM 2052 N N . LEU A 1 294 ? 12.969 -21.406 -3.141 1 96.38 294 LEU A N 1
ATOM 2053 C CA . LEU A 1 294 ? 13.531 -22.25 -4.188 1 96.38 294 LEU A CA 1
ATOM 2054 C C . LEU A 1 294 ? 15.008 -21.938 -4.406 1 96.38 294 LEU A C 1
ATOM 2056 O O . LEU A 1 294 ? 15.789 -22.828 -4.777 1 96.38 294 LEU A O 1
ATOM 2060 N N . ARG A 1 295 ? 15.359 -20.688 -4.211 1 94.69 295 ARG A N 1
ATOM 2061 C CA . ARG A 1 295 ? 16.781 -20.359 -4.293 1 94.69 295 ARG A CA 1
ATOM 2062 C C . ARG A 1 295 ? 17.578 -21.125 -3.252 1 94.69 295 ARG A C 1
ATOM 2064 O O . ARG A 1 295 ? 18.734 -21.516 -3.5 1 94.69 295 ARG A O 1
ATOM 2071 N N . MET A 1 296 ? 16.984 -21.312 -2.172 1 91.75 296 MET A N 1
ATOM 2072 C CA . MET A 1 296 ? 17.641 -22.094 -1.124 1 91.75 296 MET A CA 1
ATOM 2073 C C . MET A 1 296 ? 17.75 -23.547 -1.525 1 91.75 296 MET A C 1
ATOM 2075 O O . MET A 1 296 ? 18.703 -24.234 -1.136 1 91.75 296 MET A O 1
ATOM 2079 N N . LEU A 1 297 ? 16.891 -24.016 -2.303 1 92.12 297 LEU A N 1
ATOM 2080 C CA . LEU A 1 297 ? 16.844 -25.438 -2.646 1 92.12 297 LEU A CA 1
ATOM 2081 C C . LEU A 1 297 ? 17.578 -25.703 -3.953 1 92.12 297 LEU A C 1
ATOM 2083 O O . LEU A 1 297 ? 18.219 -26.75 -4.098 1 92.12 297 LEU A O 1
ATOM 2087 N N . LEU A 1 298 ? 17.438 -24.812 -4.906 1 94.62 298 LEU A N 1
ATOM 2088 C CA . LEU A 1 298 ? 17.906 -25.094 -6.258 1 94.62 298 LEU A CA 1
ATOM 2089 C C . LEU A 1 298 ? 19.156 -24.266 -6.59 1 94.62 298 LEU A C 1
ATOM 2091 O O . LEU A 1 298 ? 19.844 -24.547 -7.574 1 94.62 298 LEU A O 1
ATOM 2095 N N . GLY A 1 299 ? 19.391 -23.266 -5.797 1 91.56 299 GLY A N 1
ATOM 2096 C CA . GLY A 1 299 ? 20.516 -22.375 -6.094 1 91.56 299 GLY A CA 1
ATOM 2097 C C . GLY A 1 299 ? 20.094 -21.125 -6.852 1 91.56 299 GLY A C 1
ATOM 2098 O O . GLY A 1 299 ? 18.906 -20.875 -7.035 1 91.56 299 GLY A O 1
ATOM 2099 N N . GLY A 1 300 ? 21.062 -20.375 -7.402 1 92.12 300 GLY A N 1
ATOM 2100 C CA . GLY A 1 300 ? 20.828 -19.031 -7.926 1 92.12 300 GLY A CA 1
ATOM 2101 C C . GLY A 1 300 ? 20.703 -19 -9.438 1 92.12 300 GLY A C 1
ATOM 2102 O O . GLY A 1 300 ? 20.359 -17.969 -10.016 1 92.12 300 GLY A O 1
ATOM 2103 N N . ALA A 1 301 ? 20.984 -20.203 -10.055 1 94.62 301 ALA A N 1
ATOM 2104 C CA . ALA A 1 301 ? 20.844 -20.219 -11.508 1 94.62 301 ALA A CA 1
ATOM 2105 C C . ALA A 1 301 ? 19.391 -20.031 -11.93 1 94.62 301 ALA A C 1
ATOM 2107 O O . ALA A 1 301 ? 18.5 -20.688 -11.391 1 94.62 301 ALA A O 1
ATOM 2108 N N . HIS A 1 302 ? 19.156 -19.188 -12.898 1 97.19 302 HIS A N 1
ATOM 2109 C CA . HIS A 1 302 ? 17.781 -18.797 -13.211 1 97.19 302 HIS A CA 1
ATOM 2110 C C . HIS A 1 302 ? 17.062 -19.875 -14.008 1 97.19 302 HIS A C 1
ATOM 2112 O O . HIS A 1 302 ? 15.836 -19.953 -13.984 1 97.19 302 HIS A O 1
ATOM 2118 N N . GLY A 1 303 ? 17.734 -20.703 -14.758 1 95.38 303 GLY A N 1
ATOM 2119 C CA . GLY A 1 303 ? 17.078 -21.781 -15.484 1 95.38 303 GLY A CA 1
ATOM 2120 C C . GLY A 1 303 ? 16.219 -22.672 -14.609 1 95.38 303 GLY A C 1
ATOM 2121 O O . GLY A 1 303 ? 15 -22.672 -14.727 1 95.38 303 GLY A O 1
ATOM 2122 N N . PRO A 1 304 ? 16.938 -23.375 -13.688 1 95.44 304 PRO A N 1
ATOM 2123 C CA . PRO A 1 304 ? 16.172 -24.219 -12.758 1 95.44 304 PRO A CA 1
ATOM 2124 C C . PRO A 1 304 ? 15.219 -23.406 -11.883 1 95.44 304 PRO A C 1
ATOM 2126 O O . PRO A 1 304 ? 14.141 -23.906 -11.516 1 95.44 304 PRO A O 1
ATOM 2129 N N . LEU A 1 305 ? 15.547 -22.234 -11.602 1 96.88 305 LEU A N 1
ATOM 2130 C CA . LEU A 1 305 ? 14.727 -21.391 -10.734 1 96.88 305 LEU A CA 1
ATOM 2131 C C . LEU A 1 305 ? 13.398 -21.062 -11.406 1 96.88 305 LEU A C 1
ATOM 2133 O O . LEU A 1 305 ? 12.344 -21.109 -10.766 1 96.88 305 LEU A O 1
ATOM 2137 N N . LEU A 1 306 ? 13.477 -20.734 -12.672 1 98 306 LEU A N 1
ATOM 2138 C CA . LEU A 1 306 ? 12.258 -20.391 -13.391 1 98 306 LEU A CA 1
ATOM 2139 C C . LEU A 1 306 ? 11.328 -21.594 -13.508 1 98 306 LEU A C 1
ATOM 2141 O O . LEU A 1 306 ? 10.125 -21.469 -13.273 1 98 306 LEU A O 1
ATOM 2145 N N . TYR A 1 307 ? 11.883 -22.672 -13.812 1 96.44 307 TYR A N 1
ATOM 2146 C CA . TYR A 1 307 ? 11.086 -23.891 -13.906 1 96.44 307 TYR A CA 1
ATOM 2147 C C . TYR A 1 307 ? 10.5 -24.266 -12.555 1 96.44 307 TYR A C 1
ATOM 2149 O O . TYR A 1 307 ? 9.297 -24.531 -12.445 1 96.44 307 TYR A O 1
ATOM 2157 N N . GLY A 1 308 ? 11.336 -24.281 -11.578 1 97.56 308 GLY A N 1
ATOM 2158 C CA . GLY A 1 308 ? 10.875 -24.578 -10.234 1 97.56 308 GLY A CA 1
ATOM 2159 C C . GLY A 1 308 ? 9.836 -23.594 -9.734 1 97.56 308 GLY A C 1
ATOM 2160 O O . GLY A 1 308 ? 8.906 -23.969 -9.016 1 97.56 308 GLY A O 1
ATOM 2161 N N . ALA A 1 309 ? 10.008 -22.375 -10.102 1 98.25 309 ALA A N 1
ATOM 2162 C CA . ALA A 1 309 ? 9.086 -21.328 -9.656 1 98.25 309 ALA A CA 1
ATOM 2163 C C . ALA A 1 309 ? 7.68 -21.578 -10.211 1 98.25 309 ALA A C 1
ATOM 2165 O O . ALA A 1 309 ? 6.688 -21.391 -9.5 1 98.25 309 ALA A O 1
ATOM 2166 N N . PHE A 1 310 ? 7.633 -21.953 -11.469 1 98.38 310 PHE A N 1
ATOM 2167 C CA . PHE A 1 310 ? 6.32 -22.219 -12.039 1 98.38 310 PHE A CA 1
ATOM 2168 C C . PHE A 1 310 ? 5.613 -23.344 -11.281 1 98.38 310 PHE A C 1
ATOM 2170 O O . PHE A 1 310 ? 4.441 -23.203 -10.914 1 98.38 310 PHE A O 1
ATOM 2177 N N . LEU A 1 311 ? 6.34 -24.359 -10.969 1 98.44 311 LEU A N 1
ATOM 2178 C CA . LEU A 1 311 ? 5.773 -25.516 -10.281 1 98.44 311 LEU A CA 1
ATOM 2179 C C . LEU A 1 311 ? 5.496 -25.188 -8.812 1 98.44 311 LEU A C 1
ATOM 2181 O O . LEU A 1 311 ? 4.395 -25.438 -8.312 1 98.44 311 LEU A O 1
ATOM 2185 N N . GLY A 1 312 ? 6.445 -24.609 -8.18 1 98.38 312 GLY A N 1
ATOM 2186 C CA . GLY A 1 312 ? 6.305 -24.281 -6.77 1 98.38 312 GLY A CA 1
ATOM 2187 C C . GLY A 1 312 ? 5.219 -23.25 -6.5 1 98.38 312 GLY A C 1
ATOM 2188 O O . GLY A 1 312 ? 4.496 -23.344 -5.508 1 98.38 312 GLY A O 1
ATOM 2189 N N . GLY A 1 313 ? 5.16 -22.234 -7.336 1 98.56 313 GLY A N 1
ATOM 2190 C CA . GLY A 1 313 ? 4.117 -21.219 -7.195 1 98.56 313 GLY A CA 1
ATOM 2191 C C . GLY A 1 313 ? 2.719 -21.781 -7.34 1 98.56 313 GLY A C 1
ATOM 2192 O O . GLY A 1 313 ? 1.812 -21.406 -6.594 1 98.56 313 GLY A O 1
ATOM 2193 N N . GLY A 1 314 ? 2.602 -22.609 -8.344 1 98.69 314 GLY A N 1
ATOM 2194 C CA . GLY A 1 314 ? 1.323 -23.281 -8.5 1 98.69 314 GLY A CA 1
ATOM 2195 C C . GLY A 1 314 ? 0.923 -24.094 -7.281 1 98.69 314 GLY A C 1
ATOM 2196 O O . GLY A 1 314 ? -0.22 -24.016 -6.824 1 98.69 314 GLY A O 1
ATOM 2197 N N . ILE A 1 315 ? 1.833 -24.828 -6.746 1 98.56 315 ILE A N 1
ATOM 2198 C CA . ILE A 1 315 ? 1.576 -25.672 -5.578 1 98.56 315 ILE A CA 1
ATOM 2199 C C . ILE A 1 315 ? 1.179 -24.781 -4.395 1 98.56 315 ILE A C 1
ATOM 2201 O O . ILE A 1 315 ? 0.185 -25.062 -3.717 1 98.56 315 ILE A O 1
ATOM 2205 N N . LEU A 1 316 ? 1.898 -23.703 -4.191 1 98.44 316 LEU A N 1
ATOM 2206 C CA . LEU A 1 316 ? 1.619 -22.828 -3.059 1 98.44 316 LEU A CA 1
ATOM 2207 C C . LEU A 1 316 ? 0.228 -22.219 -3.174 1 98.44 316 LEU A C 1
ATOM 2209 O O . LEU A 1 316 ? -0.544 -22.234 -2.213 1 98.44 316 LEU A O 1
ATOM 2213 N N . LEU A 1 317 ? -0.086 -21.703 -4.316 1 98.56 317 LEU A N 1
ATOM 2214 C CA . LEU A 1 317 ? -1.345 -20.984 -4.461 1 98.56 317 LEU A CA 1
ATOM 2215 C C . LEU A 1 317 ? -2.533 -21.938 -4.34 1 98.56 317 LEU A C 1
ATOM 2217 O O . LEU A 1 317 ? -3.539 -21.594 -3.711 1 98.56 317 LEU A O 1
ATOM 2221 N N . VAL A 1 318 ? -2.432 -23.141 -4.934 1 98.19 318 VAL A N 1
ATOM 2222 C CA . VAL A 1 318 ? -3.545 -24.078 -4.895 1 98.19 318 VAL A CA 1
ATOM 2223 C C . VAL A 1 318 ? -3.809 -24.516 -3.453 1 98.19 318 VAL A C 1
ATOM 2225 O O . VAL A 1 318 ? -4.961 -24.578 -3.02 1 98.19 318 VAL A O 1
ATOM 2228 N N . TRP A 1 319 ? -2.836 -24.781 -2.725 1 97.88 319 TRP A N 1
ATOM 2229 C CA . TRP A 1 319 ? -3.043 -25.25 -1.36 1 97.88 319 TRP A CA 1
ATOM 2230 C C . TRP A 1 319 ? -3.414 -24.094 -0.435 1 97.88 319 TRP A C 1
ATOM 2232 O O . TRP A 1 319 ? -4.102 -24.297 0.57 1 97.88 319 TRP A O 1
ATOM 2242 N N . ALA A 1 320 ? -2.924 -22.875 -0.743 1 97.81 320 ALA A N 1
ATOM 2243 C CA . ALA A 1 320 ? -3.447 -21.703 -0.044 1 97.81 320 ALA A CA 1
ATOM 2244 C C . ALA A 1 320 ? -4.945 -21.547 -0.289 1 97.81 320 ALA A C 1
ATOM 2246 O O . ALA A 1 320 ? 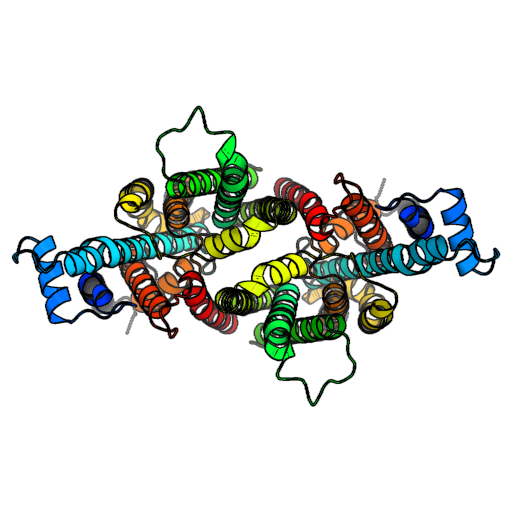-5.695 -21.188 0.621 1 97.81 320 ALA A O 1
ATOM 2247 N N . ASP A 1 321 ? -5.305 -21.797 -1.515 1 97.31 321 ASP A N 1
ATOM 2248 C CA . ASP A 1 321 ? -6.723 -21.703 -1.859 1 97.31 321 ASP A CA 1
ATOM 2249 C C . ASP A 1 321 ? -7.535 -22.766 -1.134 1 97.31 321 ASP A C 1
ATOM 2251 O O . ASP A 1 321 ? -8.656 -22.5 -0.693 1 97.31 321 ASP A O 1
ATOM 2255 N N . VAL A 1 322 ? -7.02 -23.969 -1.106 1 96.06 322 VAL A N 1
ATOM 2256 C CA . VAL A 1 322 ? -7.688 -25.031 -0.378 1 96.06 322 VAL A CA 1
ATOM 2257 C C . VAL A 1 322 ? -7.863 -24.641 1.086 1 96.06 322 VAL A C 1
ATOM 2259 O O . VAL A 1 322 ? -8.938 -24.812 1.661 1 96.06 322 VAL A O 1
ATOM 2262 N N . LEU A 1 323 ? -6.836 -24.094 1.633 1 95.12 323 LEU A N 1
ATOM 2263 C CA . LEU A 1 323 ? -6.93 -23.625 3.012 1 95.12 323 LEU A CA 1
ATOM 2264 C C . LEU A 1 323 ? -7.992 -22.531 3.145 1 95.12 323 LEU A C 1
ATOM 2266 O O . LEU A 1 323 ? -8.773 -22.531 4.098 1 95.12 323 LEU A O 1
ATOM 2270 N N . ALA A 1 324 ? -8.039 -21.625 2.24 1 94.25 324 ALA A N 1
ATOM 2271 C CA . ALA A 1 324 ? -8.977 -20.5 2.248 1 94.25 324 ALA A CA 1
ATOM 2272 C C . ALA A 1 324 ? -10.422 -21 2.223 1 94.25 324 ALA A C 1
ATOM 2274 O O . ALA A 1 324 ? -11.305 -20.391 2.832 1 94.25 324 ALA A O 1
ATOM 2275 N N . ARG A 1 325 ? -10.703 -22.078 1.519 1 91.12 325 ARG A N 1
ATOM 2276 C CA . ARG A 1 325 ? -12.07 -22.547 1.343 1 91.12 325 ARG A CA 1
ATOM 2277 C C . ARG A 1 325 ? -12.492 -23.453 2.498 1 91.12 325 ARG A C 1
ATOM 2279 O O . ARG A 1 325 ? -13.688 -23.672 2.717 1 91.12 325 ARG A O 1
ATOM 2286 N N . CYS A 1 326 ? -11.5 -23.906 3.254 1 90.19 326 CYS A N 1
ATOM 2287 C CA . CYS A 1 326 ? -11.844 -24.922 4.234 1 90.19 326 CYS A CA 1
ATOM 2288 C C . CYS A 1 326 ? -11.695 -24.391 5.656 1 90.19 326 CYS A C 1
ATOM 2290 O O . CYS A 1 326 ? -12.195 -24.984 6.605 1 90.19 326 CYS A O 1
ATOM 2292 N N . VAL A 1 327 ? -11.062 -23.312 5.809 1 87.88 327 VAL A N 1
ATOM 2293 C CA . VAL A 1 327 ? -10.68 -22.859 7.145 1 87.88 327 VAL A CA 1
ATOM 2294 C C . VAL A 1 327 ? -11.922 -22.406 7.91 1 87.88 327 VAL A C 1
ATOM 2296 O O . VAL A 1 327 ? -12 -22.578 9.125 1 87.88 327 VAL A O 1
ATOM 2299 N N . LEU A 1 328 ? -12.852 -21.75 7.336 1 86.44 328 LEU A N 1
ATOM 2300 C CA . LEU A 1 328 ? -14.039 -21.25 8.016 1 86.44 328 LEU A CA 1
ATOM 2301 C C . LEU A 1 328 ? -15.156 -22.281 7.988 1 86.44 328 LEU A C 1
ATOM 2303 O O . LEU A 1 328 ? -15.273 -23.062 7.031 1 86.44 328 LEU A O 1
ATOM 2307 N N . SER A 1 329 ? -15.961 -22.062 9.203 1 78.31 329 SER A N 1
ATOM 2308 C CA . SER A 1 329 ? -17.094 -22.984 9.344 1 78.31 329 SER A CA 1
ATOM 2309 C C . SER A 1 329 ? -18.359 -22.391 8.719 1 78.31 329 SER A C 1
ATOM 2311 O O . SER A 1 329 ? -18.5 -21.172 8.617 1 78.31 329 SER A O 1
ATOM 2313 N N . GLY A 1 330 ? -19.078 -23.156 7.887 1 73.12 330 GLY A N 1
ATOM 2314 C CA . GLY A 1 330 ? -20.375 -22.688 7.438 1 73.12 330 GLY A CA 1
ATOM 2315 C C . GLY A 1 330 ? -20.438 -22.438 5.945 1 73.12 330 GLY A C 1
ATOM 2316 O O . GLY A 1 330 ? -21.312 -21.719 5.469 1 73.12 330 GLY A O 1
ATOM 2317 N N . GLY A 1 331 ? -19.375 -22.734 5.383 1 77.44 331 GLY A N 1
ATOM 2318 C CA . GLY A 1 331 ? -19.453 -22.609 3.938 1 77.44 331 GLY A CA 1
ATOM 2319 C C . GLY A 1 331 ? -18.828 -21.328 3.41 1 77.44 331 GLY A C 1
ATOM 2320 O O . GLY A 1 331 ? -18.703 -21.156 2.197 1 77.44 331 GLY A O 1
ATOM 2321 N N . GLN A 1 332 ? -18.5 -20.391 4.301 1 84.31 332 GLN A N 1
ATOM 2322 C CA . GLN A 1 332 ? -17.859 -19.156 3.869 1 84.31 332 GLN A CA 1
ATOM 2323 C C . GLN A 1 332 ? -16.391 -19.406 3.514 1 84.31 332 GLN A C 1
ATOM 2325 O O . GLN A 1 332 ? -15.75 -20.266 4.098 1 84.31 332 GLN A O 1
ATOM 2330 N N . GLU A 1 333 ? -15.984 -18.688 2.467 1 91.88 333 GLU A N 1
ATOM 2331 C CA . GLU A 1 333 ? -14.602 -18.828 2.031 1 91.88 333 GLU A CA 1
ATOM 2332 C C . GLU A 1 333 ? -13.844 -17.5 2.191 1 91.88 333 GLU A C 1
ATOM 2334 O O . GLU A 1 333 ? -14.406 -16.438 1.985 1 91.88 333 GLU A O 1
ATOM 2339 N N . LEU A 1 334 ? -12.648 -17.609 2.641 1 94.31 334 LEU A N 1
ATOM 2340 C CA . LEU A 1 334 ? -11.758 -16.453 2.639 1 94.31 334 LEU A CA 1
ATOM 2341 C C . LEU A 1 334 ? -11.188 -16.203 1.245 1 94.31 334 LEU A C 1
ATOM 2343 O O . LEU A 1 334 ? -10.945 -17.156 0.495 1 94.31 334 LEU A O 1
ATOM 2347 N N . PRO A 1 335 ? -11.016 -14.93 0.977 1 95.94 335 PRO A N 1
ATOM 2348 C CA . PRO A 1 335 ? -10.188 -14.688 -0.208 1 95.94 335 PRO A CA 1
ATOM 2349 C C . PRO A 1 335 ? -8.781 -15.25 -0.064 1 95.94 335 PRO A C 1
ATOM 2351 O O . PRO A 1 335 ? -8.141 -15.078 0.98 1 95.94 335 PRO A O 1
ATOM 2354 N N . VAL A 1 336 ? -8.359 -15.938 -1.062 1 97.19 336 VAL A N 1
ATOM 2355 C CA . VAL A 1 336 ? -7.066 -16.609 -0.968 1 97.19 336 VAL A CA 1
ATOM 2356 C C . VAL A 1 336 ? -5.953 -15.586 -0.795 1 97.19 336 VAL A C 1
ATOM 2358 O O . VAL A 1 336 ? -4.918 -15.875 -0.189 1 97.19 336 VAL A O 1
ATOM 2361 N N . GLY A 1 337 ? -6.125 -14.359 -1.304 1 96.81 337 GLY A N 1
ATOM 2362 C CA . GLY A 1 337 ? -5.145 -13.305 -1.101 1 96.81 337 GLY A CA 1
ATOM 2363 C C . GLY A 1 337 ? -4.883 -13.016 0.364 1 96.81 337 GLY A C 1
ATOM 2364 O O . GLY A 1 337 ? -3.771 -12.625 0.735 1 96.81 337 GLY A O 1
ATOM 2365 N N . VAL A 1 338 ? -5.883 -13.148 1.145 1 96.5 338 VAL A N 1
ATOM 2366 C CA . VAL A 1 338 ? -5.742 -12.945 2.582 1 96.5 338 VAL A CA 1
ATOM 2367 C C . VAL A 1 338 ? -4.84 -14.023 3.172 1 96.5 338 VAL A C 1
ATOM 2369 O O . VAL A 1 338 ? -3.955 -13.727 3.98 1 96.5 338 VAL A O 1
ATOM 2372 N N . VAL A 1 339 ? -4.992 -15.203 2.697 1 96.94 339 VAL A N 1
ATOM 2373 C CA . VAL A 1 339 ? -4.23 -16.344 3.197 1 96.94 339 VAL A CA 1
ATOM 2374 C C . VAL A 1 339 ? -2.762 -16.188 2.801 1 96.94 339 VAL A C 1
ATOM 2376 O O . VAL A 1 339 ? -1.868 -16.328 3.637 1 96.94 339 VAL A O 1
ATOM 2379 N N . THR A 1 340 ? -2.545 -15.844 1.568 1 96.94 340 THR A N 1
ATOM 2380 C CA . THR A 1 340 ? -1.169 -15.695 1.11 1 96.94 340 THR A CA 1
ATOM 2381 C C . THR A 1 340 ? -0.498 -14.508 1.792 1 96.94 340 THR A C 1
ATOM 2383 O O . THR A 1 340 ? 0.702 -14.539 2.072 1 96.94 340 THR A O 1
ATOM 2386 N N . ALA A 1 341 ? -1.237 -13.492 2.07 1 95.56 341 ALA A N 1
ATOM 2387 C CA . ALA A 1 341 ? -0.684 -12.328 2.75 1 95.56 341 ALA A CA 1
ATOM 2388 C C . ALA A 1 341 ? -0.33 -12.648 4.199 1 95.56 341 ALA A C 1
ATOM 2390 O O . ALA A 1 341 ? 0.686 -12.18 4.715 1 95.56 341 ALA A O 1
ATOM 2391 N N . LEU A 1 342 ? -1.147 -13.43 4.863 1 95.5 342 LEU A N 1
ATOM 2392 C CA . LEU A 1 342 ? -0.911 -13.805 6.254 1 95.5 342 LEU A CA 1
ATOM 2393 C C . LEU A 1 342 ? 0.313 -14.703 6.375 1 95.5 342 LEU A C 1
ATOM 2395 O O . LEU A 1 342 ? 1.026 -14.656 7.379 1 95.5 342 LEU A O 1
ATOM 2399 N N . LEU A 1 343 ? 0.565 -15.422 5.316 1 93.69 343 LEU A N 1
ATOM 2400 C CA . LEU A 1 343 ? 1.753 -16.266 5.277 1 93.69 343 LEU A CA 1
ATOM 2401 C C . LEU A 1 343 ? 2.979 -15.461 4.855 1 93.69 343 LEU A C 1
ATOM 2403 O O . LEU A 1 343 ? 4.047 -15.594 5.457 1 93.69 343 LEU A O 1
ATOM 2407 N N . GLY A 1 344 ? 2.791 -14.68 3.936 1 92.44 344 GLY A N 1
ATOM 2408 C CA . GLY A 1 344 ? 3.883 -13.945 3.326 1 92.44 344 GLY A CA 1
ATOM 2409 C C . GLY A 1 344 ? 4.41 -12.82 4.207 1 92.44 344 GLY A C 1
ATOM 2410 O O . GLY A 1 344 ? 5.609 -12.555 4.219 1 92.44 344 GLY A O 1
ATOM 2411 N N . GLY A 1 345 ? 3.498 -12.156 4.938 1 90.31 345 GLY A N 1
ATOM 2412 C CA . GLY A 1 345 ? 3.896 -11.062 5.816 1 90.31 345 GLY A CA 1
ATOM 2413 C C . GLY A 1 345 ? 4.969 -11.461 6.816 1 90.31 345 GLY A C 1
ATOM 2414 O O . GLY A 1 345 ? 6.066 -10.906 6.805 1 90.31 345 GLY A O 1
ATOM 2415 N N . PRO A 1 346 ? 4.734 -12.43 7.605 1 90.12 346 PRO A N 1
ATOM 2416 C CA . PRO A 1 346 ? 5.738 -12.914 8.555 1 90.12 346 PRO A CA 1
ATOM 2417 C C . PRO A 1 346 ? 7.008 -13.414 7.863 1 90.12 346 PRO A C 1
ATOM 2419 O O . PRO A 1 346 ? 8.109 -13.211 8.375 1 90.12 346 PRO A O 1
ATOM 2422 N N . PHE A 1 347 ? 6.844 -14.039 6.781 1 89.31 347 PHE A N 1
ATOM 2423 C CA . PHE A 1 347 ? 7.996 -14.492 6.016 1 89.31 347 PHE A CA 1
ATOM 2424 C C . PHE A 1 347 ? 8.867 -13.305 5.598 1 89.31 347 PHE A C 1
ATOM 2426 O O . PHE A 1 347 ? 10.094 -13.359 5.715 1 89.31 347 PHE A O 1
ATOM 2433 N N . PHE A 1 348 ? 8.203 -12.328 5.133 1 85.75 348 PHE A N 1
ATOM 2434 C CA . PHE A 1 348 ? 8.914 -11.117 4.738 1 85.75 348 PHE A CA 1
ATOM 2435 C C . PHE A 1 348 ? 9.648 -10.508 5.926 1 85.75 348 PHE A C 1
ATOM 2437 O O . PHE A 1 348 ? 10.812 -10.109 5.805 1 85.75 348 PHE A O 1
ATOM 2444 N N . ALA A 1 349 ? 9.008 -10.445 6.977 1 84.5 349 ALA A N 1
ATOM 2445 C CA . ALA A 1 349 ? 9.617 -9.93 8.195 1 84.5 349 ALA A CA 1
ATOM 2446 C C . ALA A 1 349 ? 10.844 -10.758 8.594 1 84.5 349 ALA A C 1
ATOM 2448 O O . ALA A 1 349 ? 11.859 -10.203 9.008 1 84.5 349 ALA A O 1
ATOM 2449 N N . PHE A 1 350 ? 10.75 -11.977 8.453 1 84.31 350 PHE A N 1
ATOM 2450 C CA . PHE A 1 350 ? 11.852 -12.891 8.758 1 84.31 350 PHE A CA 1
ATOM 2451 C C . PHE A 1 350 ? 13.039 -12.633 7.836 1 84.31 350 PHE A C 1
ATOM 2453 O O . PHE A 1 350 ? 14.188 -12.625 8.281 1 84.31 350 PHE A O 1
ATOM 2460 N N . LEU A 1 351 ? 12.742 -12.398 6.586 1 81.75 351 LEU A N 1
ATOM 2461 C CA . LEU A 1 351 ? 13.789 -12.148 5.602 1 81.75 351 LEU A CA 1
ATOM 2462 C C . LEU A 1 351 ? 14.523 -10.844 5.91 1 81.75 351 LEU A C 1
ATOM 2464 O O . LEU A 1 351 ? 15.75 -10.773 5.773 1 81.75 351 LEU A O 1
ATOM 2468 N N . VAL A 1 352 ? 13.773 -9.875 6.352 1 79.12 352 VAL A N 1
ATOM 2469 C CA . VAL A 1 352 ? 14.344 -8.57 6.656 1 79.12 352 VAL A CA 1
ATOM 2470 C C . VAL A 1 352 ? 15.227 -8.664 7.902 1 79.12 352 VAL A C 1
ATOM 2472 O O . VAL A 1 352 ? 16.297 -8.047 7.965 1 79.12 352 VAL A O 1
ATOM 2475 N N . ARG A 1 353 ? 14.82 -9.438 8.891 1 78.81 353 ARG A N 1
ATOM 2476 C CA . ARG A 1 353 ? 15.555 -9.578 10.141 1 78.81 353 ARG A CA 1
ATOM 2477 C C . ARG A 1 353 ? 16.875 -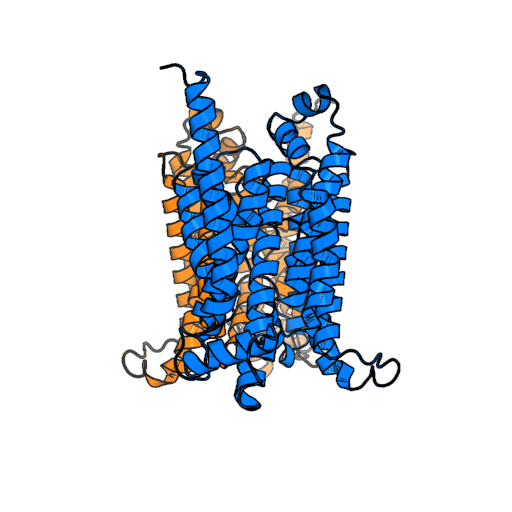10.328 9.914 1 78.81 353 ARG A C 1
ATOM 2479 O O . ARG A 1 353 ? 17.859 -10.062 10.602 1 78.81 353 ARG A O 1
ATOM 2486 N N . ARG A 1 354 ? 16.906 -11.18 8.992 1 77.06 354 ARG A N 1
ATOM 2487 C CA . ARG A 1 354 ? 18.078 -12 8.766 1 77.06 354 ARG A CA 1
ATOM 2488 C C . ARG A 1 354 ? 19.078 -11.289 7.859 1 77.06 354 ARG A C 1
ATOM 2490 O O . ARG A 1 354 ? 20.25 -11.688 7.777 1 77.06 354 ARG A O 1
ATOM 2497 N N . ARG A 1 355 ? 18.688 -10.25 7.277 1 67.44 355 ARG A N 1
ATOM 2498 C CA . ARG A 1 355 ? 19.625 -9.492 6.457 1 67.44 355 ARG A CA 1
ATOM 2499 C C . ARG A 1 355 ? 20.422 -8.5 7.309 1 67.44 355 ARG A C 1
ATOM 2501 O O . ARG A 1 355 ? 19.875 -7.887 8.227 1 67.44 355 ARG A O 1
ATOM 2508 N N . MET B 1 1 ? 29.75 36.625 -8.68 1 38.06 1 MET B N 1
ATOM 2509 C CA . MET B 1 1 ? 29.797 37.094 -7.301 1 38.06 1 MET B CA 1
ATOM 2510 C C . MET B 1 1 ? 29.75 35.938 -6.312 1 38.06 1 MET B C 1
ATOM 2512 O O . MET B 1 1 ? 28.891 35.062 -6.434 1 38.06 1 MET B O 1
ATOM 2516 N N . PRO B 1 2 ? 30.734 35.75 -5.52 1 48.84 2 PRO B N 1
ATOM 2517 C CA . PRO B 1 2 ? 30.875 34.531 -4.703 1 48.84 2 PRO B CA 1
ATOM 2518 C C . PRO B 1 2 ? 29.688 34.312 -3.775 1 48.84 2 PRO B C 1
ATOM 2520 O O . PRO B 1 2 ? 29.094 35.281 -3.27 1 48.84 2 PRO B O 1
ATOM 2523 N N . GLU B 1 3 ? 28.906 33.281 -3.973 1 56.12 3 GLU B N 1
ATOM 2524 C CA . GLU B 1 3 ? 27.766 32.781 -3.215 1 56.12 3 GLU B CA 1
ATOM 2525 C C . GLU B 1 3 ? 27.984 32.938 -1.713 1 56.12 3 GLU B C 1
ATOM 2527 O O . GLU B 1 3 ? 27.047 32.812 -0.922 1 56.12 3 GLU B O 1
ATOM 2532 N N . ASN B 1 4 ? 29.375 33.25 -1.364 1 56.56 4 ASN B N 1
ATOM 2533 C CA . ASN B 1 4 ? 29.781 33.375 0.032 1 56.56 4 ASN B CA 1
ATOM 2534 C C . ASN B 1 4 ? 29.844 34.812 0.483 1 56.56 4 ASN B C 1
ATOM 2536 O O . ASN B 1 4 ? 30.562 35.156 1.422 1 56.56 4 ASN B O 1
ATOM 2540 N N . SER B 1 5 ? 29.344 35.719 -0.17 1 56.97 5 SER B N 1
ATOM 2541 C CA . SER B 1 5 ? 29.438 37.125 0.287 1 56.97 5 SER B CA 1
ATOM 2542 C C . SER B 1 5 ? 28.438 37.406 1.409 1 56.97 5 SER B C 1
ATOM 2544 O O . SER B 1 5 ? 27.375 36.781 1.461 1 56.97 5 SER B O 1
ATOM 2546 N N . PRO B 1 6 ? 28.781 38.031 2.58 1 64.25 6 PRO B N 1
ATOM 2547 C CA . PRO B 1 6 ? 27.922 38.406 3.715 1 64.25 6 PRO B CA 1
ATOM 2548 C C . PRO B 1 6 ? 26.578 39 3.281 1 64.25 6 PRO B C 1
ATOM 2550 O O . PRO B 1 6 ? 25.562 38.75 3.938 1 64.25 6 PRO B O 1
ATOM 2553 N N . ILE B 1 7 ? 26.531 39.688 2.244 1 62.72 7 ILE B N 1
ATOM 2554 C CA . ILE B 1 7 ? 25.297 40.281 1.749 1 62.72 7 ILE B CA 1
ATOM 2555 C C . ILE B 1 7 ? 24.344 39.219 1.269 1 62.72 7 ILE B C 1
ATOM 2557 O O . ILE B 1 7 ? 23.141 39.281 1.52 1 62.72 7 ILE B O 1
ATOM 2561 N N . ALA B 1 8 ? 25 38.188 0.575 1 61.69 8 ALA B N 1
ATOM 2562 C CA . ALA B 1 8 ? 24.188 37.094 0.07 1 61.69 8 ALA B CA 1
ATOM 2563 C C . ALA B 1 8 ? 23.594 36.281 1.217 1 61.69 8 ALA B C 1
ATOM 2565 O O . ALA B 1 8 ? 22.438 35.844 1.134 1 61.69 8 ALA B O 1
ATOM 2566 N N . LYS B 1 9 ? 24.438 36.188 2.205 1 68.06 9 LYS B N 1
ATOM 2567 C CA . LYS B 1 9 ? 23.984 35.5 3.412 1 68.06 9 LYS B CA 1
ATOM 2568 C C . LYS B 1 9 ? 22.875 36.281 4.105 1 68.06 9 LYS B C 1
ATOM 2570 O O . LYS B 1 9 ? 21.938 35.688 4.633 1 68.06 9 LYS B O 1
ATOM 2575 N N . ASP B 1 10 ? 22.906 37.5 4.086 1 63.5 10 ASP B N 1
ATOM 2576 C CA . ASP B 1 10 ? 21.891 38.344 4.707 1 63.5 10 ASP B CA 1
ATOM 2577 C C . ASP B 1 10 ? 20.594 38.344 3.9 1 63.5 10 ASP B C 1
ATOM 2579 O O . ASP B 1 10 ? 19.5 38.344 4.473 1 63.5 10 ASP B O 1
ATOM 2583 N N . ALA B 1 11 ? 20.688 38.469 2.598 1 72.94 11 ALA B N 1
ATOM 2584 C CA . ALA B 1 11 ? 19.516 38.469 1.74 1 72.94 11 ALA B CA 1
ATOM 2585 C C . ALA B 1 11 ? 18.75 37.156 1.866 1 72.94 11 ALA B C 1
ATOM 2587 O O . ALA B 1 11 ? 17.516 37.125 1.85 1 72.94 11 ALA B O 1
ATOM 2588 N N . ARG B 1 12 ? 19.391 36.031 1.99 1 76.19 12 ARG B N 1
ATOM 2589 C CA . ARG B 1 12 ? 18.766 34.719 2.158 1 76.19 12 ARG B CA 1
ATOM 2590 C C . ARG B 1 12 ? 18.047 34.625 3.498 1 76.19 12 ARG B C 1
ATOM 2592 O O . ARG B 1 12 ? 16.969 34.031 3.584 1 76.19 12 ARG B O 1
ATOM 2599 N N . SER B 1 13 ? 18.672 35.312 4.406 1 82.12 13 SER B N 1
ATOM 2600 C CA . SER B 1 13 ? 18.078 35.312 5.738 1 82.12 13 SER B CA 1
ATOM 2601 C C . SER B 1 13 ? 16.812 36.156 5.781 1 82.12 13 SER B C 1
ATOM 2603 O O . SER B 1 13 ? 15.828 35.781 6.422 1 82.12 13 SER B O 1
ATOM 2605 N N . ALA B 1 14 ? 16.844 37.281 5.141 1 84.5 14 ALA B N 1
ATOM 2606 C CA . ALA B 1 14 ? 15.664 38.156 5.082 1 84.5 14 ALA B CA 1
ATOM 2607 C C . ALA B 1 14 ? 14.523 37.469 4.328 1 84.5 14 ALA B C 1
ATOM 2609 O O . ALA B 1 14 ? 13.367 37.562 4.73 1 84.5 14 ALA B O 1
ATOM 2610 N N . ARG B 1 15 ? 14.797 36.844 3.303 1 85.5 15 ARG B N 1
ATOM 2611 C CA . ARG B 1 15 ? 13.805 36.125 2.506 1 85.5 15 ARG B CA 1
ATOM 2612 C C . ARG B 1 15 ? 13.18 35 3.307 1 85.5 15 ARG B C 1
ATOM 2614 O O . ARG B 1 15 ? 11.969 34.781 3.252 1 85.5 15 ARG B O 1
ATOM 2621 N N . ARG B 1 16 ? 13.953 34.375 4.055 1 89.75 16 ARG B N 1
ATOM 2622 C CA . ARG B 1 16 ? 13.469 33.281 4.898 1 89.75 16 ARG B CA 1
ATOM 2623 C C . ARG B 1 16 ? 12.531 33.781 5.98 1 89.75 16 ARG B C 1
ATOM 2625 O O . ARG B 1 16 ? 11.484 33.188 6.242 1 89.75 16 ARG B O 1
ATOM 2632 N N . ARG B 1 17 ? 12.945 34.906 6.52 1 90 17 ARG B N 1
ATOM 2633 C CA . ARG B 1 17 ? 12.117 35.5 7.57 1 90 17 ARG B CA 1
ATOM 2634 C C . ARG B 1 17 ? 10.789 35.969 7.008 1 90 17 ARG B C 1
ATOM 2636 O O . ARG B 1 17 ? 9.742 35.781 7.629 1 90 17 ARG B O 1
ATOM 2643 N N . CYS B 1 18 ? 10.859 36.594 5.879 1 92.19 18 CYS B N 1
ATOM 2644 C CA . CYS B 1 18 ? 9.641 37.062 5.234 1 92.19 18 CYS B CA 1
ATOM 2645 C C . CYS B 1 18 ? 8.711 35.906 4.895 1 92.19 18 CYS B C 1
ATOM 2647 O O . CYS B 1 18 ? 7.5 36 5.098 1 92.19 18 CYS B O 1
ATOM 2649 N N . CYS B 1 19 ? 9.219 34.844 4.422 1 93.75 19 CYS B N 1
ATOM 2650 C CA . CYS B 1 19 ? 8.422 33.656 4.066 1 93.75 19 CYS B CA 1
ATOM 2651 C C . CYS B 1 19 ? 7.777 33.031 5.301 1 93.75 19 CYS B C 1
ATOM 2653 O O . CYS B 1 19 ? 6.609 32.656 5.27 1 93.75 19 CYS B O 1
ATOM 2655 N N . CYS B 1 20 ? 8.477 33.031 6.355 1 93.25 20 CYS B N 1
ATOM 2656 C CA . CYS B 1 20 ? 7.949 32.469 7.586 1 93.25 20 CYS B CA 1
ATOM 2657 C C . CYS B 1 20 ? 6.836 33.312 8.164 1 93.25 20 CYS B C 1
ATOM 2659 O O . CYS B 1 20 ? 5.836 32.812 8.656 1 93.25 20 CYS B O 1
ATOM 2661 N N . VAL B 1 21 ? 7.055 34.625 8.039 1 94.56 21 VAL B N 1
ATOM 2662 C CA . VAL B 1 21 ? 6.039 35.531 8.531 1 94.56 21 VAL B CA 1
ATOM 2663 C C . VAL B 1 21 ? 4.781 35.438 7.672 1 94.56 21 VAL B C 1
ATOM 2665 O O . VAL B 1 21 ? 3.664 35.406 8.195 1 94.56 21 VAL B O 1
ATOM 2668 N N . LEU B 1 22 ? 4.992 35.344 6.426 1 96.12 22 LEU B N 1
ATOM 2669 C CA . LEU B 1 22 ? 3.863 35.188 5.516 1 96.12 22 LEU B CA 1
ATOM 2670 C C . LEU B 1 22 ? 3.105 33.906 5.805 1 96.12 22 LEU B C 1
ATOM 2672 O O . LEU B 1 22 ? 1.872 33.875 5.812 1 96.12 22 LEU B O 1
ATOM 2676 N N . LEU B 1 23 ? 3.816 32.844 5.996 1 97.31 23 LEU B N 1
ATOM 2677 C CA . LEU B 1 23 ? 3.189 31.562 6.316 1 97.31 23 LEU B CA 1
ATOM 2678 C C . LEU B 1 23 ? 2.418 31.656 7.629 1 97.31 23 LEU B C 1
ATOM 2680 O O . LEU B 1 23 ? 1.337 31.078 7.758 1 97.31 23 LEU B O 1
ATOM 2684 N N . ALA B 1 24 ? 3.008 32.344 8.555 1 97.62 24 ALA B N 1
ATOM 2685 C CA . ALA B 1 24 ? 2.346 32.531 9.844 1 97.62 24 ALA B CA 1
ATOM 2686 C C . ALA B 1 24 ? 1.041 33.281 9.695 1 97.62 24 ALA B C 1
ATOM 2688 O O . ALA B 1 24 ? 0.023 32.938 10.289 1 97.62 24 ALA B O 1
ATOM 2689 N N . VAL B 1 25 ? 1.076 34.312 8.938 1 97.62 25 VAL B N 1
ATOM 2690 C CA . VAL B 1 25 ? -0.107 35.125 8.703 1 97.62 25 VAL B CA 1
ATOM 2691 C C . VAL B 1 25 ? -1.172 34.312 7.98 1 97.62 25 VAL B C 1
ATOM 2693 O O . VAL B 1 25 ? -2.348 34.344 8.352 1 97.62 25 VAL B O 1
ATOM 2696 N N . LEU B 1 26 ? -0.737 33.562 7.016 1 97.81 26 LEU B N 1
ATOM 2697 C CA . LEU B 1 26 ? -1.661 32.719 6.262 1 97.81 26 LEU B CA 1
ATOM 2698 C C . LEU B 1 26 ? -2.256 31.625 7.148 1 97.81 26 LEU B C 1
ATOM 2700 O O . LEU B 1 26 ? -3.432 31.281 7.012 1 97.81 26 LEU B O 1
ATOM 2704 N N . TRP B 1 27 ? -1.398 31.062 7.98 1 98.06 27 TRP B N 1
ATOM 2705 C CA . TRP B 1 27 ? -1.85 30.047 8.922 1 98.06 27 TRP B CA 1
ATOM 2706 C C . TRP B 1 27 ? -2.914 30.594 9.859 1 98.06 27 TRP B C 1
ATOM 2708 O O . TRP B 1 27 ? -3.977 30 10.031 1 98.06 27 TRP B O 1
ATOM 2718 N N . CYS B 1 28 ? -2.68 31.828 10.391 1 97.38 28 CYS B N 1
ATOM 2719 C CA . CYS B 1 28 ? -3.635 32.469 11.289 1 97.38 28 CYS B CA 1
ATOM 2720 C C . CYS B 1 28 ? -4.898 32.875 10.539 1 97.38 28 CYS B C 1
ATOM 2722 O O . CYS B 1 28 ? -6.008 32.719 11.062 1 97.38 28 CYS B O 1
ATOM 2724 N N . ALA B 1 29 ? -4.73 33.344 9.359 1 97.25 29 ALA B N 1
ATOM 2725 C CA . ALA B 1 29 ? -5.863 33.781 8.547 1 97.25 29 ALA B CA 1
ATOM 2726 C C . ALA B 1 29 ? -6.727 32.594 8.141 1 97.25 29 ALA B C 1
ATOM 2728 O O . ALA B 1 29 ? -7.926 32.75 7.898 1 97.25 29 ALA B O 1
ATOM 2729 N N . SER B 1 30 ? -6.129 31.422 8.016 1 97.69 30 SER B N 1
ATOM 2730 C CA . SER B 1 30 ? -6.855 30.219 7.602 1 97.69 30 SER B CA 1
ATOM 2731 C C . SER B 1 30 ? -7.879 29.812 8.648 1 97.69 30 SER B C 1
ATOM 2733 O O . SER B 1 30 ? -8.891 29.188 8.32 1 97.69 30 SER B O 1
ATOM 2735 N N . LEU B 1 31 ? -7.621 30.156 9.914 1 95.38 31 LEU B N 1
ATOM 2736 C CA . LEU B 1 31 ? -8.523 29.781 11 1 95.38 31 LEU B CA 1
ATOM 2737 C C . LEU B 1 31 ? -9.914 30.359 10.781 1 95.38 31 LEU B C 1
ATOM 2739 O O . LEU B 1 31 ? -10.891 29.609 10.672 1 95.38 31 LEU B O 1
ATOM 2743 N N . PRO B 1 32 ? -10.07 31.672 10.648 1 94.19 32 PRO B N 1
ATOM 2744 C CA . PRO B 1 32 ? -11.406 32.219 10.414 1 94.19 32 PRO B CA 1
ATOM 2745 C C . PRO B 1 32 ? -11.883 32 8.977 1 94.19 32 PRO B C 1
ATOM 2747 O O . PRO B 1 32 ? -13.07 31.766 8.742 1 94.19 32 PRO B O 1
ATOM 2750 N N . LEU B 1 33 ? -11.031 32.031 7.949 1 95.94 33 LEU B N 1
ATOM 2751 C CA . LEU B 1 33 ? -11.43 31.969 6.547 1 95.94 33 LEU B CA 1
ATOM 2752 C C . LEU B 1 33 ? -11.945 30.578 6.188 1 95.94 33 LEU B C 1
ATOM 2754 O O . LEU B 1 33 ? -12.844 30.438 5.348 1 95.94 33 LEU B O 1
ATOM 2758 N N . ALA B 1 34 ? -11.359 29.547 6.789 1 96.31 34 ALA B N 1
ATOM 2759 C CA . ALA B 1 34 ? -11.766 28.188 6.473 1 96.31 34 ALA B CA 1
ATOM 2760 C C . ALA B 1 34 ? -13.094 27.844 7.148 1 96.31 34 ALA B C 1
ATOM 2762 O O . ALA B 1 34 ? -13.695 26.812 6.848 1 96.31 34 ALA B O 1
ATOM 2763 N N . CYS B 1 35 ? -13.562 28.688 8.047 1 94.94 35 CYS B N 1
ATOM 2764 C CA . CYS B 1 35 ? -14.844 28.469 8.711 1 94.94 35 CYS B CA 1
ATOM 2765 C C . CYS B 1 35 ? -15.992 29 7.863 1 94.94 35 CYS B C 1
ATOM 2767 O O . CYS B 1 35 ? -17.156 28.703 8.141 1 94.94 35 CYS B O 1
ATOM 2769 N N . LEU B 1 36 ? -15.695 29.703 6.82 1 92.88 36 LEU B N 1
ATOM 2770 C CA . LEU B 1 36 ? -16.719 30.344 6.004 1 92.88 36 LEU B CA 1
ATOM 2771 C C . LEU B 1 36 ? -17.406 29.328 5.102 1 92.88 36 LEU B C 1
ATOM 2773 O O . LEU B 1 36 ? -18.641 29.188 5.137 1 92.88 36 LEU B O 1
ATOM 2777 N N . PRO B 1 37 ? -16.578 28.547 4.367 1 88.38 37 PRO B N 1
ATOM 2778 C CA . PRO B 1 37 ? -17.266 27.562 3.512 1 88.38 37 PRO B CA 1
ATOM 2779 C C . PRO B 1 37 ? -17.688 26.312 4.27 1 88.38 37 PRO B C 1
ATOM 2781 O O . PRO B 1 37 ? -17.016 25.891 5.211 1 88.38 37 PRO B O 1
ATOM 2784 N N . GLY B 1 38 ? -18.859 25.75 3.848 1 82.38 38 GLY B N 1
ATOM 2785 C CA . GLY B 1 38 ? -19.359 24.516 4.422 1 82.38 38 GLY B CA 1
ATOM 2786 C C . GLY B 1 38 ? -20.625 24.016 3.756 1 82.38 38 GLY B C 1
ATOM 2787 O O . GLY B 1 38 ? -21.203 24.703 2.912 1 82.38 38 GLY B O 1
ATOM 2788 N N . PRO B 1 39 ? -20.922 22.859 4.086 1 79.94 39 PRO B N 1
ATOM 2789 C CA . PRO B 1 39 ? -22.109 22.281 3.475 1 79.94 39 PRO B CA 1
ATOM 2790 C C . PRO B 1 39 ? -23.391 23.047 3.836 1 79.94 39 PRO B C 1
ATOM 2792 O O . PRO B 1 39 ? -24.312 23.141 3.02 1 79.94 39 PRO B O 1
ATOM 2795 N N . VAL B 1 40 ? -23.453 23.578 5.082 1 79.56 40 VAL B N 1
ATOM 2796 C CA . VAL B 1 40 ? -24.578 24.406 5.508 1 79.56 40 VAL B CA 1
ATOM 2797 C C . VAL B 1 40 ? -24.266 25.875 5.238 1 79.56 40 VAL B C 1
ATOM 2799 O O . VAL B 1 40 ? -23.281 26.422 5.754 1 79.56 40 VAL B O 1
ATOM 2802 N N . PRO B 1 41 ? -25.094 26.391 4.484 1 84.25 41 PRO B N 1
ATOM 2803 C CA . PRO B 1 41 ? -24.844 27.797 4.164 1 84.25 41 PRO B CA 1
ATOM 2804 C C . PRO B 1 41 ? -25.078 28.734 5.352 1 84.25 41 PRO B C 1
ATOM 2806 O O . PRO B 1 41 ? -26.109 28.656 6.004 1 84.25 41 PRO B O 1
ATOM 2809 N N . VAL B 1 42 ? -24.078 29.406 5.754 1 86.44 42 VAL B N 1
ATOM 2810 C CA . VAL B 1 42 ? -24.156 30.422 6.793 1 86.44 42 VAL B CA 1
ATOM 2811 C C . VAL B 1 42 ? -23.656 31.766 6.238 1 86.44 42 VAL B C 1
ATOM 2813 O O . VAL B 1 42 ? -22.656 31.797 5.504 1 86.44 42 VAL B O 1
ATOM 2816 N N . ALA B 1 43 ? -24.375 32.781 6.555 1 89.88 43 ALA B N 1
ATOM 2817 C CA . ALA B 1 43 ? -23.984 34.094 6.09 1 89.88 43 ALA B CA 1
ATOM 2818 C C . ALA B 1 43 ? -22.609 34.469 6.641 1 89.88 43 ALA B C 1
ATOM 2820 O O . ALA B 1 43 ? -22.281 34.156 7.785 1 89.88 43 ALA B O 1
ATOM 2821 N N . VAL B 1 44 ? -21.891 35.188 5.824 1 91.88 44 VAL B N 1
ATOM 2822 C CA . VAL B 1 44 ? -20.531 35.562 6.152 1 91.88 44 VAL B CA 1
ATOM 2823 C C . VAL B 1 44 ? -20.516 36.375 7.445 1 91.88 44 VAL B C 1
ATOM 2825 O O . VAL B 1 44 ? -19.672 36.188 8.312 1 91.88 44 VAL B O 1
ATOM 2828 N N . ALA B 1 45 ? -21.469 37.188 7.586 1 90.38 45 ALA B N 1
ATOM 2829 C CA . ALA B 1 45 ? -21.562 38.062 8.766 1 90.38 45 ALA B CA 1
ATOM 2830 C C . ALA B 1 45 ? -21.797 37.219 10.023 1 90.38 45 ALA B C 1
ATOM 2832 O O . ALA B 1 45 ? -21.266 37.531 11.094 1 90.38 45 ALA B O 1
ATOM 2833 N N . ASP B 1 46 ? -22.578 36.25 9.836 1 89.88 46 ASP B N 1
ATOM 2834 C CA . ASP B 1 46 ? -22.906 35.375 10.977 1 89.88 46 ASP B CA 1
ATOM 2835 C C . ASP B 1 46 ? -21.688 34.562 11.406 1 89.88 46 ASP B C 1
ATOM 2837 O O . ASP B 1 46 ? -21.5 34.281 12.594 1 89.88 46 ASP B O 1
ATOM 2841 N N . VAL B 1 47 ? -20.891 34.188 10.477 1 91.06 47 VAL B N 1
ATOM 2842 C CA . VAL B 1 47 ? -19.688 33.438 10.789 1 91.06 47 VAL B CA 1
ATOM 2843 C C . VAL B 1 47 ? -18.719 34.312 11.594 1 91.06 47 VAL B C 1
ATOM 2845 O O . VAL B 1 47 ? -18.188 33.875 12.609 1 91.06 47 VAL B O 1
ATOM 2848 N N . TRP B 1 48 ? -18.609 35.562 11.18 1 91.06 48 TRP B N 1
ATOM 2849 C CA . TRP B 1 48 ? -17.703 36.469 11.875 1 91.06 48 TRP B CA 1
ATOM 2850 C C . TRP B 1 48 ? -18.219 36.781 13.281 1 91.06 48 TRP B C 1
ATOM 2852 O O . TRP B 1 48 ? -17.438 36.875 14.219 1 91.06 48 TRP B O 1
ATOM 2862 N N . GLN B 1 49 ? -19.5 36.875 13.391 1 89.75 49 GLN B N 1
ATOM 2863 C CA . GLN B 1 49 ? -20.094 37.125 14.703 1 89.75 49 GLN B CA 1
ATOM 2864 C C . GLN B 1 49 ? -19.859 35.938 15.625 1 89.75 49 GLN B C 1
ATOM 2866 O O . GLN B 1 49 ? -19.562 36.094 16.812 1 89.75 49 GLN B O 1
ATOM 2871 N N . ALA B 1 50 ? -20.078 34.781 15.078 1 90.06 50 ALA B N 1
ATOM 2872 C CA . ALA B 1 50 ? -19.906 33.594 15.867 1 90.06 50 ALA B CA 1
ATOM 2873 C C . ALA B 1 50 ? -18.453 33.438 16.328 1 90.06 50 ALA B C 1
ATOM 2875 O O . ALA B 1 50 ? -18.203 33.062 17.484 1 90.06 50 ALA B O 1
ATOM 2876 N N . LEU B 1 51 ? -17.547 33.688 15.461 1 91.62 51 LEU B N 1
ATOM 2877 C CA . LEU B 1 51 ? -16.141 33.625 15.805 1 91.62 51 LEU B CA 1
ATOM 2878 C C . LEU B 1 51 ? -15.758 34.688 16.828 1 91.62 51 LEU B C 1
ATOM 2880 O O . LEU B 1 51 ? -14.969 34.438 17.734 1 91.62 51 LEU B O 1
ATOM 2884 N N . GLY B 1 52 ? -16.312 35.844 16.625 1 90.69 52 GLY B N 1
ATOM 2885 C CA . GLY B 1 52 ? -16.109 36.906 17.594 1 90.69 52 GLY B CA 1
ATOM 2886 C C . GLY B 1 52 ? -16.641 36.562 18.969 1 90.69 52 GLY B C 1
ATOM 2887 O O . GLY B 1 52 ? -16.031 36.906 19.984 1 90.69 52 GLY B O 1
ATOM 2888 N N . ALA B 1 53 ? -17.75 35.875 18.953 1 88.31 53 ALA B N 1
ATOM 2889 C CA . ALA B 1 53 ? -18.344 35.469 20.219 1 88.31 53 ALA B CA 1
ATOM 2890 C C . ALA B 1 53 ? -17.469 34.438 20.938 1 88.31 53 ALA B C 1
ATOM 2892 O O . ALA B 1 53 ? -17.312 34.5 22.156 1 88.31 53 ALA B O 1
ATOM 2893 N N . VAL B 1 54 ? -16.922 33.562 20.172 1 86.56 54 VAL B N 1
ATOM 2894 C CA . VAL B 1 54 ? -16.047 32.562 20.75 1 86.56 54 VAL B CA 1
ATOM 2895 C C . VAL B 1 54 ? -14.797 33.25 21.344 1 86.56 54 VAL B C 1
ATOM 2897 O O . VAL B 1 54 ? -14.297 32.844 22.391 1 86.56 54 VAL B O 1
ATOM 2900 N N . ALA B 1 55 ? -14.375 34.312 20.672 1 88.75 55 ALA B N 1
ATOM 2901 C CA . ALA B 1 55 ? -13.203 35.031 21.125 1 88.75 55 ALA B CA 1
ATOM 2902 C C . ALA B 1 55 ? -13.562 36 22.25 1 88.75 55 ALA B C 1
ATOM 2904 O O . ALA B 1 55 ? -12.68 36.625 22.859 1 88.75 55 ALA B O 1
ATOM 2905 N N . GLY B 1 56 ? -14.82 36.094 22.578 1 85.06 56 GLY B N 1
ATOM 2906 C CA . GLY B 1 56 ? -15.297 36.969 23.641 1 85.06 56 GLY B CA 1
ATOM 2907 C C . GLY B 1 56 ? -15.43 38.406 23.188 1 85.06 56 GLY B C 1
ATOM 2908 O O . GLY B 1 56 ? -15.5 39.312 24.016 1 85.06 56 GLY B O 1
ATOM 2909 N N . LEU B 1 57 ? -15.477 38.656 21.906 1 86.62 57 LEU B N 1
ATOM 2910 C CA . LEU B 1 57 ? -15.453 40 21.391 1 86.62 57 LEU B CA 1
ATOM 2911 C C . LEU B 1 57 ? -16.859 40.469 21.047 1 86.62 57 LEU B C 1
ATOM 2913 O O . LEU B 1 57 ? -17.125 41.688 20.984 1 86.62 57 LEU B O 1
ATOM 2917 N N . CYS B 1 58 ? -17.75 39.469 20.719 1 83.31 58 CYS B N 1
ATOM 2918 C CA . CYS B 1 58 ? -19.125 39.75 20.312 1 83.31 58 CYS B CA 1
ATOM 2919 C C . CYS B 1 58 ? -20.125 38.906 21.109 1 83.31 58 CYS B C 1
ATOM 2921 O O . CYS B 1 58 ? -19.766 37.875 21.641 1 83.31 58 CYS B O 1
ATOM 2923 N N . PRO B 1 59 ? -21.312 39.438 21.297 1 82.81 59 PRO B N 1
ATOM 2924 C CA . PRO B 1 59 ? -22.344 38.594 21.906 1 82.81 59 PRO B CA 1
ATOM 2925 C C . PRO B 1 59 ? -22.656 37.344 21.062 1 82.81 59 PRO B C 1
ATOM 2927 O O . PRO B 1 59 ? -22.422 37.344 19.859 1 82.81 59 PRO B O 1
ATOM 2930 N N . PRO B 1 60 ? -23.062 36.375 21.75 1 78.62 60 PRO B N 1
ATOM 2931 C CA . PRO B 1 60 ? -23.328 35.125 21.031 1 78.62 60 PRO B CA 1
ATOM 2932 C C . PRO B 1 60 ? -24.406 35.281 19.953 1 78.62 60 PRO B C 1
ATOM 2934 O O . PRO B 1 60 ? -25.344 36.062 20.125 1 78.62 60 PRO B O 1
ATOM 2937 N N . ALA B 1 61 ? -24.047 34.719 18.812 1 75.5 61 ALA B N 1
ATOM 2938 C CA . ALA B 1 61 ? -25.016 34.656 17.719 1 75.5 61 ALA B CA 1
ATOM 2939 C C . ALA B 1 61 ? -26.125 33.656 18 1 75.5 61 ALA B C 1
ATOM 2941 O O . ALA B 1 61 ? -26.297 33.219 19.141 1 75.5 61 ALA B O 1
ATOM 2942 N N . ASP B 1 62 ? -27.062 33.469 16.984 1 84.06 62 ASP B N 1
ATOM 2943 C CA . ASP B 1 62 ? -28.094 32.438 17.047 1 84.06 62 ASP B CA 1
ATOM 2944 C C . ASP B 1 62 ? -27.484 31.078 17.453 1 84.06 62 ASP B C 1
ATOM 2946 O O . ASP B 1 62 ? -26.344 30.766 17.094 1 84.06 62 ASP B O 1
ATOM 2950 N N . GLY B 1 63 ? -28.141 30.375 18.281 1 84.62 63 GLY B N 1
ATOM 2951 C CA . GLY B 1 63 ? -27.688 29.109 18.828 1 84.62 63 GLY B CA 1
ATOM 2952 C C . GLY B 1 63 ? -27.219 28.125 17.766 1 84.62 63 GLY B C 1
ATOM 2953 O O . GLY B 1 63 ? -26.188 27.484 17.938 1 84.62 63 GLY B O 1
ATOM 2954 N N . SER B 1 64 ? -27.984 28.094 16.703 1 86.81 64 SER B N 1
ATOM 2955 C CA . SER B 1 64 ? -27.656 27.156 15.641 1 86.81 64 SER B CA 1
ATOM 2956 C C . SER B 1 64 ? -26.359 27.531 14.938 1 86.81 64 SER B C 1
ATOM 2958 O O . SER B 1 64 ? -25.547 26.656 14.609 1 86.81 64 SER B O 1
ATOM 2960 N N . VAL B 1 65 ? -26.156 28.797 14.773 1 88 65 VAL B N 1
ATOM 2961 C CA . VAL B 1 65 ? -24.969 29.297 14.102 1 88 65 VAL B CA 1
ATOM 2962 C C . VAL B 1 65 ? -23.75 29.094 15 1 88 65 VAL B C 1
ATOM 2964 O O . VAL B 1 65 ? -22.672 28.703 14.523 1 88 65 VAL B O 1
ATOM 2967 N N . GLN B 1 66 ? -23.969 29.344 16.25 1 88 66 GLN B N 1
ATOM 2968 C CA . GLN B 1 66 ? -22.875 29.156 17.188 1 88 66 GLN B CA 1
ATOM 2969 C C . GLN B 1 66 ? -22.453 27.688 17.281 1 88 66 GLN B C 1
ATOM 2971 O O . GLN B 1 66 ? -21.281 27.391 17.438 1 88 66 GLN B O 1
ATOM 2976 N N . LEU B 1 67 ? -23.453 26.922 17.172 1 87.5 67 LEU B N 1
ATOM 2977 C CA . LEU B 1 67 ? -23.156 25.484 17.203 1 87.5 67 LEU B CA 1
ATOM 2978 C C . LEU B 1 67 ? -22.391 25.078 15.945 1 87.5 67 LEU B C 1
ATOM 2980 O O . LEU B 1 67 ? -21.359 24.406 16.031 1 87.5 67 LEU B O 1
ATOM 2984 N N . VAL B 1 68 ? -22.828 25.453 14.836 1 89.31 68 VAL B N 1
ATOM 2985 C CA . VAL B 1 68 ? -22.25 25.062 13.555 1 89.31 68 VAL B CA 1
ATOM 2986 C C . VAL B 1 68 ? -20.844 25.656 13.422 1 89.31 68 VAL B C 1
ATOM 2988 O O . VAL B 1 68 ? -19.891 24.938 13.141 1 89.31 68 VAL B O 1
ATOM 2991 N N . VAL B 1 69 ? -20.688 26.938 13.688 1 90.88 69 VAL B N 1
ATOM 2992 C CA . VAL B 1 69 ? -19.422 27.625 13.438 1 90.88 69 VAL B CA 1
ATOM 2993 C C . VAL B 1 69 ? -18.484 27.422 14.617 1 90.88 69 VAL B C 1
ATOM 2995 O O . VAL B 1 69 ? -17.312 27.094 14.43 1 90.88 69 VAL B O 1
ATOM 2998 N N . GLY B 1 70 ? -18.922 27.562 15.82 1 87.56 70 GLY B N 1
ATOM 2999 C CA . GLY B 1 70 ? -18.094 27.516 17.016 1 87.56 70 GLY B CA 1
ATOM 3000 C C . GLY B 1 70 ? -17.719 26.109 17.422 1 87.56 70 GLY B C 1
ATOM 3001 O O . GLY B 1 70 ? -16.578 25.828 17.797 1 87.56 70 GLY B O 1
ATOM 3002 N N . GLN B 1 71 ? -18.656 25.203 17.266 1 87.69 71 GLN B N 1
ATOM 3003 C CA . GLN B 1 71 ? -18.453 23.859 17.812 1 87.69 71 GLN B CA 1
ATOM 3004 C C . GLN B 1 71 ? -18.016 22.891 16.719 1 87.69 71 GLN B C 1
ATOM 3006 O O . GLN B 1 71 ? -17.281 21.938 16.984 1 87.69 71 GLN B O 1
ATOM 3011 N N . ILE B 1 72 ? -18.391 23.109 15.555 1 90.94 72 ILE B N 1
ATOM 3012 C CA . ILE B 1 72 ? -18.141 22.125 14.508 1 90.94 72 ILE B CA 1
ATOM 3013 C C . ILE B 1 72 ? -17.047 22.625 13.578 1 90.94 72 ILE B C 1
ATOM 3015 O O . ILE B 1 72 ? -15.945 22.062 13.539 1 90.94 72 ILE B O 1
ATOM 3019 N N . ARG B 1 73 ? -17.281 23.797 12.953 1 94.38 73 ARG B N 1
ATOM 3020 C CA . ARG B 1 73 ? -16.359 24.266 11.93 1 94.38 73 ARG B CA 1
ATOM 3021 C C . ARG B 1 73 ? -15.023 24.688 12.539 1 94.38 73 ARG B C 1
ATOM 3023 O O . ARG B 1 73 ? -13.961 24.328 12.031 1 94.38 73 ARG B O 1
ATOM 3030 N N . LEU B 1 74 ? -15.148 25.422 13.609 1 95.06 74 LEU B N 1
ATOM 3031 C CA . LEU B 1 74 ? -13.93 25.953 14.219 1 95.06 74 LEU B CA 1
ATOM 3032 C C . LEU B 1 74 ? -13.047 24.812 14.727 1 95.06 74 LEU B C 1
ATOM 3034 O O . LEU B 1 74 ? -11.836 24.828 14.508 1 95.06 74 LEU B O 1
ATOM 3038 N N . ALA B 1 75 ? -13.641 23.859 15.422 1 95.19 75 ALA B N 1
ATOM 3039 C CA . ALA B 1 75 ? -12.883 22.719 15.922 1 95.19 75 ALA B CA 1
ATOM 3040 C C . ALA B 1 75 ? -12.242 21.938 14.781 1 95.19 75 ALA B C 1
ATOM 3042 O O . ALA B 1 75 ? -11.07 21.562 14.859 1 95.19 75 ALA B O 1
ATOM 3043 N N . ARG B 1 76 ? -12.977 21.719 13.727 1 96.25 76 ARG B N 1
ATOM 3044 C CA . ARG B 1 76 ? -12.508 21 12.555 1 96.25 76 ARG B CA 1
ATOM 3045 C C . ARG B 1 76 ? -11.328 21.719 11.906 1 96.25 76 ARG B C 1
ATOM 3047 O O . ARG B 1 76 ? -10.328 21.078 11.547 1 96.25 76 ARG B O 1
ATOM 3054 N N . VAL B 1 77 ? -11.438 23 11.812 1 97.5 77 VAL B N 1
ATOM 3055 C CA . VAL B 1 77 ? -10.383 23.797 11.188 1 97.5 77 VAL B CA 1
ATOM 3056 C C . VAL B 1 77 ? -9.125 23.75 12.062 1 97.5 77 VAL B C 1
ATOM 3058 O O . VAL B 1 77 ? -8.016 23.594 11.547 1 97.5 77 VAL B O 1
ATOM 3061 N N . LEU B 1 78 ? -9.312 23.922 13.305 1 97.44 78 LEU B N 1
ATOM 3062 C CA . LEU B 1 78 ? -8.18 23.875 14.219 1 97.44 78 LEU B CA 1
ATOM 3063 C C . LEU B 1 78 ? -7.48 22.516 14.148 1 97.44 78 LEU B C 1
ATOM 3065 O O . LEU B 1 78 ? -6.25 22.453 14.102 1 97.44 78 LEU B O 1
ATOM 3069 N N . LEU B 1 79 ? -8.266 21.484 14.141 1 97.75 79 LEU B N 1
ATOM 3070 C CA . LEU B 1 79 ? -7.707 20.141 14.039 1 97.75 79 LEU B CA 1
ATOM 3071 C C . LEU B 1 79 ? -6.949 19.969 12.727 1 97.75 79 LEU B C 1
ATOM 3073 O O . LEU B 1 79 ? -5.883 19.344 12.695 1 97.75 79 LEU B O 1
ATOM 3077 N N . GLY B 1 80 ? -7.488 20.484 11.648 1 98.31 80 GLY B N 1
ATOM 3078 C CA . GLY B 1 80 ? -6.809 20.438 10.367 1 98.31 80 GLY B CA 1
ATOM 3079 C C . GLY B 1 80 ? -5.469 21.141 10.375 1 98.31 80 GLY B C 1
ATOM 3080 O O . GLY B 1 80 ? -4.484 20.625 9.836 1 98.31 80 GLY B O 1
ATOM 3081 N N . LEU B 1 81 ? -5.426 22.297 10.984 1 98.5 81 LEU B N 1
ATOM 3082 C CA . LEU B 1 81 ? -4.195 23.078 11.07 1 98.5 81 LEU B CA 1
ATOM 3083 C C . LEU B 1 81 ? -3.135 22.328 11.875 1 98.5 81 LEU B C 1
ATOM 3085 O O . LEU B 1 81 ? -1.974 22.266 11.469 1 98.5 81 LEU B O 1
ATOM 3089 N N . LEU B 1 82 ? -3.566 21.75 12.938 1 98.5 82 LEU B N 1
ATOM 3090 C CA . LEU B 1 82 ? -2.631 21.078 13.828 1 98.5 82 LEU B CA 1
ATOM 3091 C C . LEU B 1 82 ? -2.168 19.75 13.219 1 98.5 82 LEU B C 1
ATOM 3093 O O . LEU B 1 82 ? -0.971 19.453 13.211 1 98.5 82 LEU B O 1
ATOM 3097 N N . CYS B 1 83 ? -3.08 18.969 12.672 1 98.44 83 CYS B N 1
ATOM 3098 C CA . CYS B 1 83 ? -2.73 17.688 12.047 1 98.44 83 CYS B CA 1
ATOM 3099 C C . CYS B 1 83 ? -1.83 17.906 10.836 1 98.44 83 CYS B C 1
ATOM 3101 O O . CYS B 1 83 ? -0.816 17.219 10.688 1 98.44 83 CYS B O 1
ATOM 3103 N N . GLY B 1 84 ? -2.232 18.844 10.039 1 98.62 84 GLY B N 1
ATOM 3104 C CA . GLY B 1 84 ? -1.401 19.156 8.891 1 98.62 84 GLY B CA 1
ATOM 3105 C C . GLY B 1 84 ? 0.009 19.562 9.258 1 98.62 84 GLY B C 1
ATOM 3106 O O . GLY B 1 84 ? 0.979 19.094 8.656 1 98.62 84 GLY B O 1
ATOM 3107 N N . GLY B 1 85 ? 0.057 20.453 10.18 1 98.62 85 GLY B N 1
ATOM 3108 C CA . GLY B 1 85 ? 1.362 20.859 10.664 1 98.62 85 GLY B CA 1
ATOM 3109 C C . GLY B 1 85 ? 2.182 19.719 11.227 1 98.62 85 GLY B C 1
ATOM 3110 O O . GLY B 1 85 ? 3.369 19.578 10.914 1 98.62 85 GLY B O 1
ATOM 3111 N N . ALA B 1 86 ? 1.558 18.922 12.047 1 98.56 86 ALA B N 1
ATOM 3112 C CA . ALA B 1 86 ? 2.23 17.781 12.656 1 98.56 86 ALA B CA 1
ATOM 3113 C C . ALA B 1 86 ? 2.764 16.812 11.594 1 98.56 86 ALA B C 1
ATOM 3115 O O . ALA B 1 86 ? 3.912 16.375 11.664 1 98.56 86 ALA B O 1
ATOM 3116 N N . LEU B 1 87 ? 1.951 16.516 10.625 1 98.31 87 LEU B N 1
ATOM 3117 C CA . LEU B 1 87 ? 2.342 15.586 9.57 1 98.31 87 LEU B CA 1
ATOM 3118 C C . LEU B 1 87 ? 3.5 16.141 8.75 1 98.31 87 LEU B C 1
ATOM 3120 O O . LEU B 1 87 ? 4.418 15.414 8.383 1 98.31 87 LEU B O 1
ATOM 3124 N N . ALA B 1 88 ? 3.453 17.406 8.477 1 98.62 88 ALA B N 1
ATOM 3125 C CA . ALA B 1 88 ? 4.523 18.031 7.703 1 98.62 88 ALA B CA 1
ATOM 3126 C C . ALA B 1 88 ? 5.828 18.047 8.492 1 98.62 88 ALA B C 1
ATOM 3128 O O . ALA B 1 88 ? 6.898 17.781 7.945 1 98.62 88 ALA B O 1
ATOM 3129 N N . VAL B 1 89 ? 5.734 18.406 9.727 1 98.56 89 VAL B N 1
ATOM 3130 C CA . VAL B 1 89 ? 6.918 18.406 10.586 1 98.56 89 VAL B CA 1
ATOM 3131 C C . VAL B 1 89 ? 7.484 16.984 10.68 1 98.56 89 VAL B C 1
ATOM 3133 O O . VAL B 1 89 ? 8.695 16.781 10.586 1 98.56 89 VAL B O 1
ATOM 3136 N N . ALA B 1 90 ? 6.621 16.016 10.852 1 98.31 90 ALA B N 1
ATOM 3137 C CA . ALA B 1 90 ? 7.051 14.617 10.875 1 98.31 90 ALA B CA 1
ATOM 3138 C C . ALA B 1 90 ? 7.734 14.227 9.57 1 98.31 90 ALA B C 1
ATOM 3140 O O . ALA B 1 90 ? 8.727 13.492 9.57 1 98.31 90 ALA B O 1
ATOM 3141 N N . GLY B 1 91 ? 7.18 14.711 8.508 1 97.44 91 GLY B N 1
ATOM 3142 C CA . GLY B 1 91 ? 7.793 14.461 7.211 1 97.44 91 GLY B CA 1
ATOM 3143 C C . GLY B 1 91 ? 9.211 14.992 7.117 1 97.44 91 GLY B C 1
ATOM 3144 O O . GLY B 1 91 ? 10.117 14.273 6.68 1 97.44 91 GLY B O 1
ATOM 3145 N N . VAL B 1 92 ? 9.445 16.219 7.523 1 97.94 92 VAL B N 1
ATOM 3146 C CA . VAL B 1 92 ? 10.773 16.812 7.508 1 97.94 92 VAL B CA 1
ATOM 3147 C C . VAL B 1 92 ? 11.727 15.977 8.359 1 97.94 92 VAL B C 1
ATOM 3149 O O . VAL B 1 92 ? 12.852 15.688 7.938 1 97.94 92 VAL B O 1
ATOM 3152 N N . ALA B 1 93 ? 11.258 15.641 9.516 1 97.69 93 ALA B N 1
ATOM 3153 C CA . ALA B 1 93 ? 12.094 14.883 10.438 1 97.69 93 ALA B CA 1
ATOM 3154 C C . ALA B 1 93 ? 12.477 13.531 9.852 1 97.69 93 ALA B C 1
ATOM 3156 O O . ALA B 1 93 ? 13.648 13.141 9.875 1 97.69 93 ALA B O 1
ATOM 3157 N N . LEU B 1 94 ? 11.516 12.875 9.305 1 95.81 94 LEU B N 1
ATOM 3158 C CA . LEU B 1 94 ? 11.773 11.547 8.758 1 95.81 94 LEU B CA 1
ATOM 3159 C C . LEU B 1 94 ? 12.688 11.625 7.543 1 95.81 94 LEU B C 1
ATOM 3161 O O . LEU B 1 94 ? 13.594 10.797 7.379 1 95.81 94 LEU B O 1
ATOM 3165 N N . GLN B 1 95 ? 12.398 12.539 6.691 1 95.12 95 GLN B N 1
ATOM 3166 C CA . GLN B 1 95 ? 13.258 12.727 5.527 1 95.12 95 GLN B CA 1
ATOM 3167 C C . GLN B 1 95 ? 14.695 13.023 5.949 1 95.12 95 GLN B C 1
ATOM 3169 O O . GLN B 1 95 ? 15.641 12.531 5.328 1 95.12 95 GLN B O 1
ATOM 3174 N N . GLY B 1 96 ? 14.875 13.82 6.93 1 95.44 96 GLY B N 1
ATOM 3175 C CA . GLY B 1 96 ? 16.188 14.156 7.43 1 95.44 96 GLY B CA 1
ATOM 3176 C C . GLY B 1 96 ? 16.906 12.992 8.094 1 95.44 96 GLY B C 1
ATOM 3177 O O . GLY B 1 96 ? 18.078 12.742 7.832 1 95.44 96 GLY B O 1
ATOM 3178 N N . VAL B 1 97 ? 16.203 12.297 8.906 1 94.69 97 VAL B N 1
ATOM 3179 C CA . VAL B 1 97 ? 16.781 11.188 9.656 1 94.69 97 VAL B CA 1
ATOM 3180 C C . VAL B 1 97 ? 17.172 10.062 8.695 1 94.69 97 VAL B C 1
ATOM 3182 O O . VAL B 1 97 ? 18.219 9.438 8.859 1 94.69 97 VAL B O 1
ATOM 3185 N N . LEU B 1 98 ? 16.375 9.844 7.727 1 91.38 98 LEU B N 1
ATOM 3186 C CA . LEU B 1 98 ? 16.609 8.742 6.801 1 91.38 98 LEU B CA 1
ATOM 3187 C C . LEU B 1 98 ? 17.391 9.203 5.582 1 91.38 98 LEU B C 1
ATOM 3189 O O . LEU B 1 98 ? 17.781 8.391 4.742 1 91.38 98 LEU B O 1
ATOM 3193 N N . ARG B 1 99 ? 17.641 10.438 5.508 1 92.56 99 ARG B N 1
ATOM 3194 C CA . ARG B 1 99 ? 18.328 11.031 4.367 1 92.56 99 ARG B CA 1
ATOM 3195 C C . ARG B 1 99 ? 17.719 10.562 3.051 1 92.56 99 ARG B C 1
ATOM 3197 O O . ARG B 1 99 ? 18.438 10.117 2.152 1 92.56 99 ARG B O 1
ATOM 3204 N N . ASN B 1 100 ? 16.422 10.625 3.031 1 89.12 100 ASN B N 1
ATOM 3205 C CA . ASN B 1 100 ? 15.586 10.242 1.897 1 89.12 100 ASN B CA 1
ATOM 3206 C C . ASN B 1 100 ? 14.461 11.25 1.662 1 89.12 100 ASN B C 1
ATOM 3208 O O . ASN B 1 100 ? 13.492 11.289 2.42 1 89.12 100 ASN B O 1
ATOM 3212 N N . PRO B 1 101 ? 14.586 11.992 0.641 1 88.69 101 PRO B N 1
ATOM 3213 C CA . PRO B 1 101 ? 13.586 13.039 0.411 1 88.69 101 PRO B CA 1
ATOM 3214 C C . PRO B 1 101 ? 12.195 12.477 0.103 1 88.69 101 PRO B C 1
ATOM 3216 O O . PRO B 1 101 ? 11.211 13.219 0.114 1 88.69 101 PRO B O 1
ATOM 3219 N N . LEU B 1 102 ? 12.109 11.18 -0.123 1 85.25 102 LEU B N 1
ATOM 3220 C CA . LEU B 1 102 ? 10.828 10.578 -0.467 1 85.25 102 LEU B CA 1
ATOM 3221 C C . LEU B 1 102 ? 10.195 9.906 0.75 1 85.25 102 LEU B C 1
ATOM 3223 O O . LEU B 1 102 ? 9.117 9.32 0.65 1 85.25 102 LEU B O 1
ATOM 3227 N N . ALA B 1 103 ? 10.898 10.031 1.862 1 89.62 103 ALA B N 1
ATOM 3228 C CA . ALA B 1 103 ? 10.336 9.461 3.084 1 89.62 103 ALA B CA 1
ATOM 3229 C C . ALA B 1 103 ? 9.086 10.219 3.523 1 89.62 103 ALA B C 1
ATOM 3231 O O . ALA B 1 103 ? 9.016 11.438 3.377 1 89.62 103 ALA B O 1
ATOM 3232 N N . ASP B 1 104 ? 8.07 9.461 4 1 91 104 ASP B N 1
ATOM 3233 C CA . ASP B 1 104 ? 6.844 10.07 4.508 1 91 104 ASP B CA 1
ATOM 3234 C C . ASP B 1 104 ? 6.535 9.586 5.922 1 91 104 ASP B C 1
ATOM 3236 O O . ASP B 1 104 ? 7.109 8.594 6.383 1 91 104 ASP B O 1
ATOM 3240 N N . PRO B 1 105 ? 5.637 10.281 6.57 1 92.75 105 PRO B N 1
ATOM 3241 C CA . PRO B 1 105 ? 5.363 9.977 7.977 1 92.75 105 PRO B CA 1
ATOM 3242 C C . PRO B 1 105 ? 4.836 8.555 8.188 1 92.75 105 PRO B C 1
ATOM 3244 O O . PRO B 1 105 ? 4.848 8.047 9.305 1 92.75 105 PRO B O 1
ATOM 3247 N N . PHE B 1 106 ? 4.449 7.918 7.148 1 90.5 106 PHE B N 1
ATOM 3248 C CA . PHE B 1 106 ? 3.795 6.625 7.297 1 90.5 106 PHE B CA 1
ATOM 3249 C C . PHE B 1 106 ? 4.738 5.492 6.902 1 90.5 106 PHE B C 1
ATOM 3251 O O . PHE B 1 106 ? 4.336 4.328 6.859 1 90.5 106 PHE B O 1
ATOM 3258 N N . THR B 1 107 ? 5.98 5.801 6.668 1 82.56 107 THR B N 1
ATOM 3259 C CA . THR B 1 107 ? 6.965 4.867 6.133 1 82.56 107 THR B CA 1
ATOM 3260 C C . THR B 1 107 ? 7.23 3.738 7.125 1 82.56 107 THR B C 1
ATOM 3262 O O . THR B 1 107 ? 7.562 2.619 6.73 1 82.56 107 THR B O 1
ATOM 3265 N N . LEU B 1 108 ? 7.07 3.926 8.383 1 88.06 108 LEU B N 1
ATOM 3266 C CA . LEU B 1 108 ? 7.48 2.957 9.391 1 88.06 108 LEU B CA 1
ATOM 3267 C C . LEU B 1 108 ? 6.297 2.102 9.836 1 88.06 108 LEU B C 1
ATOM 3269 O O . LEU B 1 108 ? 6.309 1.535 10.93 1 88.06 108 LEU B O 1
ATOM 3273 N N . GLY B 1 109 ? 5.234 2.066 9.008 1 91.44 109 GLY B N 1
ATOM 3274 C CA . GLY B 1 109 ? 4.125 1.164 9.273 1 91.44 109 GLY B CA 1
ATOM 3275 C C . GLY B 1 109 ? 3.088 1.75 10.211 1 91.44 109 GLY B C 1
ATOM 3276 O O . GLY B 1 109 ? 2.184 1.045 10.664 1 91.44 109 GLY B O 1
ATOM 3277 N N . ILE B 1 110 ? 3.189 2.961 10.508 1 93.56 110 ILE B N 1
ATOM 3278 C CA . ILE B 1 110 ? 2.297 3.633 11.445 1 93.56 110 ILE B CA 1
ATOM 3279 C C . ILE B 1 110 ? 0.862 3.57 10.93 1 93.56 110 ILE B C 1
ATOM 3281 O O . ILE B 1 110 ? -0.062 3.248 11.68 1 93.56 110 ILE B O 1
ATOM 3285 N N . SER B 1 111 ? 0.704 3.848 9.664 1 94.06 111 SER B N 1
ATOM 3286 C CA . SER B 1 111 ? -0.638 3.842 9.094 1 94.06 111 SER B CA 1
ATOM 3287 C C . SER B 1 111 ? -1.246 2.443 9.117 1 94.06 111 SER B C 1
ATOM 3289 O O . SER B 1 111 ? -2.436 2.283 9.398 1 94.06 111 SER B O 1
ATOM 3291 N N . ALA B 1 112 ? -0.416 1.444 8.812 1 96 112 ALA B N 1
ATOM 3292 C CA . ALA B 1 112 ? -0.901 0.068 8.852 1 96 112 ALA B CA 1
ATOM 3293 C C . ALA B 1 112 ? -1.292 -0.34 10.273 1 96 112 ALA B C 1
ATOM 3295 O O . ALA B 1 112 ? -2.293 -1.031 10.469 1 96 112 ALA B O 1
ATOM 3296 N N . GLY B 1 113 ? -0.499 0.048 11.219 1 96.94 113 GLY B N 1
ATOM 3297 C CA . GLY B 1 113 ? -0.831 -0.212 12.609 1 96.94 113 GLY B CA 1
ATOM 3298 C C . GLY B 1 113 ? -2.129 0.441 13.047 1 96.94 113 GLY B C 1
ATOM 3299 O O . GLY B 1 113 ? -2.949 -0.186 13.719 1 96.94 113 GLY B O 1
ATOM 3300 N N . ALA B 1 114 ? -2.254 1.643 12.688 1 96.44 114 ALA B N 1
ATOM 3301 C CA . ALA B 1 114 ? -3.477 2.375 13.016 1 96.44 114 ALA B CA 1
ATOM 3302 C C . ALA B 1 114 ? -4.695 1.717 12.375 1 96.44 114 ALA B C 1
ATOM 3304 O O . ALA B 1 114 ? -5.734 1.557 13.016 1 96.44 114 ALA B O 1
ATOM 3305 N N . ALA B 1 115 ? -4.543 1.391 11.148 1 96.56 115 ALA B N 1
ATOM 3306 C CA . ALA B 1 115 ? -5.633 0.742 10.422 1 96.56 115 ALA B CA 1
ATOM 3307 C C . ALA B 1 115 ? -6.023 -0.576 11.086 1 96.56 115 ALA B C 1
ATOM 3309 O O . ALA B 1 115 ? -7.211 -0.895 11.195 1 96.56 115 ALA B O 1
ATOM 3310 N N . CYS B 1 116 ? -5.062 -1.295 11.461 1 97 116 CYS B N 1
ATOM 3311 C CA . CYS B 1 116 ? -5.324 -2.568 12.117 1 97 116 CYS B CA 1
ATOM 3312 C C . CYS B 1 116 ? -6.074 -2.357 13.43 1 97 116 CYS B C 1
ATOM 3314 O O . CYS B 1 116 ? -7.098 -2.998 13.68 1 97 116 CYS B O 1
ATOM 3316 N N . GLY B 1 117 ? -5.57 -1.471 14.234 1 96.19 117 GLY B N 1
ATOM 3317 C CA . GLY B 1 117 ? -6.254 -1.158 15.477 1 96.19 117 GLY B CA 1
ATOM 3318 C C . GLY B 1 117 ? -7.676 -0.669 15.273 1 96.19 117 GLY B C 1
ATOM 3319 O O . GLY B 1 117 ? -8.602 -1.127 15.945 1 96.19 117 GLY B O 1
ATOM 3320 N N . ALA B 1 118 ? -7.867 0.23 14.367 1 95.25 118 ALA B N 1
ATOM 3321 C CA . ALA B 1 118 ? -9.188 0.788 14.086 1 95.25 118 ALA B CA 1
ATOM 3322 C C . ALA B 1 118 ? -10.133 -0.284 13.547 1 95.25 118 ALA B C 1
ATOM 3324 O O . ALA B 1 118 ? -11.297 -0.348 13.938 1 95.25 118 ALA B O 1
ATOM 3325 N N . SER B 1 119 ? -9.609 -1.094 12.609 1 96.12 119 SER B N 1
ATOM 3326 C CA . SER B 1 119 ? -10.445 -2.137 12.016 1 96.12 119 SER B CA 1
ATOM 3327 C C . SER B 1 119 ? -10.93 -3.119 13.078 1 96.12 119 SER B C 1
ATOM 3329 O O . SER B 1 119 ? -12.094 -3.541 13.047 1 96.12 119 SER B O 1
ATOM 3331 N N . MET B 1 120 ? -10.07 -3.486 14 1 94.94 120 MET B N 1
ATOM 3332 C CA . MET B 1 120 ? -10.453 -4.402 15.078 1 94.94 120 MET B CA 1
ATOM 3333 C C . MET B 1 120 ? -11.523 -3.783 15.969 1 94.94 120 MET B C 1
ATOM 3335 O O . MET B 1 120 ? -12.492 -4.449 16.328 1 94.94 120 MET B O 1
ATOM 3339 N N . ALA B 1 121 ? -11.352 -2.529 16.297 1 93.69 121 ALA B N 1
ATOM 3340 C CA . ALA B 1 121 ? -12.32 -1.831 17.141 1 93.69 121 ALA B CA 1
ATOM 3341 C C . ALA B 1 121 ? -13.664 -1.705 16.438 1 93.69 121 ALA B C 1
ATOM 3343 O O . ALA B 1 121 ? -14.711 -1.913 17.047 1 93.69 121 ALA B O 1
ATOM 3344 N N . ILE B 1 122 ? -13.641 -1.368 15.156 1 91.94 122 ILE B N 1
ATOM 3345 C CA . ILE B 1 122 ? -14.867 -1.197 14.383 1 91.94 122 ILE B CA 1
ATOM 3346 C C . ILE B 1 122 ? -15.586 -2.537 14.258 1 91.94 122 ILE B C 1
ATOM 3348 O O . ILE B 1 122 ? -16.812 -2.613 14.453 1 91.94 122 ILE B O 1
ATOM 3352 N N . ALA B 1 123 ? -14.812 -3.586 13.93 1 90.69 123 ALA B N 1
ATOM 3353 C CA . ALA B 1 123 ? -15.398 -4.914 13.75 1 90.69 123 ALA B CA 1
ATOM 3354 C C . ALA B 1 123 ? -15.953 -5.453 15.062 1 90.69 123 ALA B C 1
ATOM 3356 O O . ALA B 1 123 ? -17.016 -6.094 15.078 1 90.69 123 ALA B O 1
ATOM 3357 N N . LEU B 1 124 ? -15.164 -5.25 16.141 1 83.62 124 LEU B N 1
ATOM 3358 C CA . LEU B 1 124 ? -15.602 -5.746 17.438 1 83.62 124 LEU B CA 1
ATOM 3359 C C . LEU B 1 124 ? -16.766 -4.906 17.969 1 83.62 124 LEU B C 1
ATOM 3361 O O . LEU B 1 124 ? -17.578 -5.395 18.766 1 83.62 124 LEU B O 1
ATOM 3365 N N . GLY B 1 125 ? -16.594 -3.539 17.906 1 71.31 125 GLY B N 1
ATOM 3366 C CA . GLY B 1 125 ? -17.688 -2.682 18.328 1 71.31 125 GLY B CA 1
ATOM 3367 C C . GLY B 1 125 ? -18.984 -2.986 17.625 1 71.31 125 GLY B C 1
ATOM 3368 O O . GLY B 1 125 ? -20.062 -2.836 18.203 1 71.31 125 GLY B O 1
ATOM 3369 N N . GLY B 1 126 ? -18.875 -3.27 16.344 1 53.69 126 GLY B N 1
ATOM 3370 C CA . GLY B 1 126 ? -20.062 -3.805 15.688 1 53.69 126 GLY B CA 1
ATOM 3371 C C . GLY B 1 126 ? -20.562 -5.09 16.312 1 53.69 126 GLY B C 1
ATOM 3372 O O . GLY B 1 126 ? -21.766 -5.312 16.406 1 53.69 126 GLY B O 1
ATOM 3373 N N . THR B 1 127 ? -19.5 -5.973 16.656 1 47.41 127 THR B N 1
ATOM 3374 C CA . THR B 1 127 ? -19.875 -7.223 17.312 1 47.41 127 THR B CA 1
ATOM 3375 C C . THR B 1 127 ? -20.109 -7.004 18.797 1 47.41 127 THR B C 1
ATOM 3377 O O . THR B 1 127 ? -20.969 -7.641 19.406 1 47.41 127 THR B O 1
ATOM 3380 N N . LEU B 1 128 ? -19.031 -6.301 19.359 1 42.97 128 LEU B N 1
ATOM 3381 C CA . LEU B 1 128 ? -19.094 -6.109 20.812 1 42.97 128 LEU B CA 1
ATOM 3382 C C . LEU B 1 128 ? -20.141 -5.051 21.172 1 42.97 128 LEU B C 1
ATOM 3384 O O . LEU B 1 128 ? -20.266 -4.68 22.344 1 42.97 128 LEU B O 1
ATOM 3388 N N . GLY B 1 129 ? -20.75 -4.398 20.359 1 39.91 129 GLY B N 1
ATOM 3389 C CA . GLY B 1 129 ? -21.859 -3.748 21.031 1 39.91 129 GLY B CA 1
ATOM 3390 C C . GLY B 1 129 ? -22.391 -4.543 22.219 1 39.91 129 GLY B C 1
ATOM 3391 O O . GLY B 1 129 ? -22.906 -3.969 23.172 1 39.91 129 GLY B O 1
ATOM 3392 N N . ILE B 1 130 ? -22.516 -5.883 22.062 1 35.84 130 ILE B N 1
ATOM 3393 C CA . ILE B 1 130 ? -23.141 -6.68 23.094 1 35.84 130 ILE B CA 1
ATOM 3394 C C . ILE B 1 130 ? -22.156 -6.934 24.234 1 35.84 130 ILE B C 1
ATOM 3396 O O . ILE B 1 130 ? -22.516 -6.883 25.406 1 35.84 130 ILE B O 1
ATOM 3400 N N . TRP B 1 131 ? -20.891 -7.484 23.969 1 33.53 131 TRP B N 1
ATOM 3401 C CA . TRP B 1 131 ? -20.203 -8.023 25.125 1 33.53 131 TRP B CA 1
ATOM 3402 C C . TRP B 1 131 ? -19.547 -6.914 25.938 1 33.53 131 TRP B C 1
ATOM 3404 O O . TRP B 1 131 ? -19.188 -7.113 27.109 1 33.53 131 TRP B O 1
ATOM 3414 N N . ALA B 1 132 ? -18.766 -5.984 25.406 1 35.5 132 ALA B N 1
ATOM 3415 C CA . ALA B 1 132 ? -18.344 -4.953 26.359 1 35.5 132 ALA B CA 1
ATOM 3416 C C . ALA B 1 132 ? -19.562 -4.203 26.922 1 35.5 132 ALA B C 1
ATOM 3418 O O . ALA B 1 132 ? -19.797 -3.053 26.547 1 35.5 132 ALA B O 1
ATOM 3419 N N . GLY B 1 133 ? -20.641 -4.57 27.016 1 35.22 133 GLY B N 1
ATOM 3420 C CA . GLY B 1 133 ? -21.531 -4.137 28.094 1 35.22 133 GLY B CA 1
ATOM 3421 C C . GLY B 1 133 ? -20.812 -3.842 29.391 1 35.22 133 GLY B C 1
ATOM 3422 O O . GLY B 1 133 ? -21.219 -2.953 30.141 1 35.22 133 GLY B O 1
ATOM 3423 N N . GLY B 1 134 ? -20.062 -4.852 30.078 1 32.62 134 GLY B N 1
ATOM 3424 C CA . GLY B 1 134 ? -19.641 -4.582 31.453 1 32.62 134 GLY B CA 1
ATOM 3425 C C . GLY B 1 134 ? -18.516 -3.557 31.547 1 32.62 134 GLY B C 1
ATOM 3426 O O . GLY B 1 134 ? -18.547 -2.68 32.406 1 32.62 134 GLY B O 1
ATOM 3427 N N . LEU B 1 135 ? -17.172 -3.889 31.188 1 34.09 135 LEU B N 1
ATOM 3428 C CA . LEU B 1 135 ? -16.25 -2.805 31.484 1 34.09 135 LEU B CA 1
ATOM 3429 C C . LEU B 1 135 ? -16.453 -1.635 30.531 1 34.09 135 LEU B C 1
ATOM 3431 O O . LEU B 1 135 ? -15.844 -1.596 29.453 1 34.09 135 LEU B O 1
ATOM 3435 N N . ALA B 1 136 ? -17.562 -1.117 30.047 1 39.53 136 ALA B N 1
ATOM 3436 C CA . ALA B 1 136 ? -18.141 0.133 29.562 1 39.53 136 ALA B CA 1
ATOM 3437 C C . ALA B 1 136 ? -17.297 1.331 29.984 1 39.53 136 ALA B C 1
ATOM 3439 O O . ALA B 1 136 ? -17.5 1.888 31.062 1 39.53 136 ALA B O 1
ATOM 3440 N N . VAL B 1 137 ? -15.977 1.386 30.109 1 40.16 137 VAL B N 1
ATOM 3441 C CA . VAL B 1 137 ? -15.523 2.76 30.297 1 40.16 137 VAL B CA 1
ATOM 3442 C C . VAL B 1 137 ? -16.219 3.676 29.297 1 40.16 137 VAL B C 1
ATOM 3444 O O . VAL B 1 137 ? -16.516 3.264 28.172 1 40.16 137 VAL B O 1
ATOM 3447 N N . GLY B 1 138 ? -17.062 4.668 29.656 1 50.38 138 GLY B N 1
ATOM 3448 C CA . GLY B 1 138 ? -17.812 5.793 29.125 1 50.38 138 GLY B CA 1
ATOM 3449 C C . GLY B 1 138 ? -17.25 6.332 27.828 1 50.38 138 GLY B C 1
ATOM 3450 O O . GLY B 1 138 ? -17.562 7.453 27.422 1 50.38 138 GLY B O 1
ATOM 3451 N N . LEU B 1 139 ? -16.266 5.578 27.188 1 60.03 139 LEU B N 1
ATOM 3452 C CA . LEU B 1 139 ? -15.75 6.262 26.016 1 60.03 139 LEU B CA 1
ATOM 3453 C C . LEU B 1 139 ? -16.688 6.059 24.812 1 60.03 139 LEU B C 1
ATOM 3455 O O . LEU B 1 139 ? -17.312 5.004 24.688 1 60.03 139 LEU B O 1
ATOM 3459 N N . SER B 1 140 ? -16.969 7.086 24.172 1 73 140 SER B N 1
ATOM 3460 C CA . SER B 1 140 ? -17.75 7.07 22.938 1 73 140 SER B CA 1
ATOM 3461 C C . SER B 1 140 ? -17.141 6.137 21.906 1 73 140 SER B C 1
ATOM 3463 O O . SER B 1 140 ? -15.969 5.762 22.016 1 73 140 SER B O 1
ATOM 3465 N N . ALA B 1 141 ? -17.891 5.383 21.109 1 76.62 141 ALA B N 1
ATOM 3466 C CA . ALA B 1 141 ? -17.438 4.523 20.016 1 76.62 141 ALA B CA 1
ATOM 3467 C C . ALA B 1 141 ? -16.297 5.172 19.234 1 76.62 141 ALA B C 1
ATOM 3469 O O . ALA B 1 141 ? -15.32 4.508 18.906 1 76.62 141 ALA B O 1
ATOM 3470 N N . ALA B 1 142 ? -16.422 6.414 19.094 1 79.44 142 ALA B N 1
ATOM 3471 C CA . ALA B 1 142 ? -15.406 7.148 18.344 1 79.44 142 ALA B CA 1
ATOM 3472 C C . ALA B 1 142 ? -14.086 7.203 19.109 1 79.44 142 ALA B C 1
ATOM 3474 O O . ALA B 1 142 ? -13.016 7.047 18.516 1 79.44 142 ALA B O 1
ATOM 3475 N N . ALA B 1 143 ? -14.172 7.359 20.359 1 84.31 143 ALA B N 1
ATOM 3476 C CA . ALA B 1 143 ? -12.977 7.418 21.188 1 84.31 143 ALA B CA 1
ATOM 3477 C C . ALA B 1 143 ? -12.266 6.062 21.234 1 84.31 143 ALA B C 1
ATOM 3479 O O . ALA B 1 143 ? -11.039 6 21.219 1 84.31 143 ALA B O 1
ATOM 3480 N N . THR B 1 144 ? -13.055 4.996 21.234 1 87.19 144 THR B N 1
ATOM 3481 C CA . THR B 1 144 ? -12.492 3.652 21.266 1 87.19 144 THR B CA 1
ATOM 3482 C C . THR B 1 144 ? -11.711 3.375 19.969 1 87.19 144 THR B C 1
ATOM 3484 O O . THR B 1 144 ? -10.617 2.818 20.016 1 87.19 144 THR B O 1
ATOM 3487 N N . VAL B 1 145 ? -12.289 3.764 18.906 1 91.75 145 VAL B N 1
ATOM 3488 C CA . VAL B 1 145 ? -11.633 3.555 17.625 1 91.75 145 VAL B CA 1
ATOM 3489 C C . VAL B 1 145 ? -10.336 4.355 17.578 1 91.75 145 VAL B C 1
ATOM 3491 O O . VAL B 1 145 ? -9.289 3.834 17.172 1 91.75 145 VAL B O 1
ATOM 3494 N N . SER B 1 146 ? -10.406 5.578 18.047 1 92.81 146 SER B N 1
ATOM 3495 C CA . SER B 1 146 ? -9.234 6.449 18.016 1 92.81 146 SER B CA 1
ATOM 3496 C C . SER B 1 146 ? -8.125 5.91 18.922 1 92.81 146 SER B C 1
ATOM 3498 O O . SER B 1 146 ? -6.953 5.891 18.516 1 92.81 146 SER B O 1
ATOM 3500 N N . LEU B 1 147 ? -8.438 5.469 20.016 1 91.94 147 LEU B N 1
ATOM 3501 C CA . LEU B 1 147 ? -7.453 4.941 20.953 1 91.94 147 LEU B CA 1
ATOM 3502 C C . LEU B 1 147 ? -6.855 3.637 20.438 1 91.94 147 LEU B C 1
ATOM 3504 O O . LEU B 1 147 ? -5.66 3.387 20.609 1 91.94 147 LEU B O 1
ATOM 3508 N N . SER B 1 148 ? -7.699 2.826 19.875 1 94.75 148 SER B N 1
ATOM 3509 C CA . SER B 1 148 ? -7.207 1.586 19.281 1 94.75 148 SER B CA 1
ATOM 3510 C C . SER B 1 148 ? -6.262 1.866 18.125 1 94.75 148 SER B C 1
ATOM 3512 O O . SER B 1 148 ? -5.258 1.174 17.953 1 94.75 148 SER B O 1
ATOM 3514 N N . ALA B 1 149 ? -6.629 2.832 17.344 1 95.25 149 ALA B N 1
ATOM 3515 C CA . ALA B 1 149 ? -5.762 3.24 16.234 1 95.25 149 ALA B CA 1
ATOM 3516 C C . ALA B 1 149 ? -4.414 3.738 16.75 1 95.25 149 ALA B C 1
ATOM 3518 O O . ALA B 1 149 ? -3.367 3.42 16.188 1 95.25 149 ALA B O 1
ATOM 3519 N N . LEU B 1 150 ? -4.457 4.508 17.828 1 95.44 150 LEU B N 1
ATOM 3520 C CA . LEU B 1 150 ? -3.227 5.016 18.422 1 95.44 150 LEU B CA 1
ATOM 3521 C C . LEU B 1 150 ? -2.355 3.871 18.938 1 95.44 150 LEU B C 1
ATOM 3523 O O . LEU B 1 150 ? -1.162 3.814 18.625 1 95.44 150 LEU B O 1
ATOM 3527 N N . LEU B 1 151 ? -2.941 2.998 19.609 1 95.38 151 LEU B N 1
ATOM 3528 C CA . LEU B 1 151 ? -2.211 1.854 20.141 1 95.38 151 LEU B CA 1
ATOM 3529 C C . LEU B 1 151 ? -1.635 1.001 19.016 1 95.38 151 LEU B C 1
ATOM 3531 O O . LEU B 1 151 ? -0.482 0.569 19.094 1 95.38 151 LEU B O 1
ATOM 3535 N N . GLY B 1 152 ? -2.447 0.733 18.047 1 96.5 152 GLY B N 1
ATOM 3536 C CA . GLY B 1 152 ? -1.965 -0.005 16.891 1 96.5 152 GLY B CA 1
ATOM 3537 C C . GLY B 1 152 ? -0.778 0.655 16.203 1 96.5 152 GLY B C 1
ATOM 3538 O O . GLY B 1 152 ? 0.177 -0.021 15.82 1 96.5 152 GLY B O 1
ATOM 3539 N N . SER B 1 153 ? -0.856 1.973 16.062 1 96.12 153 SER B N 1
ATOM 3540 C CA . SER B 1 153 ? 0.236 2.727 15.453 1 96.12 153 SER B CA 1
ATOM 3541 C C . SER B 1 153 ? 1.518 2.6 16.266 1 96.12 153 SER B C 1
ATOM 3543 O O . SER B 1 153 ? 2.598 2.395 15.711 1 96.12 153 SER B O 1
ATOM 3545 N N . LEU B 1 154 ? 1.393 2.729 17.516 1 93.81 154 LEU B N 1
ATOM 3546 C CA . LEU B 1 154 ? 2.555 2.678 18.406 1 93.81 154 LEU B CA 1
ATOM 3547 C C . LEU B 1 154 ? 3.154 1.274 18.438 1 93.81 154 LEU B C 1
ATOM 3549 O O . LEU B 1 154 ? 4.375 1.118 18.469 1 93.81 154 LEU B O 1
ATOM 3553 N N . LEU B 1 155 ? 2.344 0.305 18.391 1 95.25 155 LEU B N 1
ATOM 3554 C CA . LEU B 1 155 ? 2.822 -1.072 18.344 1 95.25 155 LEU B CA 1
ATOM 3555 C C . LEU B 1 155 ? 3.549 -1.348 17.031 1 95.25 155 LEU B C 1
ATOM 3557 O O . LEU B 1 155 ? 4.586 -2.014 17.016 1 95.25 155 LEU B O 1
ATOM 3561 N N . ALA B 1 156 ? 2.977 -0.862 15.977 1 95.75 156 ALA B N 1
ATOM 3562 C CA . ALA B 1 156 ? 3.623 -1.015 14.68 1 95.75 156 ALA B CA 1
ATOM 3563 C C . ALA B 1 156 ? 4.988 -0.33 14.656 1 95.75 156 ALA B C 1
ATOM 3565 O O . ALA B 1 156 ? 5.961 -0.887 14.148 1 95.75 156 ALA B O 1
ATOM 3566 N N . LEU B 1 157 ? 5.039 0.842 15.203 1 92.06 157 LEU B N 1
ATOM 3567 C CA . LEU B 1 157 ? 6.309 1.554 15.32 1 92.06 157 LEU B CA 1
ATOM 3568 C C . LEU B 1 157 ? 7.305 0.755 16.156 1 92.06 157 LEU B C 1
ATOM 3570 O O . LEU B 1 157 ? 8.461 0.591 15.75 1 92.06 157 LEU B O 1
ATOM 3574 N N . GLY B 1 158 ? 6.848 0.329 17.281 1 92.44 158 GLY B N 1
ATOM 3575 C CA . GLY B 1 158 ? 7.695 -0.506 18.109 1 92.44 158 GLY B CA 1
ATOM 3576 C C . GLY B 1 158 ? 8.211 -1.737 17.391 1 92.44 158 GLY B C 1
ATOM 3577 O O . GLY B 1 158 ? 9.391 -2.078 17.5 1 92.44 158 GLY B O 1
ATOM 3578 N N . GLY B 1 159 ? 7.375 -2.396 16.656 1 91.12 159 GLY B N 1
ATOM 3579 C CA . GLY B 1 159 ? 7.781 -3.547 15.875 1 91.12 159 GLY B CA 1
ATOM 3580 C C . GLY B 1 159 ? 8.805 -3.207 14.805 1 91.12 159 GLY B C 1
ATOM 3581 O O . GLY B 1 159 ? 9.781 -3.934 14.625 1 91.12 159 GLY B O 1
ATOM 3582 N N . ALA B 1 160 ? 8.562 -2.115 14.086 1 90.81 160 ALA B N 1
ATOM 3583 C CA . ALA B 1 160 ? 9.484 -1.684 13.039 1 90.81 160 ALA B CA 1
ATOM 3584 C C . ALA B 1 160 ? 10.859 -1.354 13.609 1 90.81 160 ALA B C 1
ATOM 3586 O O . ALA B 1 160 ? 11.883 -1.742 13.047 1 90.81 160 ALA B O 1
ATOM 3587 N N . LEU B 1 161 ? 10.875 -0.654 14.758 1 86.88 161 LEU B N 1
ATOM 3588 C CA . LEU B 1 161 ? 12.141 -0.287 15.383 1 86.88 161 LEU B CA 1
ATOM 3589 C C . LEU B 1 161 ? 12.844 -1.517 15.953 1 86.88 161 LEU B C 1
ATOM 3591 O O . LEU B 1 161 ? 14.062 -1.628 15.867 1 86.88 161 LEU B O 1
ATOM 3595 N N . TRP B 1 162 ? 12.039 -2.385 16.469 1 87 162 TRP B N 1
ATOM 3596 C CA . TRP B 1 162 ? 12.602 -3.623 17 1 87 162 TRP B CA 1
ATOM 3597 C C . TRP B 1 162 ? 13.211 -4.461 15.883 1 87 162 TRP B C 1
ATOM 3599 O O . TRP B 1 162 ? 14.344 -4.93 16 1 87 162 TRP B O 1
ATOM 3609 N N . LEU B 1 163 ? 12.523 -4.645 14.828 1 85.88 163 LEU B N 1
ATOM 3610 C CA . LEU B 1 163 ? 12.984 -5.422 13.688 1 85.88 163 LEU B CA 1
ATOM 3611 C C . LEU B 1 163 ? 14.18 -4.754 13.023 1 85.88 163 LEU B C 1
ATOM 3613 O O . LEU B 1 163 ? 15.078 -5.438 12.523 1 85.88 163 LEU B O 1
ATOM 3617 N N . GLY B 1 164 ? 14.117 -3.471 12.977 1 83.06 164 GLY B N 1
ATOM 3618 C CA . GLY B 1 164 ? 15.18 -2.711 12.336 1 83.06 164 GLY B CA 1
ATOM 3619 C C . GLY B 1 164 ? 16.438 -2.629 13.172 1 83.06 164 GLY B C 1
ATOM 3620 O O . GLY B 1 164 ? 17.516 -2.293 12.656 1 83.06 164 GLY B O 1
ATOM 3621 N N . SER B 1 165 ? 16.422 -2.852 14.492 1 77.94 165 SER B N 1
ATOM 3622 C CA . SER B 1 165 ? 17.578 -2.752 15.383 1 77.94 165 SER B CA 1
ATOM 3623 C C . SER B 1 165 ? 18.422 -4.02 15.336 1 77.94 165 SER B C 1
ATOM 3625 O O . SER B 1 165 ? 19.422 -4.129 16.047 1 77.94 165 SER B O 1
ATOM 3627 N N . GLY B 1 166 ? 18.047 -4.977 14.664 1 66.81 166 GLY B N 1
ATOM 3628 C CA . GLY B 1 166 ? 18.781 -6.234 14.703 1 66.81 166 GLY B CA 1
ATOM 3629 C C . GLY B 1 166 ? 20.281 -6.051 14.789 1 66.81 166 GLY B C 1
ATOM 3630 O O . GLY B 1 166 ? 20.844 -5.938 15.875 1 66.81 166 GLY B O 1
ATOM 3631 N N . GLN B 1 167 ? 21.125 -6.023 13.938 1 59.94 167 GLN B N 1
ATOM 3632 C CA . GLN B 1 167 ? 22.578 -6.16 14.078 1 59.94 167 GLN B CA 1
ATOM 3633 C C . GLN B 1 167 ? 23.172 -4.926 14.75 1 59.94 167 GLN B C 1
ATOM 3635 O O . GLN B 1 167 ? 24.359 -4.637 14.57 1 59.94 167 GLN B O 1
ATOM 3640 N N . GLY B 1 168 ? 22.5 -4.371 15.641 1 59.19 168 GLY B N 1
ATOM 3641 C CA . GLY B 1 168 ? 23.047 -3.314 16.484 1 59.19 168 GLY B CA 1
ATOM 3642 C C . GLY B 1 168 ? 23.062 -1.959 15.797 1 59.19 168 GLY B C 1
ATOM 3643 O O . GLY B 1 168 ? 23.375 -0.946 16.422 1 59.19 168 GLY B O 1
ATOM 3644 N N . SER B 1 169 ? 22.844 -1.909 14.5 1 63.38 169 SER B N 1
ATOM 3645 C CA . SER B 1 169 ? 22.969 -0.603 13.859 1 63.38 169 SER B CA 1
ATOM 3646 C C . SER B 1 169 ? 21.656 -0.156 13.227 1 63.38 169 SER B C 1
ATOM 3648 O O . SER B 1 169 ? 21 -0.937 12.539 1 63.38 169 SER B O 1
ATOM 3650 N N . PHE B 1 170 ? 21.062 0.934 13.789 1 73.81 170 PHE B N 1
ATOM 3651 C CA . PHE B 1 170 ? 19.906 1.546 13.156 1 73.81 170 PHE B CA 1
ATOM 3652 C C . PHE B 1 170 ? 20.281 2.139 11.805 1 73.81 170 PHE B C 1
ATOM 3654 O O . PHE B 1 170 ? 20.359 3.359 11.656 1 73.81 170 PHE B O 1
ATOM 3661 N N . ARG B 1 171 ? 20.562 1.197 10.984 1 79.31 171 ARG B N 1
ATOM 3662 C CA . ARG B 1 171 ? 20.812 1.69 9.633 1 79.31 171 ARG B CA 1
ATOM 3663 C C . ARG B 1 171 ? 19.516 2.145 8.969 1 79.31 171 ARG B C 1
ATOM 3665 O O . ARG B 1 171 ? 18.453 1.544 9.18 1 79.31 171 ARG B O 1
ATOM 3672 N N . ARG B 1 172 ? 19.562 3.234 8.234 1 84.56 172 ARG B N 1
ATOM 3673 C CA . ARG B 1 172 ? 18.422 3.855 7.574 1 84.56 172 ARG B CA 1
ATOM 3674 C C . ARG B 1 172 ? 17.656 2.84 6.73 1 84.56 172 ARG B C 1
ATOM 3676 O O . ARG B 1 172 ? 16.422 2.762 6.801 1 84.56 172 ARG B O 1
ATOM 3683 N N . GLU B 1 173 ? 18.359 2.01 5.973 1 82.19 173 GLU B N 1
ATOM 3684 C CA . GLU B 1 173 ? 17.75 1.058 5.047 1 82.19 173 GLU B CA 1
ATOM 3685 C C . GLU B 1 173 ? 17.016 -0.049 5.797 1 82.19 173 GLU B C 1
ATOM 3687 O O . GLU B 1 173 ? 15.93 -0.471 5.387 1 82.19 173 GLU B O 1
ATOM 3692 N N . THR B 1 174 ? 17.562 -0.461 6.898 1 83.81 174 THR B N 1
ATOM 3693 C CA . THR B 1 174 ? 17 -1.567 7.656 1 83.81 174 THR B CA 1
ATOM 3694 C C . THR B 1 174 ? 15.695 -1.139 8.344 1 83.81 174 THR B C 1
ATOM 3696 O O . THR B 1 174 ? 14.742 -1.913 8.414 1 83.81 174 THR B O 1
ATOM 3699 N N . VAL B 1 175 ? 15.742 0.058 8.758 1 85.56 175 VAL B N 1
ATOM 3700 C CA . VAL B 1 175 ? 14.555 0.562 9.445 1 85.56 175 VAL B CA 1
ATOM 3701 C C . VAL B 1 175 ? 13.406 0.704 8.453 1 85.56 175 VAL B C 1
ATOM 3703 O O . VAL B 1 175 ? 12.258 0.376 8.773 1 85.56 175 VAL B O 1
ATOM 3706 N N . ILE B 1 176 ? 13.703 1.154 7.281 1 86.81 176 ILE B N 1
ATOM 3707 C CA . ILE B 1 176 ? 12.68 1.306 6.254 1 86.81 176 ILE B CA 1
ATOM 3708 C C . ILE B 1 176 ? 12.125 -0.065 5.875 1 86.81 176 ILE B C 1
ATOM 3710 O O . ILE B 1 176 ? 10.906 -0.247 5.797 1 86.81 176 ILE B O 1
ATOM 3714 N N . LEU B 1 177 ? 13.016 -1.008 5.691 1 85.69 177 LEU B N 1
ATOM 3715 C CA . LEU B 1 177 ? 12.602 -2.357 5.32 1 85.69 177 LEU B CA 1
ATOM 3716 C C . LEU B 1 177 ? 11.766 -2.996 6.422 1 85.69 177 LEU B C 1
ATOM 3718 O O . LEU B 1 177 ? 10.789 -3.693 6.137 1 85.69 177 LEU B O 1
ATOM 3722 N N . ALA B 1 178 ? 12.133 -2.73 7.605 1 89.44 178 ALA B N 1
ATOM 3723 C CA . ALA B 1 178 ? 11.375 -3.227 8.75 1 89.44 178 ALA B CA 1
ATOM 3724 C C . ALA B 1 178 ? 9.969 -2.646 8.773 1 89.44 178 ALA B C 1
ATOM 3726 O O . ALA B 1 178 ? 9 -3.363 9.031 1 89.44 178 ALA B O 1
ATOM 3727 N N . GLY B 1 179 ? 9.859 -1.413 8.547 1 90.69 179 GLY B N 1
ATOM 3728 C CA . GLY B 1 179 ? 8.555 -0.775 8.477 1 90.69 179 GLY B CA 1
ATOM 3729 C C . GLY B 1 179 ? 7.656 -1.379 7.41 1 90.69 179 GLY B C 1
ATOM 3730 O O . GLY B 1 179 ? 6.469 -1.612 7.648 1 90.69 179 GLY B O 1
ATOM 3731 N N . ILE B 1 180 ? 8.234 -1.642 6.289 1 89.62 180 ILE B N 1
ATOM 3732 C CA . ILE B 1 180 ? 7.492 -2.242 5.184 1 89.62 180 ILE B CA 1
ATOM 3733 C C . ILE B 1 180 ? 7.008 -3.635 5.582 1 89.62 180 ILE B C 1
ATOM 3735 O O . ILE B 1 180 ? 5.871 -4.012 5.289 1 89.62 180 ILE B O 1
ATOM 3739 N N . ALA B 1 181 ? 7.875 -4.352 6.199 1 91.31 181 ALA B N 1
ATOM 3740 C CA . ALA B 1 181 ? 7.531 -5.699 6.641 1 91.31 181 ALA B CA 1
ATOM 3741 C C . ALA B 1 181 ? 6.367 -5.676 7.621 1 91.31 181 ALA B C 1
ATOM 3743 O O . ALA B 1 181 ? 5.414 -6.449 7.488 1 91.31 181 ALA B O 1
ATOM 3744 N N . VAL B 1 182 ? 6.453 -4.824 8.531 1 93.56 182 VAL B N 1
ATOM 3745 C CA . VAL B 1 182 ? 5.398 -4.688 9.523 1 93.56 182 VAL B CA 1
ATOM 3746 C C . VAL B 1 182 ? 4.094 -4.266 8.852 1 93.56 182 VAL B C 1
ATOM 3748 O O . VAL B 1 182 ? 3.029 -4.812 9.148 1 93.56 182 VAL B O 1
ATOM 3751 N N . ALA B 1 183 ? 4.172 -3.371 7.98 1 94.56 183 ALA B N 1
ATOM 3752 C CA . ALA B 1 183 ? 2.996 -2.877 7.262 1 94.56 183 ALA B CA 1
ATOM 3753 C C . ALA B 1 183 ? 2.334 -3.994 6.461 1 94.56 183 ALA B C 1
ATOM 3755 O O . ALA B 1 183 ? 1.105 -4.09 6.414 1 94.56 183 ALA B O 1
ATOM 3756 N N . ALA B 1 184 ? 3.141 -4.77 5.855 1 91.75 184 ALA B N 1
ATOM 3757 C CA . ALA B 1 184 ? 2.619 -5.875 5.055 1 91.75 184 ALA B CA 1
ATOM 3758 C C . ALA B 1 184 ? 1.838 -6.859 5.918 1 91.75 184 ALA B C 1
ATOM 3760 O O . ALA B 1 184 ? 0.737 -7.277 5.555 1 91.75 184 ALA B O 1
ATOM 3761 N N . PHE B 1 185 ? 2.391 -7.211 7.023 1 93.44 185 PHE B N 1
ATOM 3762 C CA . PHE B 1 185 ? 1.739 -8.164 7.918 1 93.44 185 PHE B CA 1
ATOM 3763 C C . PHE B 1 185 ? 0.445 -7.582 8.469 1 93.44 185 PHE B C 1
ATOM 3765 O O . PHE B 1 185 ? -0.598 -8.242 8.445 1 93.44 185 PHE B O 1
ATOM 3772 N N . LEU B 1 186 ? 0.547 -6.426 8.977 1 96.25 186 LEU B N 1
ATOM 3773 C CA . LEU B 1 186 ? -0.634 -5.797 9.555 1 96.25 186 LEU B CA 1
ATOM 3774 C C . LEU B 1 186 ? -1.697 -5.551 8.484 1 96.25 186 LEU B C 1
ATOM 3776 O O . LEU B 1 186 ? -2.895 -5.617 8.773 1 96.25 186 LEU B O 1
ATOM 3780 N N . GLY B 1 187 ? -1.259 -5.238 7.277 1 95.19 187 GLY B N 1
ATOM 3781 C CA . GLY B 1 187 ? -2.195 -5.152 6.168 1 95.19 187 GLY B CA 1
ATOM 3782 C C . GLY B 1 187 ? -2.967 -6.438 5.934 1 95.19 187 GLY B C 1
ATOM 3783 O O . GLY B 1 187 ? -4.16 -6.406 5.629 1 95.19 187 GLY B O 1
ATOM 3784 N N . ALA B 1 188 ? -2.301 -7.512 6.086 1 95.5 188 ALA B N 1
ATOM 3785 C CA . ALA B 1 188 ? -2.941 -8.82 5.945 1 95.5 188 ALA B CA 1
ATOM 3786 C C . ALA B 1 188 ? -3.969 -9.047 7.055 1 95.5 188 ALA B C 1
ATOM 3788 O O . ALA B 1 188 ? -5.035 -9.617 6.812 1 95.5 188 ALA B O 1
ATOM 3789 N N . VAL B 1 189 ? -3.633 -8.641 8.195 1 95.94 189 VAL B N 1
ATOM 3790 C CA . VAL B 1 189 ? 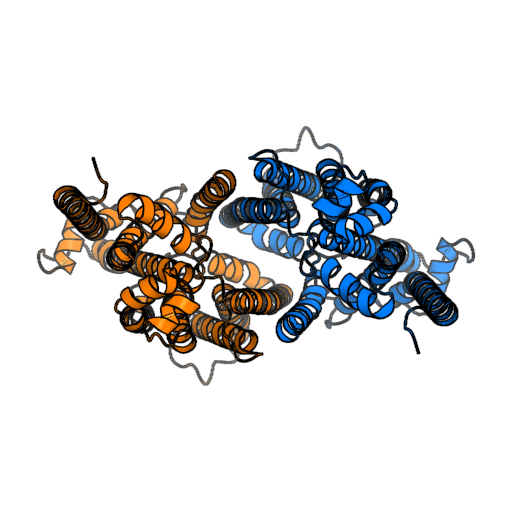-4.555 -8.773 9.32 1 95.94 189 VAL B CA 1
ATOM 3791 C C . VAL B 1 189 ? -5.809 -7.941 9.062 1 95.94 189 VAL B C 1
ATOM 3793 O O . VAL B 1 189 ? -6.926 -8.406 9.297 1 95.94 189 VAL B O 1
ATOM 3796 N N . VAL B 1 190 ? -5.605 -6.742 8.586 1 96.5 190 VAL B N 1
ATOM 3797 C CA . VAL B 1 190 ? -6.738 -5.879 8.266 1 96.5 190 VAL B CA 1
ATOM 3798 C C . VAL B 1 190 ? -7.605 -6.535 7.195 1 96.5 190 VAL B C 1
ATOM 3800 O O . VAL B 1 190 ? -8.836 -6.516 7.285 1 96.5 190 VAL B O 1
ATOM 3803 N N . ALA B 1 191 ? -6.973 -7.125 6.223 1 95.62 191 ALA B N 1
ATOM 3804 C CA . ALA B 1 191 ? -7.703 -7.84 5.18 1 95.62 191 ALA B CA 1
ATOM 3805 C C . ALA B 1 191 ? -8.516 -8.992 5.77 1 95.62 191 ALA B C 1
ATOM 3807 O O . ALA B 1 191 ? -9.648 -9.227 5.359 1 95.62 191 ALA B O 1
ATOM 3808 N N . LEU B 1 192 ? -7.977 -9.68 6.664 1 95.38 192 LEU B N 1
ATOM 3809 C CA . LEU B 1 192 ? -8.672 -10.773 7.332 1 95.38 192 LEU B CA 1
ATOM 3810 C C . LEU B 1 192 ? -9.883 -10.266 8.094 1 95.38 192 LEU B C 1
ATOM 3812 O O . LEU B 1 192 ? -10.961 -10.859 8.023 1 95.38 192 LEU B O 1
ATOM 3816 N N . VAL B 1 193 ? -9.703 -9.164 8.82 1 95.19 193 VAL B N 1
ATOM 3817 C CA . VAL B 1 193 ? -10.805 -8.578 9.586 1 95.19 193 VAL B CA 1
ATOM 3818 C C . VAL B 1 193 ? -11.938 -8.195 8.641 1 95.19 193 VAL B C 1
ATOM 3820 O O . VAL B 1 193 ? -13.109 -8.469 8.93 1 95.19 193 VAL B O 1
ATOM 3823 N N . LYS B 1 194 ? -11.609 -7.586 7.562 1 94.88 194 LYS B N 1
ATOM 3824 C CA . LYS B 1 194 ? -12.617 -7.207 6.574 1 94.88 194 LYS B CA 1
ATOM 3825 C C . LYS B 1 194 ? -13.32 -8.438 6.008 1 94.88 194 LYS B C 1
ATOM 3827 O O . LYS B 1 194 ? -14.539 -8.438 5.84 1 94.88 194 LYS B O 1
ATOM 3832 N N . ALA B 1 195 ? -12.57 -9.484 5.762 1 92.75 195 ALA B N 1
ATOM 3833 C CA . ALA B 1 195 ? -13.117 -10.703 5.172 1 92.75 195 ALA B CA 1
ATOM 3834 C C . ALA B 1 195 ? -14.078 -11.398 6.133 1 92.75 195 ALA B C 1
ATOM 3836 O O . ALA B 1 195 ? -15.062 -12 5.703 1 92.75 195 ALA B O 1
ATOM 3837 N N . LEU B 1 196 ? -13.828 -11.273 7.375 1 92.81 196 LEU B N 1
ATOM 3838 C CA . LEU B 1 196 ? -14.617 -11.969 8.383 1 92.81 196 LEU B CA 1
ATOM 3839 C C . LEU B 1 196 ? -15.82 -11.125 8.797 1 92.81 196 LEU B C 1
ATOM 3841 O O . LEU B 1 196 ? -16.766 -11.641 9.391 1 92.81 196 LEU B O 1
ATOM 3845 N N . ASN B 1 197 ? -15.727 -9.828 8.531 1 91.56 197 ASN B N 1
ATOM 3846 C CA . ASN B 1 197 ? -16.797 -8.914 8.922 1 91.56 197 ASN B CA 1
ATOM 3847 C C . ASN B 1 197 ? -17.203 -8.008 7.766 1 91.56 197 ASN B C 1
ATOM 3849 O O . ASN B 1 197 ? -16.906 -6.812 7.773 1 91.56 197 ASN B O 1
ATOM 3853 N N . GLU B 1 198 ? -18.031 -8.516 6.941 1 90.31 198 GLU B N 1
ATOM 3854 C CA . GLU B 1 198 ? -18.406 -7.816 5.719 1 90.31 198 GLU B CA 1
ATOM 3855 C C . GLU B 1 198 ? -19.141 -6.52 6.031 1 90.31 198 GLU B C 1
ATOM 3857 O O . GLU B 1 198 ? -19 -5.527 5.316 1 90.31 198 GLU B O 1
ATOM 3862 N N . GLU B 1 199 ? -19.891 -6.48 7.094 1 90.56 199 GLU B N 1
ATOM 3863 C CA . GLU B 1 199 ? -20.703 -5.324 7.441 1 90.56 199 GLU B CA 1
ATOM 3864 C C . GLU B 1 199 ? -19.844 -4.133 7.84 1 90.56 199 GLU B C 1
ATOM 3866 O O . GLU B 1 199 ? -20.281 -2.984 7.758 1 90.56 199 GLU B O 1
ATOM 3871 N N . SER B 1 200 ? -18.641 -4.422 8.258 1 93.25 200 SER B N 1
ATOM 3872 C CA . SER B 1 200 ? -17.766 -3.359 8.766 1 93.25 200 SER B CA 1
ATOM 3873 C C . SER B 1 200 ? -16.844 -2.836 7.68 1 93.25 200 SER B C 1
ATOM 3875 O O . SER B 1 200 ? -16.078 -1.889 7.906 1 93.25 200 SER B O 1
ATOM 3877 N N . VAL B 1 201 ? -16.922 -3.418 6.504 1 94.81 201 VAL B N 1
ATOM 3878 C CA . VAL B 1 201 ? -15.938 -3.129 5.461 1 94.81 201 VAL B CA 1
ATOM 3879 C C . VAL B 1 201 ? -16.031 -1.656 5.066 1 94.81 201 VAL B C 1
ATOM 3881 O O . VAL B 1 201 ? -15.008 -0.962 5.008 1 94.81 201 VAL B O 1
ATOM 3884 N N . THR B 1 202 ? -17.188 -1.167 4.836 1 94.12 202 THR B N 1
ATOM 3885 C CA . THR B 1 202 ? -17.359 0.213 4.395 1 94.12 202 THR B CA 1
ATOM 3886 C C . THR B 1 202 ? -16.828 1.187 5.445 1 94.12 202 THR B C 1
ATOM 3888 O O . THR B 1 202 ? -16.078 2.104 5.125 1 94.12 202 THR B O 1
ATOM 3891 N N . SER B 1 203 ? -17.172 0.909 6.719 1 93.44 203 SER B N 1
ATOM 3892 C CA . SER B 1 203 ? -16.734 1.772 7.805 1 93.44 203 SER B CA 1
ATOM 3893 C C . SER B 1 203 ? -15.211 1.747 7.945 1 93.44 203 SER B C 1
ATOM 3895 O O . SER B 1 203 ? -14.586 2.785 8.172 1 93.44 203 SER B O 1
ATOM 3897 N N . ILE B 1 204 ? -14.633 0.597 7.773 1 94.38 204 ILE B N 1
ATOM 3898 C CA . ILE B 1 204 ? -13.188 0.444 7.895 1 94.38 204 ILE B CA 1
ATOM 3899 C C . ILE B 1 204 ? -12.492 1.212 6.77 1 94.38 204 ILE B C 1
ATOM 3901 O O . ILE B 1 204 ? -11.539 1.956 7.012 1 94.38 204 ILE B O 1
ATOM 3905 N N . VAL B 1 205 ? -13 1.081 5.602 1 95.56 205 VAL B N 1
ATOM 3906 C CA . VAL B 1 205 ? -12.391 1.69 4.422 1 95.56 205 VAL B CA 1
ATOM 3907 C C . VAL B 1 205 ? -12.469 3.213 4.531 1 95.56 205 VAL B C 1
ATOM 3909 O O . VAL B 1 205 ? -11.477 3.908 4.289 1 95.56 205 VAL B O 1
ATOM 3912 N N . PHE B 1 206 ? -13.516 3.732 4.906 1 93.94 206 PHE B N 1
ATOM 3913 C CA . PHE B 1 206 ? -13.672 5.18 5.008 1 93.94 206 PHE B CA 1
ATOM 3914 C C . PHE B 1 206 ? -12.836 5.734 6.152 1 93.94 206 PHE B C 1
ATOM 3916 O O . PHE B 1 206 ? -12.328 6.855 6.066 1 93.94 206 PHE B O 1
ATOM 3923 N N . TRP B 1 207 ? -12.75 4.988 7.18 1 92.81 207 TRP B N 1
ATOM 3924 C CA . TRP B 1 207 ? -11.867 5.426 8.258 1 92.81 207 TRP B CA 1
ATOM 3925 C C . TRP B 1 207 ? -10.422 5.527 7.781 1 92.81 207 TRP B C 1
ATOM 3927 O O . TRP B 1 207 ? -9.734 6.5 8.086 1 92.81 207 TRP B O 1
ATOM 3937 N N . ILE B 1 208 ? -9.992 4.566 7.047 1 94 208 ILE B N 1
ATOM 3938 C CA . ILE B 1 208 ? -8.609 4.508 6.574 1 94 208 ILE B CA 1
ATOM 3939 C C . ILE B 1 208 ? -8.336 5.68 5.633 1 94 208 ILE B C 1
ATOM 3941 O O . ILE B 1 208 ? -7.238 6.234 5.621 1 94 208 ILE B O 1
ATOM 3945 N N . MET B 1 209 ? -9.273 6.102 4.848 1 95.31 209 MET B N 1
ATOM 3946 C CA . MET B 1 209 ? -9.094 7.195 3.898 1 95.31 209 MET B CA 1
ATOM 3947 C C . MET B 1 209 ? -8.789 8.5 4.625 1 95.31 209 MET B C 1
ATOM 3949 O O . MET B 1 209 ? -8.211 9.422 4.043 1 95.31 209 MET B O 1
ATOM 3953 N N . GLY B 1 210 ? -9.133 8.617 5.887 1 95.06 210 GLY B N 1
ATOM 3954 C CA . GLY B 1 210 ? -8.859 9.805 6.684 1 95.06 210 GLY B CA 1
ATOM 3955 C C . GLY B 1 210 ? -9.82 10.945 6.41 1 95.06 210 GLY B C 1
ATOM 3956 O O . GLY B 1 210 ? -10.133 11.234 5.254 1 95.06 210 GLY B O 1
ATOM 3957 N N . SER B 1 211 ? -10.312 11.531 7.422 1 95.5 211 SER B N 1
ATOM 3958 C CA . SER B 1 211 ? -11.258 12.641 7.328 1 95.5 211 SER B CA 1
ATOM 3959 C C . SER B 1 211 ? -11.297 13.445 8.617 1 95.5 211 SER B C 1
ATOM 3961 O O . SER B 1 211 ? -10.961 12.938 9.688 1 95.5 211 SER B O 1
ATOM 3963 N N . LEU B 1 212 ? -11.641 14.688 8.461 1 94.94 212 LEU B N 1
ATOM 3964 C CA . LEU B 1 212 ? -11.859 15.539 9.633 1 94.94 212 LEU B CA 1
ATOM 3965 C C . LEU B 1 212 ? -13.352 15.695 9.914 1 94.94 212 LEU B C 1
ATOM 3967 O O . LEU B 1 212 ? -13.734 16.375 10.867 1 94.94 212 LEU B O 1
ATOM 3971 N N . GLN B 1 213 ? -14.125 15.039 9.109 1 90.69 213 GLN B N 1
ATOM 3972 C CA . GLN B 1 213 ? -15.578 15.125 9.273 1 90.69 213 GLN B CA 1
ATOM 3973 C C . GLN B 1 213 ? -16.016 14.516 10.602 1 90.69 213 GLN B C 1
ATOM 3975 O O . GLN B 1 213 ? -15.586 13.414 10.961 1 90.69 213 GLN B O 1
ATOM 3980 N N . GLY B 1 214 ? -16.797 15.25 11.32 1 86.38 214 GLY B N 1
ATOM 3981 C CA . GLY B 1 214 ? -17.375 14.742 12.555 1 86.38 214 GLY B CA 1
ATOM 3982 C C . GLY B 1 214 ? -16.453 14.844 13.742 1 86.38 214 GLY B C 1
ATOM 3983 O O . GLY B 1 214 ? -16.797 14.422 14.844 1 86.38 214 GLY B O 1
ATOM 3984 N N . ARG B 1 215 ? -15.281 15.43 13.469 1 89.25 215 ARG B N 1
ATOM 3985 C CA . ARG B 1 215 ? -14.352 15.594 14.586 1 89.25 215 ARG B CA 1
ATOM 3986 C C . ARG B 1 215 ? -14.562 16.938 15.273 1 89.25 215 ARG B C 1
ATOM 3988 O O . ARG B 1 215 ? -14.727 17.969 14.609 1 89.25 215 ARG B O 1
ATOM 3995 N N . GLY B 1 216 ? -14.633 16.859 16.594 1 90.75 216 GLY B N 1
ATOM 3996 C CA . GLY B 1 216 ? -14.883 18.062 17.359 1 90.75 216 GLY B CA 1
ATOM 3997 C C . GLY B 1 216 ? -13.82 18.344 18.406 1 90.75 216 GLY B C 1
ATOM 3998 O O . GLY B 1 216 ? -12.688 17.859 18.281 1 90.75 216 GLY B O 1
ATOM 3999 N N . TRP B 1 217 ? -14.227 19.188 19.312 1 92.69 217 TRP B N 1
ATOM 4000 C CA . TRP B 1 217 ? -13.312 19.641 20.359 1 92.69 217 TRP B CA 1
ATOM 4001 C C . TRP B 1 217 ? -12.844 18.484 21.219 1 92.69 217 TRP B C 1
ATOM 4003 O O . TRP B 1 217 ? -11.781 18.547 21.828 1 92.69 217 TRP B O 1
ATOM 4013 N N . ASP B 1 218 ? -13.539 17.406 21.25 1 90.12 218 ASP B N 1
ATOM 4014 C CA . ASP B 1 218 ? -13.219 16.234 22.062 1 90.12 218 ASP B CA 1
ATOM 4015 C C . ASP B 1 218 ? -11.984 15.516 21.516 1 90.12 218 ASP B C 1
ATOM 4017 O O . ASP B 1 218 ? -11.367 14.719 22.234 1 90.12 218 ASP B O 1
ATOM 4021 N N . SER B 1 219 ? -11.641 15.742 20.297 1 93.25 219 SER B N 1
ATOM 4022 C CA . SER B 1 219 ? -10.484 15.094 19.688 1 93.25 219 SER B CA 1
ATOM 4023 C C . SER B 1 219 ? -9.203 15.891 19.922 1 93.25 219 SER B C 1
ATOM 4025 O O . SER B 1 219 ? -8.102 15.367 19.734 1 93.25 219 SER B O 1
ATOM 4027 N N . VAL B 1 220 ? -9.289 17.109 20.406 1 95.12 220 VAL B N 1
ATOM 4028 C CA . VAL B 1 220 ? -8.164 18.031 20.516 1 95.12 220 VAL B CA 1
ATOM 4029 C C . VAL B 1 220 ? -7.211 17.547 21.609 1 95.12 220 VAL B C 1
ATOM 4031 O O . VAL B 1 220 ? -5.996 17.5 21.391 1 95.12 220 VAL B O 1
ATOM 4034 N N . PRO B 1 221 ? -7.738 17.078 22.75 1 94.19 221 PRO B N 1
ATOM 4035 C CA . PRO B 1 221 ? -6.809 16.641 23.797 1 94.19 221 PRO B CA 1
ATOM 4036 C C . PRO B 1 221 ? -5.957 15.445 23.359 1 94.19 221 PRO B C 1
ATOM 4038 O O . PRO B 1 221 ? -4.762 15.398 23.656 1 94.19 221 PRO B O 1
ATOM 4041 N N . LEU B 1 222 ? -6.535 14.523 22.672 1 93.31 222 LEU B N 1
ATOM 4042 C CA . LEU B 1 222 ? -5.781 13.367 22.203 1 93.31 222 LEU B CA 1
ATOM 4043 C C . LEU B 1 222 ? -4.688 13.797 21.234 1 93.31 222 LEU B C 1
ATOM 4045 O O . LEU B 1 222 ? -3.559 13.312 21.312 1 93.31 222 LEU B O 1
ATOM 4049 N N . LEU B 1 223 ? -5.039 14.641 20.344 1 96.69 223 LEU B N 1
ATOM 4050 C CA . LEU B 1 223 ? -4.07 15.141 19.375 1 96.69 223 LEU B CA 1
ATOM 4051 C C . LEU B 1 223 ? -2.93 15.875 20.078 1 96.69 223 LEU B C 1
ATOM 4053 O O . LEU B 1 223 ? -1.756 15.625 19.781 1 96.69 223 LEU B O 1
ATOM 4057 N N . LEU B 1 224 ? -3.271 16.719 21.016 1 97.62 224 LEU B N 1
ATOM 4058 C CA . LEU B 1 224 ? -2.26 17.5 21.719 1 97.62 224 LEU B CA 1
ATOM 4059 C C . LEU B 1 224 ? -1.347 16.609 22.547 1 97.62 224 LEU B C 1
ATOM 4061 O O . LEU B 1 224 ? -0.154 16.891 22.688 1 97.62 224 LEU B O 1
ATOM 4065 N N . ALA B 1 225 ? -1.926 15.555 23.094 1 96.25 225 ALA B N 1
ATOM 4066 C CA . ALA B 1 225 ? -1.171 14.633 23.938 1 96.25 225 ALA B CA 1
ATOM 4067 C C . ALA B 1 225 ? -0.043 13.969 23.141 1 96.25 225 ALA B C 1
ATOM 4069 O O . ALA B 1 225 ? 0.967 13.562 23.719 1 96.25 225 ALA B O 1
ATOM 4070 N N . THR B 1 226 ? -0.15 13.852 21.875 1 96.69 226 THR B N 1
ATOM 4071 C CA . THR B 1 226 ? 0.88 13.242 21.047 1 96.69 226 THR B CA 1
ATOM 4072 C C . THR B 1 226 ? 1.687 14.305 20.312 1 96.69 226 THR B C 1
ATOM 4074 O O . THR B 1 226 ? 2.898 14.164 20.125 1 96.69 226 THR B O 1
ATOM 4077 N N . LEU B 1 227 ? 1.073 15.352 19.922 1 97.94 227 LEU B N 1
ATOM 4078 C CA . LEU B 1 227 ? 1.695 16.422 19.156 1 97.94 227 LEU B CA 1
ATOM 4079 C C . LEU B 1 227 ? 2.748 17.141 19.984 1 97.94 227 LEU B C 1
ATOM 4081 O O . LEU B 1 227 ? 3.863 17.375 19.5 1 97.94 227 LEU B O 1
ATOM 4085 N N . LEU B 1 228 ? 2.393 17.516 21.156 1 98.06 228 LEU B N 1
ATOM 4086 C CA . LEU B 1 228 ? 3.264 18.359 21.984 1 98.06 228 LEU B CA 1
ATOM 4087 C C . LEU B 1 228 ? 4.566 17.641 22.312 1 98.06 228 LEU B C 1
ATOM 4089 O O . LEU B 1 228 ? 5.652 18.172 22.062 1 98.06 228 LEU B O 1
ATOM 4093 N N . PRO B 1 229 ? 4.492 16.391 22.844 1 97.12 229 PRO B N 1
ATOM 4094 C CA . PRO B 1 229 ? 5.758 15.695 23.078 1 97.12 229 PRO B CA 1
ATOM 4095 C C . PRO B 1 229 ? 6.566 15.508 21.797 1 97.12 229 PRO B C 1
ATOM 4097 O O . PRO B 1 229 ? 7.797 15.57 21.812 1 97.12 229 PRO B O 1
ATOM 4100 N N . GLY B 1 230 ? 5.887 15.188 20.703 1 97.75 230 GLY B N 1
ATOM 4101 C CA . GLY B 1 230 ? 6.582 15.055 19.422 1 97.75 230 GLY B CA 1
ATOM 4102 C C . GLY B 1 230 ? 7.297 16.328 19 1 97.75 230 GLY B C 1
ATOM 4103 O O . GLY B 1 230 ? 8.461 16.281 18.594 1 97.75 230 GLY B O 1
ATOM 4104 N N . LEU B 1 231 ? 6.629 17.438 19.141 1 97.94 231 LEU B N 1
ATOM 4105 C CA . LEU B 1 231 ? 7.23 18.734 18.797 1 97.94 231 LEU B CA 1
ATOM 4106 C C . LEU B 1 231 ? 8.406 19.047 19.719 1 97.94 231 LEU B C 1
ATOM 4108 O O . LEU B 1 231 ? 9.414 19.594 19.266 1 97.94 231 LEU B O 1
ATOM 4112 N N . LEU B 1 232 ? 8.242 18.719 20.938 1 97.31 232 LEU B N 1
ATOM 4113 C CA . LEU B 1 232 ? 9.281 19 21.938 1 97.31 232 LEU B CA 1
ATOM 4114 C C . LEU B 1 232 ? 10.547 18.203 21.641 1 97.31 232 LEU B C 1
ATOM 4116 O O . LEU B 1 232 ? 11.648 18.609 22.016 1 97.31 232 LEU B O 1
ATOM 4120 N N . VAL B 1 233 ? 10.406 17.125 20.969 1 96.81 233 VAL B N 1
ATOM 4121 C CA . VAL B 1 233 ? 11.555 16.297 20.641 1 96.81 233 VAL B CA 1
ATOM 4122 C C . VAL B 1 233 ? 12.133 16.719 19.297 1 96.81 233 VAL B C 1
ATOM 4124 O O . VAL B 1 233 ? 13.352 16.844 19.141 1 96.81 233 VAL B O 1
ATOM 4127 N N . VAL B 1 234 ? 11.289 17.031 18.359 1 98.06 234 VAL B N 1
ATOM 4128 C CA . VAL B 1 234 ? 11.711 17.188 16.969 1 98.06 234 VAL B CA 1
ATOM 4129 C C . VAL B 1 234 ? 12.195 18.609 16.734 1 98.06 234 VAL B C 1
ATOM 4131 O O . VAL B 1 234 ? 13.211 18.828 16.062 1 98.06 234 VAL B O 1
ATOM 4134 N N . LEU B 1 235 ? 11.562 19.609 17.297 1 96.69 235 LEU B N 1
ATOM 4135 C CA . LEU B 1 235 ? 11.883 21 16.984 1 96.69 235 LEU B CA 1
ATOM 4136 C C . LEU B 1 235 ? 13.297 21.344 17.453 1 96.69 235 LEU B C 1
ATOM 4138 O O . LEU B 1 235 ? 14.102 21.859 16.688 1 96.69 235 LEU B O 1
ATOM 4142 N N . PRO B 1 236 ? 13.625 21 18.688 1 95.75 236 PRO B N 1
ATOM 4143 C CA . PRO B 1 236 ? 14.992 21.312 19.109 1 95.75 236 PRO B CA 1
ATOM 4144 C C . PRO B 1 236 ? 16.031 20.438 18.406 1 95.75 236 PRO B C 1
ATOM 4146 O O . PRO B 1 236 ? 17.234 20.75 18.453 1 95.75 236 PRO B O 1
ATOM 4149 N N . GLY B 1 237 ? 15.602 19.406 17.734 1 96.5 237 GLY B N 1
ATOM 4150 C CA . GLY B 1 237 ? 16.5 18.484 17.047 1 96.5 237 GLY B CA 1
ATOM 4151 C C . GLY B 1 237 ? 16.922 18.984 15.68 1 96.5 237 GLY B C 1
ATOM 4152 O O . GLY B 1 237 ? 17.594 18.266 14.93 1 96.5 237 GLY B O 1
ATOM 4153 N N . TRP B 1 238 ? 16.578 20.203 15.383 1 96.62 238 TRP B N 1
ATOM 4154 C CA . TRP B 1 238 ? 16.859 20.688 14.039 1 96.62 238 TRP B CA 1
ATOM 4155 C C . TRP B 1 238 ? 18.359 20.719 13.773 1 96.62 238 TRP B C 1
ATOM 4157 O O . TRP B 1 238 ? 18.812 20.438 12.656 1 96.62 238 TRP B O 1
ATOM 4167 N N . ARG B 1 239 ? 19.188 21.031 14.75 1 96.62 239 ARG B N 1
ATOM 4168 C CA . ARG B 1 239 ? 20.625 21.031 14.57 1 96.62 239 ARG B CA 1
ATOM 4169 C C . ARG B 1 239 ? 21.156 19.625 14.352 1 96.62 239 ARG B C 1
ATOM 4171 O O . ARG B 1 239 ? 22.062 19.422 13.539 1 96.62 239 ARG B O 1
ATOM 4178 N N . LYS B 1 240 ? 20.594 18.766 15.125 1 97.56 240 LYS B N 1
ATOM 4179 C CA . LYS B 1 240 ? 20.984 17.375 14.969 1 97.56 240 LYS B CA 1
ATOM 4180 C C . LYS B 1 240 ? 20.641 16.859 13.578 1 97.56 240 LYS B C 1
ATOM 4182 O O . LYS B 1 240 ? 21.391 16.062 12.992 1 97.56 240 LYS B O 1
ATOM 4187 N N . LEU B 1 241 ? 19.516 17.266 13.086 1 97.69 241 LEU B N 1
ATOM 4188 C CA . LEU B 1 241 ? 19.141 16.906 11.727 1 97.69 241 LEU B CA 1
ATOM 4189 C C . LEU B 1 241 ? 20.125 17.469 10.719 1 97.69 241 LEU B C 1
ATOM 4191 O O . LEU B 1 241 ? 20.5 16.781 9.758 1 97.69 241 LEU B O 1
ATOM 4195 N N . ASP B 1 242 ? 20.547 18.688 10.961 1 97.19 242 ASP B N 1
ATOM 4196 C CA . ASP B 1 242 ? 21.547 19.266 10.078 1 97.19 242 ASP B CA 1
ATOM 4197 C C . ASP B 1 242 ? 22.859 18.5 10.148 1 97.19 242 ASP B C 1
ATOM 4199 O O . ASP B 1 242 ? 23.547 18.344 9.133 1 97.19 242 ASP B O 1
ATOM 4203 N N . MET B 1 243 ? 23.203 18.047 11.297 1 96.88 243 MET B N 1
ATOM 4204 C CA . MET B 1 243 ? 24.422 17.234 11.445 1 96.88 243 MET B CA 1
ATOM 4205 C C . MET B 1 243 ? 24.266 15.898 10.734 1 96.88 243 MET B C 1
ATOM 4207 O O . MET B 1 243 ? 25.203 15.43 10.086 1 96.88 243 MET B O 1
ATOM 4211 N N . LEU B 1 244 ? 23.125 15.328 10.836 1 95.12 244 LEU B N 1
ATOM 4212 C CA . LEU B 1 244 ? 22.875 14.055 10.172 1 95.12 244 LEU B CA 1
ATOM 4213 C C . LEU B 1 244 ? 22.969 14.195 8.656 1 95.12 244 LEU B C 1
ATOM 4215 O O . LEU B 1 244 ? 23.359 13.258 7.961 1 95.12 244 LEU B O 1
ATOM 4219 N N . ALA B 1 245 ? 22.609 15.359 8.172 1 94.81 245 ALA B N 1
ATOM 4220 C CA . ALA B 1 245 ? 22.641 15.617 6.738 1 94.81 245 ALA B CA 1
ATOM 4221 C C . ALA B 1 245 ? 24.062 15.531 6.188 1 94.81 245 ALA B C 1
ATOM 4223 O O . ALA B 1 245 ? 24.25 15.312 4.988 1 94.81 245 ALA B O 1
ATOM 4224 N N . LEU B 1 246 ? 25.047 15.617 7.039 1 94.12 246 LEU B N 1
ATOM 4225 C CA . LEU B 1 246 ? 26.438 15.57 6.629 1 94.12 246 LEU B CA 1
ATOM 4226 C C . LEU B 1 246 ? 26.922 14.125 6.473 1 94.12 246 LEU B C 1
ATOM 4228 O O . LEU B 1 246 ? 27.969 13.875 5.879 1 94.12 246 LEU B O 1
ATOM 4232 N N . GLY B 1 247 ? 26.156 13.258 6.961 1 93.88 247 GLY B N 1
ATOM 4233 C CA . GLY B 1 247 ? 26.547 11.859 6.961 1 93.88 247 GLY B CA 1
ATOM 4234 C C . GLY B 1 247 ? 26.766 11.305 8.359 1 93.88 247 GLY B C 1
ATOM 4235 O O . GLY B 1 247 ? 27.062 12.055 9.289 1 93.88 247 GLY B O 1
ATOM 4236 N N . ASP B 1 248 ? 26.672 10.023 8.43 1 92.25 248 ASP B N 1
ATOM 4237 C CA . ASP B 1 248 ? 26.734 9.375 9.742 1 92.25 248 ASP B CA 1
ATOM 4238 C C . ASP B 1 248 ? 28.125 9.523 10.352 1 92.25 248 ASP B C 1
ATOM 4240 O O . ASP B 1 248 ? 28.266 9.82 11.539 1 92.25 248 ASP B O 1
ATOM 4244 N N . GLU B 1 249 ? 29.094 9.328 9.484 1 94.31 249 GLU B N 1
ATOM 4245 C CA . GLU B 1 249 ? 30.469 9.414 9.969 1 94.31 249 GLU B CA 1
ATOM 4246 C C . GLU B 1 249 ? 30.812 10.836 10.406 1 94.31 249 GLU B C 1
ATOM 4248 O O . GLU B 1 249 ? 31.375 11.039 11.492 1 94.31 249 GLU B O 1
ATOM 4253 N N . GLN B 1 250 ? 30.469 11.75 9.586 1 95.94 250 GLN B N 1
ATOM 4254 C CA . GLN B 1 250 ? 30.75 13.148 9.906 1 95.94 250 GLN B CA 1
ATOM 4255 C C . GLN B 1 250 ? 29.969 13.602 11.133 1 95.94 250 GLN B C 1
ATOM 4257 O O . GLN B 1 250 ? 30.5 14.336 11.977 1 95.94 250 GLN B O 1
ATOM 4262 N N . ALA B 1 251 ? 28.781 13.18 11.219 1 95.75 251 ALA B N 1
ATOM 4263 C CA . ALA B 1 251 ? 27.953 13.523 12.375 1 95.75 251 ALA B CA 1
ATOM 4264 C C . ALA B 1 251 ? 28.547 12.969 13.664 1 95.75 251 ALA B C 1
ATOM 4266 O O . ALA B 1 251 ? 28.578 13.648 14.688 1 95.75 251 ALA B O 1
ATOM 4267 N N . ALA B 1 252 ? 28.984 11.734 13.539 1 94.81 252 ALA B N 1
ATOM 4268 C CA . ALA B 1 252 ? 29.609 11.109 14.703 1 94.81 252 ALA B CA 1
ATOM 4269 C C . ALA B 1 252 ? 30.875 11.867 15.102 1 94.81 252 ALA B C 1
ATOM 4271 O O . ALA B 1 252 ? 31.172 12.008 16.297 1 94.81 252 ALA B O 1
ATOM 4272 N N . HIS B 1 253 ? 31.594 12.312 14.18 1 95.5 253 HIS B N 1
ATOM 4273 C CA . HIS B 1 253 ? 32.812 13.062 14.438 1 95.5 253 HIS B CA 1
ATOM 4274 C C . HIS B 1 253 ? 32.531 14.383 15.133 1 95.5 253 HIS B C 1
ATOM 4276 O O . HIS B 1 253 ? 33.344 14.875 15.922 1 95.5 253 HIS B O 1
ATOM 4282 N N . LEU B 1 254 ? 31.391 14.906 14.867 1 96 254 LEU B N 1
ATOM 4283 C CA . LEU B 1 254 ? 30.984 16.156 15.492 1 96 254 LEU B CA 1
ATOM 4284 C C . LEU B 1 254 ? 30.391 15.898 16.875 1 96 254 LEU B C 1
ATOM 4286 O O . LEU B 1 254 ? 29.891 16.828 17.516 1 96 254 LEU B O 1
ATOM 4290 N N . GLY B 1 255 ? 30.391 14.57 17.281 1 94.75 255 GLY B N 1
ATOM 4291 C CA . GLY B 1 255 ? 30.016 14.227 18.641 1 94.75 255 GLY B CA 1
ATOM 4292 C C . GLY B 1 255 ? 28.562 13.781 18.75 1 94.75 255 GLY B C 1
ATOM 4293 O O . GLY B 1 255 ? 28.031 13.641 19.859 1 94.75 255 GLY B O 1
ATOM 4294 N N . LEU B 1 256 ? 27.969 13.609 17.672 1 95.38 256 LEU B N 1
ATOM 4295 C CA . LEU B 1 256 ? 26.562 13.219 17.688 1 95.38 256 LEU B CA 1
ATOM 4296 C C . LEU B 1 256 ? 26.438 11.711 17.891 1 95.38 256 LEU B C 1
ATOM 4298 O O . LEU B 1 256 ? 27.109 10.93 17.219 1 95.38 256 LEU B O 1
ATOM 4302 N N . ALA B 1 257 ? 25.641 11.359 18.906 1 94.75 257 ALA B N 1
ATOM 4303 C CA . ALA B 1 257 ? 25.25 9.953 19.016 1 94.75 257 ALA B CA 1
ATOM 4304 C C . ALA B 1 257 ? 24.219 9.586 17.969 1 94.75 257 ALA B C 1
ATOM 4306 O O . ALA B 1 257 ? 23.016 9.617 18.234 1 94.75 257 ALA B O 1
ATOM 4307 N N . VAL B 1 258 ? 24.688 9.18 16.906 1 92.88 258 VAL B N 1
ATOM 4308 C CA . VAL B 1 258 ? 23.875 9.031 15.695 1 92.88 258 VAL B CA 1
ATOM 4309 C C . VAL B 1 258 ? 22.703 8.094 15.977 1 92.88 258 VAL B C 1
ATOM 4311 O O . VAL B 1 258 ? 21.547 8.445 15.711 1 92.88 258 VAL B O 1
ATOM 4314 N N . GLY B 1 259 ? 22.922 6.934 16.578 1 89.5 259 GLY B N 1
ATOM 4315 C CA . GLY B 1 259 ? 21.875 5.957 16.844 1 89.5 259 GLY B CA 1
ATOM 4316 C C . GLY B 1 259 ? 20.797 6.484 17.766 1 89.5 259 GLY B C 1
ATOM 4317 O O . GLY B 1 259 ? 19.609 6.324 17.5 1 89.5 259 GLY B O 1
ATOM 4318 N N . ARG B 1 260 ? 21.188 7.055 18.812 1 91.62 260 ARG B N 1
ATOM 4319 C CA . ARG B 1 260 ? 20.25 7.59 19.797 1 91.62 260 ARG B CA 1
ATOM 4320 C C . ARG B 1 260 ? 19.453 8.75 19.219 1 91.62 260 ARG B C 1
ATOM 4322 O O . ARG B 1 260 ? 18.25 8.875 19.469 1 91.62 260 ARG B O 1
ATOM 4329 N N . THR B 1 261 ? 20.172 9.594 18.516 1 94.31 261 THR B N 1
ATOM 4330 C CA . THR B 1 261 ? 19.516 10.734 17.891 1 94.31 261 THR B CA 1
ATOM 4331 C C . THR B 1 261 ? 18.453 10.266 16.891 1 94.31 261 THR B C 1
ATOM 4333 O O . THR B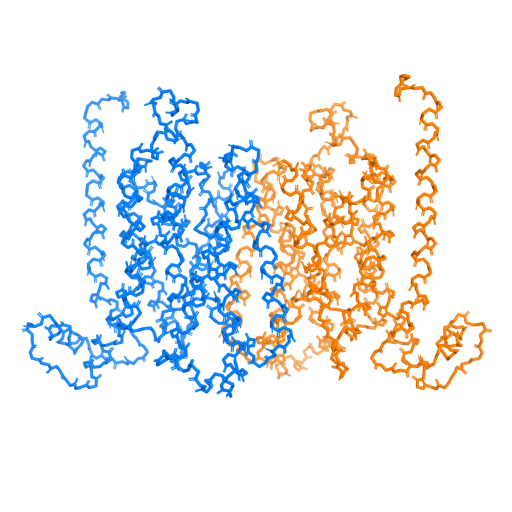 1 261 ? 17.328 10.773 16.891 1 94.31 261 THR B O 1
ATOM 4336 N N . ARG B 1 262 ? 18.812 9.344 16.078 1 92.88 262 ARG B N 1
ATOM 4337 C CA . ARG B 1 262 ? 17.875 8.781 15.117 1 92.88 262 ARG B CA 1
ATOM 4338 C C . ARG B 1 262 ? 16.656 8.188 15.812 1 92.88 262 ARG B C 1
ATOM 4340 O O . ARG B 1 262 ? 15.516 8.43 15.398 1 92.88 262 ARG B O 1
ATOM 4347 N N . PHE B 1 263 ? 16.922 7.531 16.828 1 90.25 263 PHE B N 1
ATOM 4348 C CA . PHE B 1 263 ? 15.836 6.891 17.578 1 90.25 263 PHE B CA 1
ATOM 4349 C C . PHE B 1 263 ? 14.836 7.926 18.078 1 90.25 263 PHE B C 1
ATOM 4351 O O . PHE B 1 263 ? 13.633 7.797 17.859 1 90.25 263 PHE B O 1
ATOM 4358 N N . TRP B 1 264 ? 15.266 8.883 18.688 1 93.38 264 TRP B N 1
ATOM 4359 C CA . TRP B 1 264 ? 14.391 9.867 19.312 1 93.38 264 TRP B CA 1
ATOM 4360 C C . TRP B 1 264 ? 13.664 10.695 18.266 1 93.38 264 TRP B C 1
ATOM 4362 O O . TRP B 1 264 ? 12.484 11.023 18.438 1 93.38 264 TRP B O 1
ATOM 4372 N N . LEU B 1 265 ? 14.328 11.039 17.234 1 95.62 265 LEU B N 1
ATOM 4373 C CA . LEU B 1 265 ? 13.68 11.82 16.188 1 95.62 265 LEU B CA 1
ATOM 4374 C C . LEU B 1 265 ? 12.609 10.992 15.484 1 95.62 265 LEU B C 1
ATOM 4376 O O . LEU B 1 265 ? 11.523 11.508 15.188 1 95.62 265 LEU B O 1
ATOM 4380 N N . LEU B 1 266 ? 12.898 9.742 15.258 1 93.25 266 LEU B N 1
ATOM 4381 C CA . LEU B 1 266 ? 11.906 8.852 14.664 1 93.25 266 LEU B CA 1
ATOM 4382 C C . LEU B 1 266 ? 10.719 8.656 15.602 1 93.25 266 LEU B C 1
ATOM 4384 O O . LEU B 1 266 ? 9.562 8.703 15.172 1 93.25 266 LEU B O 1
ATOM 4388 N N . ALA B 1 267 ? 11.047 8.484 16.844 1 92.06 267 ALA B N 1
ATOM 4389 C CA . ALA B 1 267 ? 10 8.281 17.844 1 92.06 267 ALA B CA 1
ATOM 4390 C C . ALA B 1 267 ? 9.102 9.516 17.969 1 92.06 267 ALA B C 1
ATOM 4392 O O . ALA B 1 267 ? 7.879 9.398 18 1 92.06 267 ALA B O 1
ATOM 4393 N N . GLY B 1 268 ? 9.711 10.68 18.031 1 95.69 268 GLY B N 1
ATOM 4394 C CA . GLY B 1 268 ? 8.953 11.914 18.109 1 95.69 268 GLY B CA 1
ATOM 4395 C C . GLY B 1 268 ? 8.07 12.148 16.891 1 95.69 268 GLY B C 1
ATOM 4396 O O . GLY B 1 268 ? 6.883 12.461 17.031 1 95.69 268 GLY B O 1
ATOM 4397 N N . ALA B 1 269 ? 8.648 11.992 15.719 1 96.75 269 ALA B N 1
ATOM 4398 C CA . ALA B 1 269 ? 7.902 12.164 14.477 1 96.75 269 ALA B CA 1
ATOM 4399 C C . ALA B 1 269 ? 6.754 11.164 14.383 1 96.75 269 ALA B C 1
ATOM 4401 O O . ALA B 1 269 ? 5.637 11.523 14 1 96.75 269 ALA B O 1
ATOM 4402 N N . SER B 1 270 ? 7.012 9.984 14.781 1 94.69 270 SER B N 1
ATOM 4403 C CA . SER B 1 270 ? 6.016 8.922 14.695 1 94.69 270 SER B CA 1
ATOM 4404 C C . SER B 1 270 ? 4.898 9.125 15.711 1 94.69 270 SER B C 1
ATOM 4406 O O . SER B 1 270 ? 3.742 8.789 15.445 1 94.69 270 SER B O 1
ATOM 4408 N N . CYS B 1 271 ? 5.301 9.633 16.812 1 94.56 271 CYS B N 1
ATOM 4409 C CA . CYS B 1 271 ? 4.301 9.93 17.844 1 94.56 271 CYS B CA 1
ATOM 4410 C C . CYS B 1 271 ? 3.309 10.977 17.344 1 94.56 271 CYS B C 1
ATOM 4412 O O . CYS B 1 271 ? 2.098 10.82 17.516 1 94.56 271 CYS B O 1
ATOM 4414 N N . MET B 1 272 ? 3.791 11.984 16.766 1 97.75 272 MET B N 1
ATOM 4415 C CA . MET B 1 272 ? 2.916 13 16.188 1 97.75 272 MET B CA 1
ATOM 4416 C C . MET B 1 272 ? 2.02 12.406 15.109 1 97.75 272 MET B C 1
ATOM 4418 O O . MET B 1 272 ? 0.817 12.672 15.078 1 97.75 272 MET B O 1
ATOM 4422 N N . THR B 1 273 ? 2.609 11.57 14.289 1 97.56 273 THR B N 1
ATOM 4423 C CA . THR B 1 273 ? 1.867 10.938 13.203 1 97.56 273 THR B CA 1
ATOM 4424 C C . THR B 1 273 ? 0.777 10.023 13.758 1 97.56 273 THR B C 1
ATOM 4426 O O . THR B 1 273 ? -0.354 10.031 13.266 1 97.56 273 THR B O 1
ATOM 4429 N N . ALA B 1 274 ? 1.139 9.312 14.781 1 96.56 274 ALA B N 1
ATOM 4430 C CA . ALA B 1 274 ? 0.187 8.391 15.398 1 96.56 274 ALA B CA 1
ATOM 4431 C C . ALA B 1 274 ? -1.025 9.141 15.945 1 96.56 274 ALA B C 1
ATOM 4433 O O . ALA B 1 274 ? -2.162 8.68 15.805 1 96.56 274 ALA B O 1
ATOM 4434 N N . GLY B 1 275 ? -0.771 10.234 16.547 1 96.81 275 GLY B N 1
ATOM 4435 C CA . GLY B 1 275 ? -1.866 11.055 17.047 1 96.81 275 GLY B CA 1
ATOM 4436 C C . GLY B 1 275 ? -2.77 11.578 15.945 1 96.81 275 GLY B C 1
ATOM 4437 O O . GLY B 1 275 ? -3.994 11.555 16.078 1 96.81 275 GLY B O 1
ATOM 4438 N N . CYS B 1 276 ? -2.17 12.047 14.867 1 97.75 276 CYS B N 1
ATOM 4439 C CA . CYS B 1 276 ? -2.939 12.547 13.734 1 97.75 276 CYS B CA 1
ATOM 4440 C C . CYS B 1 276 ? -3.818 11.445 13.148 1 97.75 276 CYS B C 1
ATOM 4442 O O . CYS B 1 276 ? -4.996 11.672 12.875 1 97.75 276 CYS B O 1
ATOM 4444 N N . VAL B 1 277 ? -3.229 10.297 13.023 1 96.56 277 VAL B N 1
ATOM 4445 C CA . VAL B 1 277 ? -3.953 9.195 12.406 1 96.56 277 VAL B CA 1
ATOM 4446 C C . VAL B 1 277 ? -5.074 8.727 13.336 1 96.56 277 VAL B C 1
ATOM 4448 O O . VAL B 1 277 ? -6.156 8.359 12.867 1 96.56 277 VAL B O 1
ATOM 4451 N N . ALA B 1 278 ? -4.836 8.742 14.57 1 94.88 278 ALA B N 1
ATOM 4452 C CA . ALA B 1 278 ? -5.852 8.336 15.539 1 94.88 278 ALA B CA 1
ATOM 4453 C C . ALA B 1 278 ? -7.07 9.25 15.477 1 94.88 278 ALA B C 1
ATOM 4455 O O . ALA B 1 278 ? -8.203 8.797 15.633 1 94.88 278 ALA B O 1
ATOM 4456 N N . VAL B 1 279 ? -6.82 10.469 15.188 1 94.81 279 VAL B N 1
ATOM 4457 C CA . VAL B 1 279 ? -7.895 11.453 15.227 1 94.81 279 VAL B CA 1
ATOM 4458 C C . VAL B 1 279 ? -8.539 11.578 13.852 1 94.81 279 VAL B C 1
ATOM 4460 O O . VAL B 1 279 ? -9.758 11.656 13.734 1 94.81 279 VAL B O 1
ATOM 4463 N N . ALA B 1 280 ? -7.742 11.523 12.797 1 96.5 280 ALA B N 1
ATOM 4464 C CA . ALA B 1 280 ? -8.266 11.93 11.5 1 96.5 280 ALA B CA 1
ATOM 4465 C C . ALA B 1 280 ? -8.133 10.805 10.477 1 96.5 280 ALA B C 1
ATOM 4467 O O . ALA B 1 280 ? -8.539 10.953 9.32 1 96.5 280 ALA B O 1
ATOM 4468 N N . GLY B 1 281 ? -7.57 9.641 10.898 1 95.31 281 GLY B N 1
ATOM 4469 C CA . GLY B 1 281 ? -7.289 8.594 9.93 1 95.31 281 GLY B CA 1
ATOM 4470 C C . GLY B 1 281 ? -6.004 8.828 9.156 1 95.31 281 GLY B C 1
ATOM 4471 O O . GLY B 1 281 ? -5.145 9.602 9.586 1 95.31 281 GLY B O 1
ATOM 4472 N N . VAL B 1 282 ? -5.859 8.141 8.039 1 95.69 282 VAL B N 1
ATOM 4473 C CA . VAL B 1 282 ? -4.59 8.148 7.32 1 95.69 282 VAL B CA 1
ATOM 4474 C C . VAL B 1 282 ? -4.621 9.219 6.23 1 95.69 282 VAL B C 1
ATOM 4476 O O . VAL B 1 282 ? -5.098 8.969 5.121 1 95.69 282 VAL B O 1
ATOM 4479 N N . ILE B 1 283 ? -4.121 10.383 6.555 1 97.44 283 ILE B N 1
ATOM 4480 C CA . ILE B 1 283 ? -4.027 11.469 5.582 1 97.44 283 ILE B CA 1
ATOM 4481 C C . ILE B 1 283 ? -2.619 11.508 4.988 1 97.44 283 ILE B C 1
AT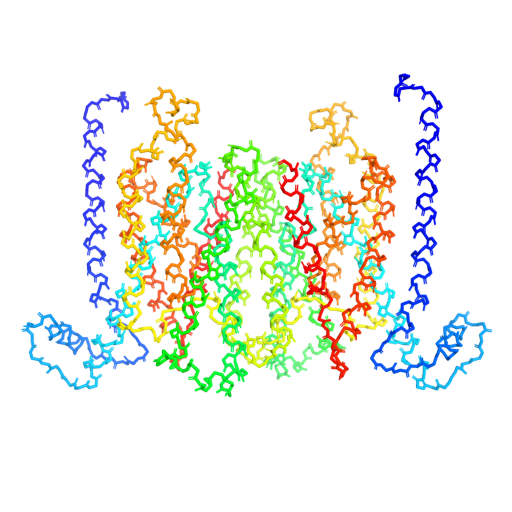OM 4483 O O . ILE B 1 283 ? -1.673 11.945 5.645 1 97.44 283 ILE B O 1
ATOM 4487 N N . GLY B 1 284 ? -2.562 11.141 3.793 1 94.38 284 GLY B N 1
ATOM 4488 C CA . GLY B 1 284 ? -1.274 10.969 3.143 1 94.38 284 GLY B CA 1
ATOM 4489 C C . GLY B 1 284 ? -0.782 12.227 2.449 1 94.38 284 GLY B C 1
ATOM 4490 O O . GLY B 1 284 ? -1.523 13.203 2.322 1 94.38 284 GLY B O 1
ATOM 4491 N N . PHE B 1 285 ? 0.52 12.266 2.09 1 95.62 285 PHE B N 1
ATOM 4492 C CA . PHE B 1 285 ? 1.21 13.117 1.127 1 95.62 285 PHE B CA 1
ATOM 4493 C C . PHE B 1 285 ? 1.469 14.5 1.713 1 95.62 285 PHE B C 1
ATOM 4495 O O . PHE B 1 285 ? 2.262 15.266 1.169 1 95.62 285 PHE B O 1
ATOM 4502 N N . VAL B 1 286 ? 0.796 14.867 2.861 1 97.56 286 VAL B N 1
ATOM 4503 C CA . VAL B 1 286 ? 1.066 16.172 3.471 1 97.56 286 VAL B CA 1
ATOM 4504 C C . VAL B 1 286 ? 2.533 16.25 3.885 1 97.56 286 VAL B C 1
ATOM 4506 O O . VAL B 1 286 ? 3.221 17.219 3.57 1 97.56 286 VAL B O 1
ATOM 4509 N N . GLY B 1 287 ? 2.988 15.234 4.5 1 96.56 287 GLY B N 1
ATOM 4510 C CA . GLY B 1 287 ? 4.359 15.172 4.984 1 96.56 287 GLY B CA 1
ATOM 4511 C C . GLY B 1 287 ? 5.375 14.992 3.871 1 96.56 287 GLY B C 1
ATOM 4512 O O . GLY B 1 287 ? 6.582 15.047 4.109 1 96.56 287 GLY B O 1
ATOM 4513 N N . LEU B 1 288 ? 4.957 14.766 2.697 1 93.88 288 LEU B N 1
ATOM 4514 C CA . LEU B 1 288 ? 5.836 14.617 1.542 1 93.88 288 LEU B CA 1
ATOM 4515 C C . LEU B 1 288 ? 5.871 15.898 0.719 1 93.88 288 LEU B C 1
ATOM 4517 O O . LEU B 1 288 ? 6.949 16.406 0.398 1 93.88 288 LEU B O 1
ATOM 4521 N N . VAL B 1 289 ? 4.754 16.469 0.447 1 95.94 289 VAL B N 1
ATOM 4522 C CA . VAL B 1 289 ? 4.602 17.594 -0.472 1 95.94 289 VAL B CA 1
ATOM 4523 C C . VAL B 1 289 ? 5.117 18.875 0.185 1 95.94 289 VAL B C 1
ATOM 4525 O O . VAL B 1 289 ? 5.902 19.609 -0.412 1 95.94 289 VAL B O 1
ATOM 4528 N N . VAL B 1 290 ? 4.738 19.094 1.409 1 97.56 290 VAL B N 1
ATOM 4529 C CA . VAL B 1 290 ? 4.984 20.375 2.072 1 97.56 290 VAL B CA 1
ATOM 4530 C C . VAL B 1 290 ? 6.484 20.562 2.287 1 97.56 290 VAL B C 1
ATOM 4532 O O . VAL B 1 290 ? 7.047 21.594 1.924 1 97.56 290 VAL B O 1
ATOM 4535 N N . PRO B 1 291 ? 7.16 19.547 2.832 1 96.56 291 PRO B N 1
ATOM 4536 C CA . PRO B 1 291 ? 8.602 19.734 2.992 1 96.56 291 PRO B CA 1
ATOM 4537 C C . PRO B 1 291 ? 9.312 20.016 1.67 1 96.56 291 PRO B C 1
ATOM 4539 O O . PRO B 1 291 ? 10.219 20.859 1.622 1 96.56 291 PRO B O 1
ATOM 4542 N N . HIS B 1 292 ? 8.898 19.375 0.648 1 94.25 292 HIS B N 1
ATOM 4543 C CA . HIS B 1 292 ? 9.531 19.562 -0.649 1 94.25 292 HIS B CA 1
ATOM 4544 C C . HIS B 1 292 ? 9.336 20.984 -1.154 1 94.25 292 HIS B C 1
ATOM 4546 O O . HIS B 1 292 ? 10.289 21.641 -1.586 1 94.25 292 HIS B O 1
ATOM 4552 N N . VAL B 1 293 ? 8.188 21.453 -1.128 1 94.88 293 VAL B N 1
ATOM 4553 C CA . VAL B 1 293 ? 7.871 22.797 -1.593 1 94.88 293 VAL B CA 1
ATOM 4554 C C . VAL B 1 293 ? 8.609 23.828 -0.741 1 94.88 293 VAL B C 1
ATOM 4556 O O . VAL B 1 293 ? 9.164 24.781 -1.268 1 94.88 293 VAL B O 1
ATOM 4559 N N . LEU B 1 294 ? 8.68 23.609 0.486 1 96.38 294 LEU B N 1
ATOM 4560 C CA . LEU B 1 294 ? 9.281 24.578 1.397 1 96.38 294 LEU B CA 1
ATOM 4561 C C . LEU B 1 294 ? 10.797 24.578 1.26 1 96.38 294 LEU B C 1
ATOM 4563 O O . LEU B 1 294 ? 11.438 25.609 1.468 1 96.38 294 LEU B O 1
ATOM 4567 N N . ARG B 1 295 ? 11.352 23.422 0.955 1 94.75 295 ARG B N 1
ATOM 4568 C CA . ARG B 1 295 ? 12.781 23.391 0.696 1 94.75 295 ARG B CA 1
ATOM 4569 C C . ARG B 1 295 ? 13.148 24.281 -0.483 1 94.75 295 ARG B C 1
ATOM 4571 O O . ARG B 1 295 ? 14.211 24.906 -0.497 1 94.75 295 ARG B O 1
ATOM 4578 N N . MET B 1 296 ? 12.289 24.312 -1.379 1 91.81 296 MET B N 1
ATOM 4579 C CA . MET B 1 296 ? 12.508 25.188 -2.529 1 91.81 296 MET B CA 1
ATOM 4580 C C . MET B 1 296 ? 12.406 26.656 -2.127 1 91.81 296 MET B C 1
ATOM 4582 O O . MET B 1 296 ? 13.086 27.516 -2.703 1 91.81 296 MET B O 1
ATOM 4586 N N . LEU B 1 297 ? 11.672 26.953 -1.169 1 92.06 297 LEU B N 1
ATOM 4587 C CA . LEU B 1 297 ? 11.406 28.328 -0.783 1 92.06 297 LEU B CA 1
ATOM 4588 C C . LEU B 1 297 ? 12.352 28.781 0.324 1 92.06 297 LEU B C 1
ATOM 4590 O O . LEU B 1 297 ? 12.781 29.938 0.347 1 92.06 297 LEU B O 1
ATOM 4594 N N . LEU B 1 298 ? 12.633 27.891 1.257 1 94.69 298 LEU B N 1
ATOM 4595 C CA . LEU B 1 298 ? 13.328 28.297 2.473 1 94.69 298 LEU B CA 1
ATOM 4596 C C . LEU B 1 298 ? 14.758 27.75 2.488 1 94.69 298 LEU B C 1
ATOM 4598 O O . LEU B 1 298 ? 15.586 28.188 3.291 1 94.69 298 LEU B O 1
ATOM 4602 N N . GLY B 1 299 ? 15.016 26.797 1.636 1 91.56 299 GLY B N 1
ATOM 4603 C CA . GLY B 1 299 ? 16.328 26.172 1.64 1 91.56 299 GLY B CA 1
ATOM 4604 C C . GLY B 1 299 ? 16.375 24.875 2.443 1 91.56 299 GLY B C 1
ATOM 4605 O O . GLY B 1 299 ? 15.328 24.391 2.891 1 91.56 299 GLY B O 1
ATOM 4606 N N . GLY B 1 300 ? 17.562 24.359 2.73 1 92.12 300 GLY B N 1
ATOM 4607 C CA . GLY B 1 300 ? 17.75 23.016 3.262 1 92.12 300 GLY B CA 1
ATOM 4608 C C . GLY B 1 300 ? 17.984 22.984 4.758 1 92.12 300 GLY B C 1
ATOM 4609 O O . GLY B 1 300 ? 18 21.922 5.371 1 92.12 300 GLY B O 1
ATOM 4610 N N . ALA B 1 301 ? 18.141 24.234 5.332 1 94.69 301 ALA B N 1
ATOM 4611 C CA . ALA B 1 301 ? 18.359 24.25 6.777 1 94.69 301 ALA B CA 1
ATOM 4612 C C . ALA B 1 301 ? 17.109 23.781 7.52 1 94.69 301 ALA B C 1
ATOM 4614 O O . ALA B 1 301 ? 15.992 24.219 7.219 1 94.69 301 ALA B O 1
ATOM 4615 N N . HIS B 1 302 ? 17.266 22.938 8.5 1 97.25 302 HIS B N 1
ATOM 4616 C CA . HIS B 1 302 ? 16.125 22.266 9.109 1 97.25 302 HIS B CA 1
ATOM 4617 C C . HIS B 1 302 ? 15.398 23.203 10.086 1 97.25 302 HIS B C 1
ATOM 4619 O O . HIS B 1 302 ? 14.211 23.016 10.344 1 97.25 302 HIS B O 1
ATOM 4625 N N . GLY B 1 303 ? 16.047 24.172 10.68 1 95.38 303 GLY B N 1
ATOM 4626 C CA . GLY B 1 303 ? 15.383 25.109 11.562 1 95.38 303 GLY B CA 1
ATOM 4627 C C . GLY B 1 303 ? 14.18 25.781 10.93 1 95.38 303 GLY B C 1
ATOM 4628 O O . GLY B 1 303 ? 13.039 25.531 11.328 1 95.38 303 GLY B O 1
ATOM 4629 N N . PRO B 1 304 ? 14.484 26.594 9.883 1 95.44 304 PRO B N 1
ATOM 4630 C CA . PRO B 1 304 ? 13.383 27.234 9.172 1 95.44 304 PRO B CA 1
ATOM 4631 C C . PRO B 1 304 ? 12.43 26.234 8.523 1 95.44 304 PRO B C 1
ATOM 4633 O O . PRO B 1 304 ? 11.227 26.484 8.43 1 95.44 304 PRO B O 1
ATOM 4636 N N . LEU B 1 305 ? 12.922 25.156 8.141 1 96.88 305 LEU B N 1
ATOM 4637 C CA . LEU B 1 305 ? 12.117 24.141 7.469 1 96.88 305 LEU B CA 1
ATOM 4638 C C . LEU B 1 305 ? 11.07 23.562 8.414 1 96.88 305 LEU B C 1
ATOM 4640 O O . LEU B 1 305 ? 9.914 23.375 8.039 1 96.88 305 LEU B O 1
ATOM 4644 N N . LEU B 1 306 ? 11.508 23.281 9.617 1 98 306 LEU B N 1
ATOM 4645 C CA . LEU B 1 306 ? 10.586 22.703 10.594 1 98 306 LEU B CA 1
ATOM 4646 C C . LEU B 1 306 ? 9.484 23.703 10.945 1 98 306 LEU B C 1
ATOM 4648 O O . LEU B 1 306 ? 8.312 23.328 11.008 1 98 306 LEU B O 1
ATOM 4652 N N . TYR B 1 307 ? 9.859 24.859 11.148 1 96.44 307 TYR B N 1
ATOM 4653 C CA . TYR B 1 307 ? 8.883 25.906 11.453 1 96.44 307 TYR B CA 1
ATOM 4654 C C . TYR B 1 307 ? 7.926 26.109 10.281 1 96.44 307 TYR B C 1
ATOM 4656 O O . TYR B 1 307 ? 6.707 26.125 10.461 1 96.44 307 TYR B O 1
ATOM 4664 N N . GLY B 1 308 ? 8.5 26.266 9.141 1 97.5 308 GLY B N 1
ATOM 4665 C CA . GLY B 1 308 ? 7.684 26.438 7.949 1 97.5 308 GLY B CA 1
ATOM 4666 C C . GLY B 1 308 ? 6.781 25.25 7.676 1 97.5 308 GLY B C 1
ATOM 4667 O O . GLY B 1 308 ? 5.652 25.406 7.207 1 97.5 308 GLY B O 1
ATOM 4668 N N . ALA B 1 309 ? 7.273 24.109 7.969 1 98.25 309 ALA B N 1
ATOM 4669 C CA . ALA B 1 309 ? 6.508 22.875 7.73 1 98.25 309 ALA B CA 1
ATOM 4670 C C . ALA B 1 309 ? 5.254 22.844 8.594 1 98.25 309 ALA B C 1
ATOM 4672 O O . ALA B 1 309 ? 4.184 22.438 8.133 1 98.25 309 ALA B O 1
ATOM 4673 N N . PHE B 1 310 ? 5.422 23.234 9.836 1 98.38 310 PHE B N 1
ATOM 4674 C CA . PHE B 1 310 ? 4.254 23.25 10.711 1 98.38 310 PHE B CA 1
ATOM 4675 C C . PHE B 1 310 ? 3.176 24.172 10.156 1 98.38 310 PHE B C 1
ATOM 4677 O O . PHE B 1 310 ? 2.006 23.797 10.07 1 98.38 310 PHE B O 1
ATOM 4684 N N . LEU B 1 311 ? 3.584 25.312 9.719 1 98.44 311 LEU B N 1
ATOM 4685 C CA . LEU B 1 311 ? 2.65 26.312 9.203 1 98.44 311 LEU B CA 1
ATOM 4686 C C . LEU B 1 311 ? 2.115 25.891 7.832 1 98.44 311 LEU B C 1
ATOM 4688 O O . LEU B 1 311 ? 0.904 25.906 7.605 1 98.44 311 LEU B O 1
ATOM 4692 N N . GLY B 1 312 ? 2.99 25.516 6.977 1 98.38 312 GLY B N 1
ATOM 4693 C CA . GLY B 1 312 ? 2.6 25.141 5.629 1 98.38 312 GLY B CA 1
ATOM 4694 C C . GLY B 1 312 ? 1.716 23.906 5.594 1 98.38 312 GLY B C 1
ATOM 4695 O O . GLY B 1 312 ? 0.782 23.828 4.793 1 98.38 312 GLY B O 1
ATOM 4696 N N . GLY B 1 313 ? 2.055 22.906 6.391 1 98.56 313 GLY B N 1
ATOM 4697 C CA . GLY B 1 313 ? 1.24 21.703 6.473 1 98.56 313 GLY B CA 1
ATOM 4698 C C . GLY B 1 313 ? -0.175 21.969 6.949 1 98.56 313 GLY B C 1
ATOM 4699 O O . GLY B 1 313 ? -1.132 21.406 6.418 1 98.56 313 GLY B O 1
ATOM 4700 N N . GLY B 1 314 ? -0.224 22.781 7.984 1 98.69 314 GLY B N 1
ATOM 4701 C CA . GLY B 1 314 ? -1.544 23.172 8.445 1 98.69 314 GLY B CA 1
ATOM 4702 C C . GLY B 1 314 ? -2.369 23.859 7.371 1 98.69 314 GLY B C 1
ATOM 4703 O O . GLY B 1 314 ? -3.547 23.547 7.191 1 98.69 314 GLY B O 1
ATOM 4704 N N . ILE B 1 315 ? -1.775 24.766 6.664 1 98.56 315 ILE B N 1
ATOM 4705 C CA . ILE B 1 315 ? -2.459 25.5 5.605 1 98.56 315 ILE B CA 1
ATOM 4706 C C . ILE B 1 315 ? -2.932 24.531 4.523 1 98.56 315 ILE B C 1
ATOM 4708 O O . ILE B 1 315 ? -4.09 24.578 4.102 1 98.56 315 ILE B O 1
ATOM 4712 N N . LEU B 1 316 ? -2.07 23.609 4.133 1 98.44 316 LEU B N 1
ATOM 4713 C CA . LEU B 1 316 ? -2.418 22.672 3.074 1 98.44 316 LEU B CA 1
ATOM 4714 C C . LEU B 1 316 ? -3.59 21.797 3.49 1 98.44 316 LEU B C 1
ATOM 4716 O O . LEU B 1 316 ? -4.547 21.625 2.732 1 98.44 316 LEU B O 1
ATOM 4720 N N . LEU B 1 317 ? -3.518 21.25 4.66 1 98.56 317 LEU B N 1
ATOM 4721 C CA . LEU B 1 317 ? -4.535 20.297 5.07 1 98.56 317 LEU B CA 1
ATOM 4722 C C . LEU B 1 317 ? -5.887 20.984 5.246 1 98.56 317 LEU B C 1
ATOM 4724 O O . LEU B 1 317 ? -6.922 20.422 4.855 1 98.56 317 LEU B O 1
ATOM 4728 N N . VAL B 1 318 ? -5.902 22.188 5.84 1 98.19 318 VAL B N 1
ATOM 4729 C CA . VAL B 1 318 ? -7.16 22.891 6.078 1 98.19 318 VAL B CA 1
ATOM 4730 C C . VAL B 1 318 ? -7.832 23.219 4.746 1 98.19 318 VAL B C 1
ATOM 4732 O O . VAL B 1 318 ? -9.039 23.031 4.594 1 98.19 318 VAL B O 1
ATOM 4735 N N . TRP B 1 319 ? -7.133 23.656 3.822 1 97.94 319 TRP B N 1
ATOM 4736 C CA . TRP B 1 319 ? -7.738 24.047 2.553 1 97.94 319 TRP B CA 1
ATOM 4737 C C . TRP B 1 319 ? -8.062 22.812 1.709 1 97.94 319 TRP B C 1
ATOM 4739 O O . TRP B 1 319 ? -8.992 22.844 0.896 1 97.94 319 TRP B O 1
ATOM 4749 N N . ALA B 1 320 ? -7.281 21.734 1.859 1 97.88 320 ALA B N 1
ATOM 4750 C CA . ALA B 1 320 ? -7.699 20.453 1.271 1 97.88 320 ALA B CA 1
ATOM 4751 C C . ALA B 1 320 ? -9.039 20 1.85 1 97.88 320 ALA B C 1
ATOM 4753 O O . ALA B 1 320 ? -9.883 19.469 1.128 1 97.88 320 ALA B O 1
ATOM 4754 N N . ASP B 1 321 ? -9.148 20.203 3.143 1 97.38 321 ASP B N 1
ATOM 4755 C CA . ASP B 1 321 ? -10.391 19.828 3.799 1 97.38 321 ASP B CA 1
ATOM 4756 C C . ASP B 1 321 ? -11.555 20.688 3.307 1 97.38 321 ASP B C 1
ATOM 4758 O O . ASP B 1 321 ? -12.672 20.188 3.131 1 97.38 321 ASP B O 1
ATOM 4762 N N . VAL B 1 322 ? -11.312 21.953 3.191 1 96.12 322 VAL B N 1
ATOM 4763 C CA . VAL B 1 322 ? -12.336 22.859 2.664 1 96.12 322 VAL B CA 1
ATOM 4764 C C . VAL B 1 322 ? -12.75 22.391 1.27 1 96.12 322 VAL B C 1
ATOM 4766 O O . VAL B 1 322 ? -13.945 22.344 0.961 1 96.12 322 VAL B O 1
ATOM 4769 N N . LEU B 1 323 ? -11.797 22.062 0.477 1 95.25 323 LEU B N 1
ATOM 4770 C CA . LEU B 1 323 ? -12.102 21.547 -0.854 1 95.25 323 LEU B CA 1
ATOM 4771 C C . LEU B 1 323 ? -12.922 20.266 -0.767 1 95.25 323 LEU B C 1
ATOM 4773 O O . LEU B 1 323 ? -13.891 20.094 -1.515 1 95.25 323 LEU B O 1
ATOM 4777 N N . ALA B 1 324 ? -12.57 19.391 0.1 1 94.38 324 ALA B N 1
ATOM 4778 C CA . ALA B 1 324 ? -13.242 18.094 0.281 1 94.38 324 ALA B CA 1
ATOM 4779 C C . ALA B 1 324 ? -14.711 18.297 0.65 1 94.38 324 ALA B C 1
ATOM 4781 O O . ALA B 1 324 ? -15.562 17.5 0.245 1 94.38 324 ALA B O 1
ATOM 4782 N N . ARG B 1 325 ? -15.039 19.297 1.438 1 91.38 325 ARG B N 1
ATOM 4783 C CA . ARG B 1 325 ? -16.391 19.469 1.935 1 91.38 325 ARG B CA 1
ATOM 4784 C C . ARG B 1 325 ? -17.25 20.266 0.945 1 91.38 325 ARG B C 1
ATOM 4786 O O . ARG B 1 325 ? -18.484 20.234 1.021 1 91.38 325 ARG B O 1
ATOM 4793 N N . CYS B 1 326 ? -16.562 20.875 -0.02 1 90.44 326 CYS B N 1
ATOM 4794 C CA . CYS B 1 326 ? -17.328 21.797 -0.869 1 90.44 326 CYS B CA 1
ATOM 4795 C C . CYS B 1 326 ? -17.406 21.266 -2.299 1 90.44 326 CYS B C 1
ATOM 4797 O O . CYS B 1 326 ? -18.234 21.734 -3.09 1 90.44 326 CYS B O 1
ATOM 4799 N N . VAL B 1 327 ? -16.625 20.344 -2.625 1 88.12 327 VAL B N 1
ATOM 4800 C CA . VAL B 1 327 ? -16.469 19.953 -4.023 1 88.12 327 VAL B CA 1
ATOM 4801 C C . VAL B 1 327 ? -17.734 19.234 -4.496 1 88.12 327 VAL B C 1
ATOM 4803 O O . VAL B 1 327 ? -18.125 19.359 -5.66 1 88.12 327 VAL B O 1
ATOM 4806 N N . LEU B 1 328 ? -18.328 18.422 -3.723 1 86.75 328 LEU B N 1
ATOM 4807 C CA . LEU B 1 328 ? -19.5 17.656 -4.121 1 86.75 328 LEU B CA 1
ATOM 4808 C C . LEU B 1 328 ? -20.781 18.438 -3.811 1 86.75 328 LEU B C 1
ATOM 4810 O O . LEU B 1 328 ? -20.812 19.219 -2.857 1 86.75 328 LEU B O 1
ATOM 4814 N N . SER B 1 329 ? -21.781 18.047 -4.742 1 79.44 329 SER B N 1
ATOM 4815 C CA . SER B 1 329 ? -23.078 18.688 -4.562 1 79.44 329 SER B CA 1
ATOM 4816 C C . SER B 1 329 ? -23.984 17.875 -3.646 1 79.44 329 SER B C 1
ATOM 4818 O O . SER B 1 329 ? -23.75 16.688 -3.436 1 79.44 329 SER B O 1
ATOM 4820 N N . GLY B 1 330 ? -24.828 18.516 -2.84 1 74 330 GLY B N 1
ATOM 4821 C CA . GLY B 1 330 ? -25.844 17.797 -2.102 1 74 330 GLY B CA 1
ATOM 4822 C C . GLY B 1 330 ? -25.484 17.562 -0.648 1 74 330 GLY B C 1
ATOM 4823 O O . GLY B 1 330 ? -26.031 16.672 -0.004 1 74 330 GLY B O 1
ATOM 4824 N N . GLY B 1 331 ? -24.359 18.125 -0.313 1 77.81 331 GLY B N 1
ATOM 4825 C CA . GLY B 1 331 ? -24.047 18.016 1.103 1 77.81 331 GLY B CA 1
ATOM 4826 C C . GLY B 1 331 ? -23.078 16.891 1.416 1 77.81 331 GLY B C 1
ATOM 4827 O O . GLY B 1 331 ? -22.641 16.75 2.561 1 77.81 331 GLY B O 1
ATOM 4828 N N . GLN B 1 332 ? -22.766 16.031 0.456 1 84.5 332 GLN B N 1
ATOM 4829 C CA . GLN B 1 332 ? -21.797 14.953 0.679 1 84.5 332 GLN B CA 1
ATOM 4830 C C . GLN B 1 332 ? -20.375 15.5 0.699 1 84.5 332 GLN B C 1
ATOM 4832 O O . GLN B 1 332 ? -20.062 16.469 0.013 1 84.5 332 GLN B O 1
ATOM 4837 N N . GLU B 1 333 ? -19.594 14.898 1.602 1 92.06 333 GLU B N 1
ATOM 4838 C CA . GLU B 1 333 ? -18.188 15.312 1.716 1 92.06 333 GLU B CA 1
ATOM 4839 C C . GLU B 1 333 ? -17.25 14.18 1.354 1 92.06 333 GLU B C 1
ATOM 4841 O O . GLU B 1 333 ? -17.516 13.016 1.65 1 92.06 333 GLU B O 1
ATOM 4846 N N . LEU B 1 334 ? -16.219 14.516 0.658 1 94.44 334 LEU B N 1
ATOM 4847 C CA . LEU B 1 334 ? -15.148 13.555 0.433 1 94.44 334 LEU B CA 1
ATOM 4848 C C . LEU B 1 334 ? -14.242 13.469 1.655 1 94.44 334 LEU B C 1
ATOM 4850 O O . LEU B 1 334 ? -14.023 14.461 2.354 1 94.44 334 LEU B O 1
ATOM 4854 N N . PRO B 1 335 ? -13.75 12.25 1.84 1 96.06 335 PRO B N 1
ATOM 4855 C CA . PRO B 1 335 ? -12.648 12.211 2.799 1 96.06 335 PRO B CA 1
ATOM 4856 C C . PRO B 1 335 ? -11.445 13.039 2.35 1 96.06 335 PRO B C 1
ATOM 4858 O O . PRO B 1 335 ? -11.047 12.977 1.186 1 96.06 335 PRO B O 1
ATOM 4861 N N . VAL B 1 336 ? -10.961 13.828 3.24 1 97.31 336 VAL B N 1
ATOM 4862 C CA . VAL B 1 336 ? -9.891 14.758 2.871 1 97.31 336 VAL B CA 1
ATOM 4863 C C . VAL B 1 336 ? -8.656 13.977 2.422 1 97.31 336 VAL B C 1
ATOM 4865 O O . VAL B 1 336 ? -7.875 14.453 1.602 1 97.31 336 VAL B O 1
ATOM 4868 N N . GLY B 1 337 ? -8.445 12.75 2.93 1 96.94 337 GLY B N 1
ATOM 4869 C CA . GLY B 1 337 ? -7.348 11.914 2.48 1 96.94 337 GLY B CA 1
ATOM 4870 C C . GLY B 1 337 ? -7.375 11.648 0.988 1 96.94 337 GLY B C 1
ATOM 4871 O O . GLY B 1 337 ? -6.324 11.492 0.36 1 96.94 337 GLY B O 1
ATOM 4872 N N . VAL B 1 338 ? -8.531 11.555 0.469 1 96.56 338 VAL B N 1
ATOM 4873 C CA . VAL B 1 338 ? -8.695 11.344 -0.967 1 96.56 338 VAL B CA 1
ATOM 4874 C C . VAL B 1 338 ? -8.195 12.578 -1.723 1 96.56 338 VAL B C 1
ATOM 4876 O O . VAL B 1 338 ? -7.48 12.453 -2.721 1 96.56 338 VAL B O 1
ATOM 4879 N N . VAL B 1 339 ? -8.477 13.703 -1.207 1 97 339 VAL B N 1
ATOM 4880 C CA . VAL B 1 339 ? -8.102 14.969 -1.841 1 97 339 VAL B CA 1
ATOM 4881 C C . VAL B 1 339 ? -6.586 15.133 -1.796 1 97 339 VAL B C 1
ATOM 4883 O O . VAL B 1 339 ? -5.957 15.438 -2.812 1 97 339 VAL B O 1
ATOM 4886 N N . THR B 1 340 ? -6.02 14.875 -0.658 1 97 340 THR B N 1
ATOM 4887 C CA . THR B 1 340 ? -4.574 15.023 -0.534 1 97 340 THR B CA 1
ATOM 4888 C C . THR B 1 340 ? -3.85 13.977 -1.38 1 97 340 THR B C 1
ATOM 4890 O O . THR B 1 340 ? -2.779 14.25 -1.927 1 97 340 THR B O 1
ATOM 4893 N N . ALA B 1 341 ? -4.406 12.82 -1.505 1 95.69 341 ALA B N 1
ATOM 4894 C CA . ALA B 1 341 ? -3.797 11.773 -2.32 1 95.69 341 ALA B CA 1
ATOM 4895 C C . ALA B 1 341 ? -3.857 12.133 -3.803 1 95.69 341 ALA B C 1
ATOM 4897 O O . ALA B 1 341 ? -2.914 11.867 -4.551 1 95.69 341 ALA B O 1
ATOM 4898 N N . LEU B 1 342 ? -4.949 12.711 -4.238 1 95.5 342 LEU B N 1
ATOM 4899 C CA . LEU B 1 342 ? -5.117 13.094 -5.633 1 95.5 342 LEU B CA 1
ATOM 4900 C C . LEU B 1 342 ? -4.164 14.219 -6.008 1 95.5 342 LEU B C 1
ATOM 4902 O O . LEU B 1 342 ? -3.707 14.297 -7.152 1 95.5 342 LEU B O 1
ATOM 4906 N N . LEU B 1 343 ? -3.832 15.008 -5.023 1 93.69 343 LEU B N 1
ATOM 4907 C CA . LEU B 1 343 ? -2.865 16.078 -5.238 1 93.69 343 LEU B CA 1
ATOM 4908 C C . LEU B 1 343 ? -1.438 15.555 -5.129 1 93.69 343 LEU B C 1
ATOM 4910 O O . LEU B 1 343 ? -0.585 15.883 -5.957 1 93.69 343 LEU B O 1
ATOM 4914 N N . GLY B 1 344 ? -1.247 14.773 -4.215 1 92.62 344 GLY B N 1
ATOM 4915 C CA . GLY B 1 344 ? 0.084 14.281 -3.891 1 92.62 344 GLY B CA 1
ATOM 4916 C C . GLY B 1 344 ? 0.611 13.273 -4.895 1 92.62 344 GLY B C 1
ATOM 4917 O O . GLY B 1 344 ? 1.808 13.25 -5.188 1 92.62 344 GLY B O 1
ATOM 4918 N N . GLY B 1 345 ? -0.292 12.406 -5.41 1 90.44 345 GLY B N 1
ATOM 4919 C CA . GLY B 1 345 ? 0.107 11.406 -6.383 1 90.44 345 GLY B CA 1
ATOM 4920 C C . GLY B 1 345 ? 0.819 11.992 -7.59 1 90.44 345 GLY B C 1
ATOM 4921 O O . GLY B 1 345 ? 1.98 11.672 -7.848 1 90.44 345 GLY B O 1
ATOM 4922 N N . PRO B 1 346 ? 0.22 12.867 -8.281 1 90.31 346 PRO B N 1
ATOM 4923 C CA . PRO B 1 346 ? 0.861 13.523 -9.422 1 90.31 346 PRO B CA 1
ATOM 4924 C C . PRO B 1 346 ? 2.123 14.289 -9.031 1 90.31 346 PRO B C 1
ATOM 4926 O O . PRO B 1 346 ? 3.1 14.305 -9.789 1 90.31 346 PRO B O 1
ATOM 4929 N N . PHE B 1 347 ? 2.084 14.898 -7.93 1 89.38 347 PHE B N 1
ATOM 4930 C CA . PHE B 1 347 ? 3.268 15.594 -7.434 1 89.38 347 PHE B CA 1
ATOM 4931 C C . PHE B 1 347 ? 4.43 14.625 -7.254 1 89.38 347 PHE B C 1
ATOM 4933 O O . PHE B 1 347 ? 5.559 14.922 -7.645 1 89.38 347 PHE B O 1
ATOM 4940 N N . PHE B 1 348 ? 4.102 13.531 -6.668 1 85.94 348 PHE B N 1
ATOM 4941 C CA . PHE B 1 348 ? 5.109 12.5 -6.477 1 85.94 348 PHE B CA 1
ATOM 4942 C C . PHE B 1 348 ? 5.668 12.031 -7.812 1 85.94 348 PHE B C 1
ATOM 4944 O O . PHE B 1 348 ? 6.883 11.883 -7.969 1 85.94 348 PHE B O 1
ATOM 4951 N N . ALA B 1 349 ? 4.828 11.812 -8.688 1 84.62 349 ALA B N 1
ATOM 4952 C CA . ALA B 1 349 ? 5.238 11.398 -10.023 1 84.62 349 ALA B CA 1
ATOM 4953 C C . ALA B 1 349 ? 6.141 12.453 -10.672 1 84.62 349 ALA B C 1
ATOM 4955 O O . ALA B 1 349 ? 7.133 12.109 -11.32 1 84.62 349 ALA B O 1
ATOM 4956 N N . PHE B 1 350 ? 5.844 13.633 -10.5 1 84.69 350 PHE B N 1
ATOM 4957 C CA . PHE B 1 350 ? 6.637 14.742 -11.023 1 84.69 350 PHE B CA 1
ATOM 4958 C C . PHE B 1 350 ? 8.023 14.758 -10.398 1 84.69 350 PHE B C 1
ATOM 4960 O O . PHE B 1 350 ? 9.023 14.977 -11.094 1 84.69 350 PHE B O 1
ATOM 4967 N N . LEU B 1 351 ? 8.094 14.5 -9.117 1 81.88 351 LEU B N 1
ATOM 4968 C CA . LEU B 1 351 ? 9.367 14.492 -8.406 1 81.88 351 LEU B CA 1
ATOM 4969 C C . LEU B 1 351 ? 10.258 13.359 -8.906 1 81.88 351 LEU B C 1
ATOM 4971 O O . LEU B 1 351 ? 11.469 13.531 -9.055 1 81.88 351 LEU B O 1
ATOM 4975 N N . VAL B 1 352 ? 9.633 12.242 -9.188 1 79.38 352 VAL B N 1
ATOM 4976 C CA . VAL B 1 352 ? 10.367 11.07 -9.648 1 79.38 352 VAL B CA 1
ATOM 4977 C C . VAL B 1 352 ? 10.906 11.32 -11.055 1 79.38 352 VAL B C 1
ATOM 4979 O O . VAL B 1 352 ? 12.031 10.93 -11.375 1 79.38 352 VAL B O 1
ATOM 4982 N N . ARG B 1 353 ? 10.141 11.961 -11.898 1 78.94 353 ARG B N 1
ATOM 4983 C CA . ARG B 1 353 ? 10.523 12.219 -13.281 1 78.94 353 ARG B CA 1
ATOM 4984 C C . ARG B 1 353 ? 11.672 13.219 -13.352 1 78.94 353 ARG B C 1
ATOM 4986 O O . ARG B 1 353 ? 12.516 13.148 -14.25 1 78.94 353 ARG B O 1
ATOM 4993 N N . ARG B 1 354 ? 11.742 14.094 -12.445 1 77.12 354 ARG B N 1
ATOM 4994 C CA . ARG B 1 354 ? 12.75 15.148 -12.477 1 77.12 354 ARG B CA 1
ATOM 4995 C C . ARG B 1 354 ? 14.062 14.672 -11.852 1 77.12 354 ARG B C 1
ATOM 4997 O O . ARG B 1 354 ? 15.102 15.305 -12.031 1 77.12 354 ARG B O 1
ATOM 5004 N N . ARG B 1 355 ? 14.031 13.586 -11.219 1 67.81 355 ARG B N 1
ATOM 5005 C CA . ARG B 1 355 ? 15.273 13.055 -10.664 1 67.81 355 ARG B CA 1
ATOM 5006 C C . ARG B 1 355 ? 16.016 12.227 -11.695 1 67.81 355 ARG B C 1
ATOM 5008 O O . ARG B 1 355 ? 15.414 11.5 -12.484 1 67.81 355 ARG B O 1
#

Radius of gyration: 27.69 Å; Cα contacts (8 Å, |Δi|>4): 1239; chains: 2; bounding box: 66×84×58 Å

Secondary structure (DSSP, 8-state):
--TT-HHHHHHHHHHHHHHHHHHHHHHHHHHHHTTS--SS---HHHHHHHHHHHTTSS----HHHIIIIIIIIHHHHHHHHHHHHHHHHHHHHHHHHHT-TT--TTTTSHHHHHHHHHHHHHHHHHHHTTTTTSS--S--HHHHHHHHHHHHHHHHHHHHHHHHTTTS---HHHHHHHHHHHHHHHHHHHHHHHHH-GGGHHHHHHHHH---TT--GGGHHHHHHHHHHHHHHHGGGHHHHHHHTT-HHHHHHTT--HHHHHHHHHHHHHHHHHHHHHHH----SHHHHHHHHHHHHH-S-HHHHHHHHHHHHHHHHHHHHHHHHHSSSSS----HHHHHHHHHHHHHHHHHHH-/--TT-HHHHHHHHHHHHHHHHHHHHHHHHHHHHTTS--SS---HHHHHHHHHHHTTSS----HHHIIIIIIIIHHHHHHHHHHHHHHHHHHHHHHHHHT-TT--TTTTSHHHHHHHHHHHHHHHHHHHTTTTTSS--S--HHHHHHHHHHHHHHHHHHHHHHHHTTTS---HHHHHHHHHHHHHHHHHHHHHHHHH-GGGHHHHHHHHH---TT--GGGHHHHHHHHHHHHHHHGGGHHHHHHHTT-HHHHHHTT--HHHHHHHHHHHHHHHHHHHHHHH----SHHHHHHHHHHHHH-S-HHHHHHHHHHHHHHHHHHHHHHHHHSSSTT----HHHHHHHHHHHHHHHHHHH-

Nearest PDB structures (foldseek):
  5b57-assembly1_B  TM=9.367E-01  e=1.218E-17  Burkholderia cenocepacia J2315
  5b57-assembly1_A  TM=9.425E-01  e=2.744E-17  Burkholderia cenocepacia J2315
  5b58-assembly1_B  TM=9.354E-01  e=7.993E-17  Burkholderia cenocepacia J2315
  2nq2-assembly1_A  TM=9.176E-01  e=7.993E-17  Haemophilus influenzae
  4g1u-assembly1_B  TM=8.313E-01  e=1.455E-16  Yersinia pestis

pLDDT: mean 89.01, std 13.04, range [32.62, 98.69]